Protein AF-0000000074454466 (afdb_homodimer)

Structure (mmCIF, N/CA/C/O backbone):
data_AF-0000000074454466-model_v1
#
loop_
_entity.id
_entity.type
_entity.pdbx_description
1 polymer 'BTB/POZ domain-containing protein 9'
#
loop_
_atom_site.group_PDB
_atom_site.id
_atom_site.type_symbol
_atom_site.label_atom_id
_atom_site.label_alt_id
_atom_site.label_comp_id
_atom_site.label_asym_id
_atom_site.label_entity_id
_atom_site.label_seq_id
_atom_site.pdbx_PDB_ins_code
_atom_site.Cartn_x
_atom_site.Cartn_y
_atom_site.Cartn_z
_atom_site.occupancy
_atom_site.B_iso_or_equiv
_atom_site.auth_seq_id
_atom_site.auth_comp_id
_atom_site.auth_asym_id
_atom_site.auth_atom_id
_atom_site.pdbx_PDB_model_num
ATOM 1 N N . MET A 1 1 ? -5.921 -8.248 -25.741 1 39.7 1 MET A N 1
ATOM 2 C CA . MET A 1 1 ? -4.649 -7.607 -25.422 1 39.7 1 MET A CA 1
ATOM 3 C C . MET A 1 1 ? -4.261 -7.861 -23.969 1 39.7 1 MET A C 1
ATOM 5 O O . MET A 1 1 ? -5.093 -7.733 -23.069 1 39.7 1 MET A O 1
ATOM 9 N N . ALA A 1 2 ? -3.259 -8.587 -23.777 1 52.26 2 ALA A N 1
ATOM 10 C CA . ALA A 1 2 ? -2.943 -9.16 -22.471 1 52.26 2 ALA A CA 1
ATOM 11 C C . ALA A 1 2 ? -2.877 -8.077 -21.398 1 52.26 2 ALA A C 1
ATOM 13 O O . ALA A 1 2 ? -2.153 -7.09 -21.547 1 52.26 2 ALA A O 1
ATOM 14 N N . GLN A 1 3 ? -3.909 -7.785 -20.634 1 76.16 3 GLN A N 1
ATOM 15 C CA . GLN A 1 3 ? -4.075 -6.69 -19.684 1 76.16 3 GLN A CA 1
ATOM 16 C C . GLN A 1 3 ? -2.984 -6.717 -18.617 1 76.16 3 GLN A C 1
ATOM 18 O O . GLN A 1 3 ? -2.885 -7.675 -17.847 1 76.16 3 GLN A O 1
ATOM 23 N N . GLU A 1 4 ? -1.916 -5.954 -18.877 1 89.47 4 GLU A N 1
ATOM 24 C CA . GLU A 1 4 ? -0.841 -5.749 -17.91 1 89.47 4 GLU A CA 1
ATOM 25 C C . GLU A 1 4 ? -1.346 -5.016 -16.671 1 89.47 4 GLU A C 1
ATOM 27 O O . GLU A 1 4 ? -2.136 -4.075 -16.778 1 89.47 4 GLU A O 1
ATOM 32 N N . ARG A 1 5 ? -1.075 -5.6 -15.53 1 93.38 5 ARG A N 1
ATOM 33 C CA . ARG A 1 5 ? -1.502 -4.998 -14.271 1 93.38 5 ARG A CA 1
ATOM 34 C C . ARG A 1 5 ? -0.353 -4.947 -13.27 1 93.38 5 ARG A C 1
ATOM 36 O O . ARG A 1 5 ? 0.413 -5.905 -13.147 1 93.38 5 ARG A O 1
ATOM 43 N N . THR A 1 6 ? -0.185 -3.837 -12.634 1 95.69 6 THR A N 1
ATOM 44 C CA . THR A 1 6 ? 0.767 -3.707 -11.536 1 95.69 6 THR A CA 1
ATOM 45 C C . THR A 1 6 ? 0.07 -3.896 -10.191 1 95.69 6 THR A C 1
ATOM 47 O O . THR A 1 6 ? -0.921 -3.223 -9.9 1 95.69 6 THR A O 1
ATOM 50 N N . ILE A 1 7 ? 0.575 -4.798 -9.386 1 96.64 7 ILE A N 1
ATOM 51 C CA . ILE A 1 7 ? -0.071 -5.162 -8.13 1 96.64 7 ILE A CA 1
ATOM 52 C C . ILE A 1 7 ? 0.884 -4.911 -6.966 1 96.64 7 ILE A C 1
ATOM 54 O O . ILE A 1 7 ? 2.04 -5.34 -7 1 96.64 7 ILE A O 1
ATOM 58 N N . PRO A 1 8 ? 0.471 -4.166 -5.993 1 96.73 8 PRO A N 1
ATOM 59 C CA . PRO A 1 8 ? 1.318 -3.937 -4.82 1 96.73 8 PRO A CA 1
ATOM 60 C C . PRO A 1 8 ? 1.294 -5.106 -3.837 1 96.73 8 PRO A C 1
ATOM 62 O O . PRO A 1 8 ? 0.275 -5.791 -3.712 1 96.73 8 PRO A O 1
ATOM 65 N N . GLY A 1 9 ? 2.42 -5.317 -3.138 1 96.13 9 GLY A N 1
ATOM 66 C CA . GLY A 1 9 ? 2.482 -6.302 -2.069 1 96.13 9 GLY A CA 1
ATOM 67 C C . GLY A 1 9 ? 2.018 -5.759 -0.731 1 96.13 9 GLY A C 1
ATOM 68 O O . GLY A 1 9 ? 1.498 -4.645 -0.653 1 96.13 9 GLY A O 1
ATOM 69 N N . CYS A 1 10 ? 2.159 -6.581 0.271 1 96.27 10 CYS A N 1
ATOM 70 C CA . CYS A 1 10 ? 1.795 -6.2 1.631 1 96.27 10 CYS A CA 1
ATOM 71 C C . CYS A 1 10 ? 2.739 -5.133 2.17 1 96.27 10 CYS A C 1
ATOM 73 O O . CYS A 1 10 ? 3.933 -5.385 2.343 1 96.27 10 CYS A O 1
ATOM 75 N N . PRO A 1 11 ? 2.201 -3.961 2.465 1 96.42 11 PRO A N 1
ATOM 76 C CA . PRO A 1 11 ? 3.08 -2.885 2.928 1 96.42 11 PRO A CA 1
ATOM 77 C C . PRO A 1 11 ? 3.738 -3.196 4.27 1 96.42 11 PRO A C 1
ATOM 79 O O . PRO A 1 11 ? 4.871 -2.776 4.519 1 96.42 11 PRO A O 1
ATOM 82 N N . TRP A 1 12 ? 3.101 -3.954 5.089 1 96.23 12 TRP A N 1
ATOM 83 C CA . TRP A 1 12 ? 3.616 -4.232 6.425 1 96.23 12 TRP A CA 1
ATOM 84 C C . TRP A 1 12 ? 4.772 -5.225 6.368 1 96.23 12 TRP A C 1
ATOM 86 O O . TRP A 1 12 ? 5.784 -5.05 7.052 1 96.23 12 TRP A O 1
ATOM 96 N N . ALA A 1 13 ? 4.607 -6.24 5.533 1 96.57 13 ALA A N 1
ATOM 97 C CA . ALA A 1 13 ? 5.69 -7.205 5.367 1 96.57 13 ALA A CA 1
ATOM 98 C C . ALA A 1 13 ? 6.925 -6.545 4.761 1 96.57 13 ALA A C 1
ATOM 100 O O . ALA A 1 13 ? 8.05 -6.8 5.197 1 96.57 13 ALA A O 1
ATOM 101 N N . PHE A 1 14 ? 6.618 -5.724 3.819 1 97.67 14 PHE A N 1
ATOM 102 C CA . PHE A 1 14 ? 7.71 -4.991 3.189 1 97.67 14 PHE A CA 1
ATOM 103 C C . PHE A 1 14 ? 8.442 -4.128 4.209 1 97.67 14 PHE A C 1
ATOM 105 O O . PHE A 1 14 ? 9.674 -4.127 4.259 1 97.67 14 PHE A O 1
ATOM 112 N N . ALA A 1 15 ? 7.695 -3.414 4.96 1 97.77 15 ALA A N 1
ATOM 113 C CA . ALA A 1 15 ? 8.271 -2.522 5.963 1 97.77 15 ALA A CA 1
ATOM 114 C C . ALA A 1 15 ? 9.116 -3.299 6.968 1 97.77 15 ALA A C 1
ATOM 116 O O . ALA A 1 15 ? 10.198 -2.852 7.356 1 97.77 15 ALA A O 1
ATOM 117 N N . ASP A 1 16 ? 8.637 -4.418 7.41 1 97.27 16 ASP A N 1
ATOM 118 C CA . ASP A 1 16 ? 9.375 -5.241 8.363 1 97.27 16 ASP A CA 1
ATOM 119 C C . ASP A 1 16 ? 10.73 -5.657 7.795 1 97.27 16 ASP A C 1
ATOM 121 O O . ASP A 1 16 ? 11.741 -5.628 8.501 1 97.27 16 ASP A O 1
ATOM 125 N N . ASP A 1 17 ? 10.747 -5.975 6.589 1 97.5 17 ASP A N 1
ATOM 126 C CA . ASP A 1 17 ? 11.988 -6.38 5.936 1 97.5 17 ASP A CA 1
ATOM 127 C C . ASP A 1 17 ? 12.973 -5.216 5.859 1 97.5 17 ASP A C 1
ATOM 129 O O . ASP A 1 17 ? 14.135 -5.353 6.249 1 97.5 17 ASP A O 1
ATOM 133 N N . MET A 1 18 ? 12.473 -4.119 5.402 1 97.72 18 MET A N 1
ATOM 134 C CA . MET A 1 18 ? 13.345 -2.986 5.107 1 97.72 18 MET A CA 1
ATOM 135 C C . MET A 1 18 ? 13.827 -2.321 6.392 1 97.72 18 MET A C 1
ATOM 137 O O . MET A 1 18 ? 14.901 -1.716 6.418 1 97.72 18 MET A O 1
ATOM 141 N N . ARG A 1 19 ? 13.058 -2.453 7.43 1 96.62 19 ARG A N 1
ATOM 142 C CA . ARG A 1 19 ? 13.453 -1.889 8.717 1 96.62 19 ARG A CA 1
ATOM 143 C C . ARG A 1 19 ? 14.747 -2.519 9.217 1 96.62 19 ARG A C 1
ATOM 145 O O . ARG A 1 19 ? 15.52 -1.879 9.933 1 96.62 19 ARG A O 1
ATOM 152 N N . ARG A 1 20 ? 15.002 -3.659 8.729 1 95.08 20 ARG A N 1
ATOM 153 C CA . ARG A 1 20 ? 16.135 -4.434 9.224 1 95.08 20 ARG A CA 1
ATOM 154 C C . ARG A 1 20 ? 17.456 -3.829 8.764 1 95.08 20 ARG A C 1
ATOM 156 O O . ARG A 1 20 ? 18.509 -4.115 9.337 1 95.08 20 ARG A O 1
ATOM 163 N N . ILE A 1 21 ? 17.403 -2.976 7.818 1 96.06 21 ILE A N 1
ATOM 164 C CA . ILE A 1 21 ? 18.676 -2.497 7.293 1 96.06 21 ILE A CA 1
ATOM 165 C C . ILE A 1 21 ? 18.86 -1.023 7.65 1 96.06 21 ILE A C 1
ATOM 167 O O . ILE A 1 21 ? 19.841 -0.397 7.243 1 96.06 21 ILE A O 1
ATOM 171 N N . ILE A 1 22 ? 17.904 -0.486 8.396 1 96.61 22 ILE A N 1
ATOM 172 C CA . ILE A 1 22 ? 18.021 0.9 8.838 1 96.61 22 ILE A CA 1
ATOM 173 C C . ILE A 1 22 ? 19.089 1.006 9.924 1 96.61 22 ILE A C 1
ATOM 175 O O . ILE A 1 22 ? 19.087 0.231 10.884 1 96.61 22 ILE A O 1
ATOM 179 N N . ASP A 1 23 ? 19.96 1.85 9.743 1 96.55 23 ASP A N 1
ATOM 180 C CA . ASP A 1 23 ? 21.001 2.179 10.712 1 96.55 23 ASP A CA 1
ATOM 181 C C . ASP A 1 23 ? 21.866 0.96 11.024 1 96.55 23 ASP A C 1
ATOM 183 O O . ASP A 1 23 ? 22.194 0.706 12.185 1 96.55 23 ASP A O 1
ATOM 187 N N . LYS A 1 24 ? 22.09 0.173 10.044 1 93.82 24 LYS A N 1
ATOM 188 C CA . LYS A 1 24 ? 22.996 -0.967 10.152 1 93.82 24 LYS A CA 1
ATOM 189 C C . LYS A 1 24 ? 24.29 -0.716 9.382 1 93.82 24 LYS A C 1
ATOM 191 O O . LYS A 1 24 ? 24.258 -0.412 8.188 1 93.82 24 LYS A O 1
ATOM 196 N N . LYS A 1 25 ? 25.362 -0.872 10.034 1 90.83 25 LYS A N 1
ATOM 197 C CA . LYS A 1 25 ? 26.676 -0.59 9.462 1 90.83 25 LYS A CA 1
ATOM 198 C C . LYS A 1 25 ? 26.929 -1.443 8.223 1 90.83 25 LYS A C 1
ATOM 200 O O . LYS A 1 25 ? 27.469 -0.956 7.227 1 90.83 25 LYS A O 1
ATOM 205 N N . GLU A 1 26 ? 26.495 -2.635 8.231 1 88.28 26 GLU A N 1
ATOM 206 C CA . GLU A 1 26 ? 26.761 -3.591 7.161 1 88.28 26 GLU A CA 1
ATOM 207 C C . GLU A 1 26 ? 26.015 -3.214 5.885 1 88.28 26 GLU A C 1
ATOM 209 O O . GLU A 1 26 ? 26.411 -3.612 4.787 1 88.28 26 GLU A O 1
ATOM 214 N N . PHE A 1 27 ? 24.989 -2.351 6.086 1 90.21 27 PHE A N 1
ATOM 215 C CA . PHE A 1 27 ? 24.136 -2.061 4.94 1 90.21 27 PHE A CA 1
ATOM 216 C C . PHE A 1 27 ? 24.136 -0.569 4.629 1 90.21 27 PHE A C 1
ATOM 218 O O . PHE A 1 27 ? 23.21 -0.062 3.993 1 90.21 27 PHE A O 1
ATOM 225 N N . SER A 1 28 ? 25.07 0.084 5.194 1 92.05 28 SER A N 1
ATOM 226 C CA . SER A 1 28 ? 25.083 1.536 5.051 1 92.05 28 SER A CA 1
ATOM 227 C C . SER A 1 28 ? 26.36 2.012 4.366 1 92.05 28 SER A C 1
ATOM 229 O O . SER A 1 28 ? 27.391 1.34 4.426 1 92.05 28 SER A O 1
ATOM 231 N N . ASP A 1 29 ? 26.279 3.136 3.644 1 90.8 29 ASP A N 1
ATOM 232 C CA . ASP A 1 29 ? 27.448 3.706 2.982 1 90.8 29 ASP A CA 1
ATOM 233 C C . ASP A 1 29 ? 27.528 5.214 3.212 1 90.8 29 ASP A C 1
ATOM 235 O O . ASP A 1 29 ? 28.355 5.896 2.602 1 90.8 29 ASP A O 1
ATOM 239 N N . VAL A 1 30 ? 26.652 5.743 4.041 1 92.98 30 VAL A N 1
ATOM 240 C CA . VAL A 1 30 ? 26.701 7.153 4.415 1 92.98 30 VAL A CA 1
ATOM 241 C C . VAL A 1 30 ? 26.408 7.303 5.906 1 92.98 30 VAL A C 1
ATOM 243 O O . VAL A 1 30 ? 25.652 6.514 6.478 1 92.98 30 VAL A O 1
ATOM 246 N N . LYS A 1 31 ? 27.035 8.233 6.478 1 94.78 31 LYS A N 1
ATOM 247 C CA . LYS A 1 31 ? 26.874 8.512 7.902 1 94.78 31 LYS A CA 1
ATOM 248 C C . LYS A 1 31 ? 26.362 9.932 8.13 1 94.78 31 LYS A C 1
ATOM 250 O O . LYS A 1 31 ? 26.795 10.869 7.456 1 94.78 31 LYS A O 1
ATOM 255 N N . PHE A 1 32 ? 25.457 10.011 9.065 1 95.06 32 PHE A N 1
ATOM 256 C CA . PHE A 1 32 ? 24.923 11.307 9.467 1 95.06 32 PHE A CA 1
ATOM 257 C C . PHE A 1 32 ? 25.237 11.59 10.931 1 95.06 32 PHE A C 1
ATOM 259 O O . PHE A 1 32 ? 25.16 10.693 11.773 1 95.06 32 PHE A O 1
ATOM 266 N N . ILE A 1 33 ? 25.621 12.776 11.181 1 95.96 33 ILE A N 1
ATOM 267 C CA . ILE A 1 33 ? 25.706 13.275 12.549 1 95.96 33 ILE A CA 1
ATOM 268 C C . ILE A 1 33 ? 24.485 14.138 12.86 1 95.96 33 ILE A C 1
ATOM 270 O O . ILE A 1 33 ? 24.313 15.213 12.281 1 95.96 33 ILE A O 1
ATOM 274 N N . VAL A 1 34 ? 23.68 13.668 13.759 1 95.21 34 VAL A N 1
ATOM 275 C CA . VAL A 1 34 ? 22.354 14.256 13.918 1 95.21 34 VAL A CA 1
ATOM 276 C C . VAL A 1 34 ? 22.215 14.847 15.319 1 95.21 34 VAL A C 1
ATOM 278 O O . VAL A 1 34 ? 22.518 14.183 16.313 1 95.21 34 VAL A O 1
ATOM 281 N N . GLY A 1 35 ? 21.706 16.08 15.419 1 90.56 35 GLY A N 1
ATOM 282 C CA . GLY A 1 35 ? 21.334 16.721 16.671 1 90.56 35 GLY A CA 1
ATOM 283 C C . GLY A 1 35 ? 22.514 17.328 17.405 1 90.56 35 GLY A C 1
ATOM 284 O O . GLY A 1 35 ? 23.651 17.253 16.933 1 90.56 35 GLY A O 1
ATOM 285 N N . PRO A 1 36 ? 22.183 17.925 18.524 1 86.59 36 PRO A N 1
ATOM 286 C CA . PRO A 1 36 ? 23.219 18.562 19.34 1 86.59 36 PRO A CA 1
ATOM 287 C C . PRO A 1 36 ? 24.172 17.553 19.977 1 86.59 36 PRO A C 1
ATOM 289 O O . PRO A 1 36 ? 25.339 17.871 20.223 1 86.59 36 PRO A O 1
ATOM 292 N N . ASN A 1 37 ? 23.681 16.273 20.176 1 88.92 37 ASN A N 1
ATOM 293 C CA . ASN A 1 37 ? 24.515 15.242 20.784 1 88.92 37 ASN A CA 1
ATOM 294 C C . ASN A 1 37 ? 25.342 14.5 19.738 1 88.92 37 ASN A C 1
ATOM 296 O O . ASN A 1 37 ? 26.009 13.513 20.053 1 88.92 37 ASN A O 1
ATOM 300 N N . ARG A 1 38 ? 25.236 14.847 18.577 1 90.68 38 ARG A N 1
ATOM 301 C CA . ARG A 1 38 ? 26.05 14.345 17.474 1 90.68 38 ARG A CA 1
ATOM 302 C C . ARG A 1 38 ? 25.941 12.829 17.359 1 90.68 38 ARG A C 1
ATOM 304 O O . ARG A 1 38 ? 26.956 12.131 17.301 1 90.68 38 ARG A O 1
ATOM 311 N N . LYS A 1 39 ? 24.755 12.324 17.411 1 95.16 39 LYS A N 1
ATOM 312 C CA . LYS A 1 39 ? 24.52 10.895 17.23 1 95.16 39 LYS A CA 1
ATOM 313 C C . LYS A 1 39 ? 24.797 10.47 15.791 1 95.16 39 LYS A C 1
ATOM 315 O O . LYS A 1 39 ? 24.374 11.141 14.848 1 95.16 39 LYS A O 1
ATOM 320 N N . VAL A 1 40 ? 25.518 9.43 15.689 1 95.54 40 VAL A N 1
ATOM 321 C CA . VAL A 1 40 ? 25.838 8.926 14.357 1 95.54 40 VAL A CA 1
ATOM 322 C C . VAL A 1 40 ? 24.741 7.973 13.887 1 95.54 40 VAL A C 1
ATOM 324 O O . VAL A 1 40 ? 24.383 7.031 14.597 1 95.54 40 VAL A O 1
ATOM 327 N N . ILE A 1 41 ? 24.165 8.226 12.747 1 96.51 41 ILE A N 1
ATOM 328 C CA . ILE A 1 41 ? 23.152 7.378 12.128 1 96.51 41 ILE A CA 1
ATOM 329 C C . ILE A 1 41 ? 23.59 6.998 10.716 1 96.51 41 ILE A C 1
ATOM 331 O O . ILE A 1 41 ? 24.03 7.854 9.944 1 96.51 41 ILE A O 1
ATOM 335 N N . ARG A 1 42 ? 23.505 5.752 10.397 1 96.07 42 ARG A N 1
ATOM 336 C CA . ARG A 1 42 ? 23.958 5.232 9.111 1 96.07 42 ARG A CA 1
ATOM 337 C C . ARG A 1 42 ? 22.778 4.97 8.18 1 96.07 42 ARG A C 1
ATOM 339 O O . ARG A 1 42 ? 21.684 4.633 8.636 1 96.07 42 ARG A O 1
ATOM 346 N N . ALA A 1 43 ? 22.988 5.217 6.889 1 96.08 43 ALA A N 1
ATOM 347 C CA . ALA A 1 43 ? 21.927 5.029 5.903 1 96.08 43 ALA A CA 1
ATOM 348 C C . ALA A 1 43 ? 22.497 4.57 4.564 1 96.08 43 ALA A C 1
ATOM 350 O O . ALA A 1 43 ? 23.715 4.454 4.408 1 96.08 43 ALA A O 1
ATOM 351 N N . ASN A 1 44 ? 21.656 4.182 3.693 1 94.64 44 ASN A N 1
ATOM 352 C CA . ASN A 1 44 ? 22 3.776 2.335 1 94.64 44 ASN A CA 1
ATOM 353 C C . ASN A 1 44 ? 21.818 4.922 1.344 1 94.64 44 ASN A C 1
ATOM 355 O O . ASN A 1 44 ? 20.699 5.39 1.129 1 94.64 44 ASN A O 1
ATOM 359 N N . LYS A 1 45 ? 22.862 5.296 0.733 1 93.72 45 LYS A N 1
ATOM 360 C CA . LYS A 1 45 ? 22.87 6.441 -0.171 1 93.72 45 LYS A CA 1
ATOM 361 C C . LYS A 1 45 ? 21.867 6.254 -1.306 1 93.72 45 LYS A C 1
ATOM 363 O O . LYS A 1 45 ? 21.152 7.189 -1.67 1 93.72 45 LYS A O 1
ATOM 368 N N . ALA A 1 46 ? 21.846 5.097 -1.909 1 94.37 46 ALA A N 1
ATOM 369 C CA . ALA A 1 46 ? 20.982 4.814 -3.052 1 94.37 46 ALA A CA 1
ATOM 370 C C . ALA A 1 46 ? 19.516 5.051 -2.704 1 94.37 46 ALA A C 1
ATOM 372 O O . ALA A 1 46 ? 18.78 5.669 -3.477 1 94.37 46 ALA A O 1
ATOM 373 N N . ILE A 1 47 ? 19.095 4.586 -1.525 1 96.97 47 ILE A N 1
ATOM 374 C CA . ILE A 1 47 ? 17.709 4.711 -1.088 1 96.97 47 ILE A CA 1
ATOM 375 C C . ILE A 1 47 ? 17.378 6.181 -0.838 1 96.97 47 ILE A C 1
ATOM 377 O O . ILE A 1 47 ? 16.344 6.677 -1.291 1 96.97 47 ILE A O 1
ATOM 381 N N . LEU A 1 48 ? 18.288 6.911 -0.179 1 96.58 48 LEU A N 1
ATOM 382 C CA . LEU A 1 48 ? 18.062 8.317 0.137 1 96.58 48 LEU A CA 1
ATOM 383 C C . LEU A 1 48 ? 17.962 9.152 -1.136 1 96.58 48 LEU A C 1
ATOM 385 O O . LEU A 1 48 ? 17.072 9.996 -1.261 1 96.58 48 LEU A O 1
ATOM 389 N N . MET A 1 49 ? 18.871 8.869 -2.059 1 95.25 49 MET A N 1
ATOM 390 C CA . MET A 1 49 ? 18.903 9.639 -3.299 1 95.25 49 MET A CA 1
ATOM 391 C C . MET A 1 49 ? 17.679 9.341 -4.157 1 95.25 49 MET A C 1
ATOM 393 O O . MET A 1 49 ? 17.198 10.212 -4.884 1 95.25 49 MET A O 1
ATOM 397 N N . ALA A 1 50 ? 17.187 8.173 -4.087 1 96.62 50 ALA A N 1
ATOM 398 C CA . ALA A 1 50 ? 16.013 7.786 -4.865 1 96.62 50 ALA A CA 1
ATOM 399 C C . ALA A 1 50 ? 14.743 8.404 -4.286 1 96.62 50 ALA A C 1
ATOM 401 O O . ALA A 1 50 ? 13.841 8.795 -5.03 1 96.62 50 ALA A O 1
ATOM 402 N N . ARG A 1 51 ? 14.659 8.527 -2.945 1 97.53 51 ARG A N 1
ATOM 403 C CA . ARG A 1 51 ? 13.394 8.781 -2.264 1 97.53 51 ARG A CA 1
ATOM 404 C C . ARG A 1 51 ? 13.28 10.244 -1.846 1 97.53 51 ARG A C 1
ATOM 406 O O . ARG A 1 51 ? 12.195 10.713 -1.498 1 97.53 51 ARG A O 1
ATOM 413 N N . CYS A 1 52 ? 14.392 10.97 -1.926 1 97.46 52 CYS A N 1
ATOM 414 C CA . CYS A 1 52 ? 14.414 12.337 -1.418 1 97.46 52 CYS A CA 1
ATOM 415 C C . CYS A 1 52 ? 15.3 13.226 -2.281 1 97.46 52 CYS A C 1
ATOM 417 O O . CYS A 1 52 ? 16.518 13.043 -2.323 1 97.46 52 CYS A O 1
ATOM 419 N N . GLU A 1 53 ? 14.766 14.222 -2.856 1 95.44 53 GLU A N 1
ATOM 420 C CA . GLU A 1 53 ? 15.491 15.115 -3.755 1 95.44 53 GLU A CA 1
ATOM 421 C C . GLU A 1 53 ? 16.55 15.916 -3.002 1 95.44 53 GLU A C 1
ATOM 423 O O . GLU A 1 53 ? 17.629 16.183 -3.534 1 95.44 53 GLU A O 1
ATOM 428 N N . VAL A 1 54 ? 16.261 16.3 -1.831 1 94.86 54 VAL A N 1
ATOM 429 C CA . VAL A 1 54 ? 17.197 17.074 -1.022 1 94.86 54 VAL A CA 1
ATOM 430 C C . VAL A 1 54 ? 18.438 16.236 -0.725 1 94.86 54 VAL A C 1
ATOM 432 O O . VAL A 1 54 ? 19.566 16.71 -0.879 1 94.86 54 VAL A O 1
ATOM 435 N N . PHE A 1 55 ? 18.223 15 -0.373 1 94.83 55 PHE A N 1
ATOM 436 C CA . PHE A 1 55 ? 19.359 14.12 -0.128 1 94.83 55 PHE A CA 1
ATOM 437 C C . PHE A 1 55 ? 20.103 13.823 -1.424 1 94.83 55 PHE A C 1
ATOM 439 O O . PHE A 1 55 ? 21.326 13.668 -1.423 1 94.83 55 PHE A O 1
ATOM 446 N N . ARG A 1 56 ? 19.335 13.709 -2.502 1 94.18 56 ARG A N 1
ATOM 447 C CA . ARG A 1 56 ? 19.981 13.498 -3.793 1 94.18 56 ARG A CA 1
ATOM 448 C C . ARG A 1 56 ? 20.958 14.627 -4.107 1 94.18 56 ARG A C 1
ATOM 450 O O . ARG A 1 56 ? 22.095 14.377 -4.511 1 94.18 56 ARG A O 1
ATOM 457 N N . ALA A 1 57 ? 20.543 15.789 -3.874 1 92.31 57 ALA A N 1
ATOM 458 C CA . ALA A 1 57 ? 21.381 16.96 -4.123 1 92.31 57 ALA A CA 1
ATOM 459 C C . ALA A 1 57 ? 22.57 16.996 -3.167 1 92.31 57 ALA A C 1
ATOM 461 O O . ALA A 1 57 ? 23.703 17.244 -3.586 1 92.31 57 ALA A O 1
ATOM 462 N N . MET A 1 58 ? 22.38 16.616 -1.944 1 89.03 58 MET A N 1
ATOM 463 C CA . MET A 1 58 ? 23.409 16.659 -0.908 1 89.03 58 MET A CA 1
ATOM 464 C C . MET A 1 58 ? 24.481 15.604 -1.161 1 89.03 58 MET A C 1
ATOM 466 O O . MET A 1 58 ? 25.669 15.86 -0.959 1 89.03 58 MET A O 1
ATOM 470 N N . LEU A 1 59 ? 24.043 14.474 -1.657 1 89.5 59 LEU A N 1
ATOM 471 C CA . LEU A 1 59 ? 24.947 13.335 -1.774 1 89.5 59 LEU A CA 1
ATOM 472 C C . LEU A 1 59 ? 25.61 13.307 -3.147 1 89.5 59 LEU A C 1
ATOM 474 O O . LEU A 1 59 ? 26.651 12.67 -3.326 1 89.5 59 LEU A O 1
ATOM 478 N N . SER A 1 60 ? 24.929 13.881 -4.142 1 83.88 60 SER A N 1
ATOM 479 C CA . SER A 1 60 ? 25.559 14.005 -5.452 1 83.88 60 SER A CA 1
ATOM 480 C C . SER A 1 60 ? 26.717 14.997 -5.417 1 83.88 60 SER A C 1
ATOM 482 O O . SER A 1 60 ? 27.707 14.829 -6.132 1 83.88 60 SER A O 1
ATOM 484 N N . ASP A 1 61 ? 26.608 15.999 -4.727 1 71.35 61 ASP A N 1
ATOM 485 C CA . ASP A 1 61 ? 27.629 17.033 -4.591 1 71.35 61 ASP A CA 1
ATOM 486 C C . ASP A 1 61 ? 28.882 16.482 -3.914 1 71.35 61 ASP A C 1
ATOM 488 O O . ASP A 1 61 ? 29.998 16.906 -4.222 1 71.35 61 ASP A O 1
ATOM 492 N N . GLN A 1 62 ? 28.706 15.532 -3.09 1 60.27 62 GLN A N 1
ATOM 493 C CA . GLN A 1 62 ? 29.844 14.92 -2.413 1 60.27 62 GLN A CA 1
ATOM 494 C C . GLN A 1 62 ? 30.661 14.063 -3.376 1 60.27 62 GLN A C 1
ATOM 496 O O . GLN A 1 62 ? 31.875 13.92 -3.211 1 60.27 62 GLN A O 1
ATOM 501 N N . LYS A 1 63 ? 30 13.419 -4.379 1 55.66 63 LYS A N 1
ATOM 502 C CA . LYS A 1 63 ? 30.711 12.63 -5.382 1 55.66 63 LYS A CA 1
ATOM 503 C C . LYS A 1 63 ? 31.65 13.507 -6.206 1 55.66 63 LYS A C 1
ATOM 505 O O . LYS A 1 63 ? 32.751 13.082 -6.563 1 55.66 63 LYS A O 1
ATOM 510 N N . ASP A 1 64 ? 31.128 14.644 -6.631 1 49.13 64 ASP A N 1
ATOM 511 C CA . ASP A 1 64 ? 31.905 15.543 -7.478 1 49.13 64 ASP A CA 1
ATOM 512 C C . ASP A 1 64 ? 33.062 16.167 -6.7 1 49.13 64 ASP A C 1
ATOM 514 O O . ASP A 1 64 ? 34.052 16.601 -7.292 1 49.13 64 ASP A O 1
ATOM 518 N N . ASN A 1 65 ? 32.854 16.531 -5.565 1 41.48 65 ASN A N 1
ATOM 519 C CA . ASN A 1 65 ? 34.04 17.018 -4.867 1 41.48 65 ASN A CA 1
ATOM 520 C C . ASN A 1 65 ? 35 15.881 -4.533 1 41.48 65 ASN A C 1
ATOM 522 O O . ASN A 1 65 ? 35.032 15.403 -3.397 1 41.48 65 ASN A O 1
ATOM 526 N N . VAL A 1 66 ? 35.145 14.929 -5.443 1 37.33 66 VAL A N 1
ATOM 527 C CA . VAL A 1 66 ? 36.081 13.812 -5.372 1 37.33 66 VAL A CA 1
ATOM 528 C C . VAL A 1 66 ? 37.467 14.322 -4.982 1 37.33 66 VAL A C 1
ATOM 530 O O . VAL A 1 66 ? 38.186 14.881 -5.813 1 37.33 66 VAL A O 1
ATOM 533 N N . ARG A 1 67 ? 37.681 14.794 -3.815 1 38.76 67 ARG A N 1
ATOM 534 C CA . ARG A 1 67 ? 39.085 14.608 -3.462 1 38.76 67 ARG A CA 1
ATOM 535 C C . ARG A 1 67 ? 39.526 13.17 -3.71 1 38.76 67 ARG A C 1
ATOM 537 O O . ARG A 1 67 ? 38.696 12.26 -3.761 1 38.76 67 ARG A O 1
ATOM 544 N N . PRO A 1 68 ? 40.774 12.721 -3.978 1 37.7 68 PRO A N 1
ATOM 545 C CA . PRO A 1 68 ? 41.285 11.378 -4.261 1 37.7 68 PRO A CA 1
ATOM 546 C C . PRO A 1 68 ? 40.495 10.283 -3.548 1 37.7 68 PRO A C 1
ATOM 548 O O . PRO A 1 68 ? 39.976 10.506 -2.451 1 37.7 68 PRO A O 1
ATOM 551 N N . LYS A 1 69 ? 39.983 9.253 -4.221 1 40.75 69 LYS A N 1
ATOM 552 C CA . LYS A 1 69 ? 39.232 8.028 -3.964 1 40.75 69 LYS A CA 1
ATOM 553 C C . LYS A 1 69 ? 39.441 7.545 -2.532 1 40.75 69 LYS A C 1
ATOM 555 O O . LYS A 1 69 ? 38.748 6.636 -2.07 1 40.75 69 LYS A O 1
ATOM 560 N N . THR A 1 70 ? 40.578 7.656 -1.984 1 39.82 70 THR A N 1
ATOM 561 C CA . THR A 1 70 ? 40.995 6.894 -0.813 1 39.82 70 THR A CA 1
ATOM 562 C C . THR A 1 70 ? 40.135 7.248 0.397 1 39.82 70 THR A C 1
ATOM 564 O O . THR A 1 70 ? 39.8 6.378 1.204 1 39.82 70 THR A O 1
ATOM 567 N N . ASP A 1 71 ? 40.062 8.588 0.996 1 39.81 71 ASP A N 1
ATOM 568 C CA . ASP A 1 71 ? 39.748 9.006 2.359 1 39.81 71 ASP A CA 1
ATOM 569 C C . ASP A 1 71 ? 38.348 9.609 2.44 1 39.81 71 ASP A C 1
ATOM 571 O O . ASP A 1 71 ? 37.906 10.024 3.514 1 39.81 71 ASP A O 1
ATOM 575 N N . GLN A 1 72 ? 37.627 9.991 1.425 1 44.37 72 GLN A N 1
ATOM 576 C CA . GLN A 1 72 ? 36.534 10.956 1.354 1 44.37 72 GLN A CA 1
ATOM 577 C C . GLN A 1 72 ? 35.186 10.279 1.581 1 44.37 72 GLN A C 1
ATOM 579 O O . GLN A 1 72 ? 34.161 10.951 1.708 1 44.37 72 GLN A O 1
ATOM 584 N N . GLN A 1 73 ? 34.97 8.997 1.163 1 50.02 73 GLN A N 1
ATOM 585 C CA . GLN A 1 73 ? 33.754 8.214 1.354 1 50.02 73 GLN A CA 1
ATOM 586 C C . GLN A 1 73 ? 33.22 8.365 2.776 1 50.02 73 GLN A C 1
ATOM 588 O O . GLN A 1 73 ? 32.055 8.062 3.042 1 50.02 73 GLN A O 1
ATOM 593 N N . ASP A 1 74 ? 34.014 8.931 3.669 1 62.16 74 ASP A N 1
ATOM 594 C CA . ASP A 1 74 ? 33.713 8.723 5.082 1 62.16 74 ASP A CA 1
ATOM 595 C C . ASP A 1 74 ? 33.338 10.038 5.763 1 62.16 74 ASP A C 1
ATOM 597 O O . ASP A 1 74 ? 33.451 10.165 6.984 1 62.16 74 ASP A O 1
ATOM 601 N N . VAL A 1 75 ? 33.093 11.118 4.919 1 71.3 75 VAL A N 1
ATOM 602 C CA . VAL A 1 75 ? 32.753 12.278 5.736 1 71.3 75 VAL A CA 1
ATOM 603 C C . VAL A 1 75 ? 31.262 12.261 6.063 1 71.3 75 VAL A C 1
ATOM 605 O O . VAL A 1 75 ? 30.422 12.244 5.16 1 71.3 75 VAL A O 1
ATOM 608 N N . PRO A 1 76 ? 31.022 12.305 7.236 1 85.02 76 PRO A N 1
ATOM 609 C CA . PRO A 1 76 ? 29.617 12.27 7.648 1 85.02 76 PRO A CA 1
ATOM 610 C C . PRO A 1 76 ? 28.88 13.572 7.344 1 85.02 76 PRO A C 1
ATOM 612 O O . PRO A 1 76 ? 29.503 14.635 7.268 1 85.02 76 PRO A O 1
ATOM 615 N N . LEU A 1 77 ? 27.668 13.549 6.946 1 90.1 77 LEU A N 1
ATOM 616 C CA . LEU A 1 77 ? 26.788 14.7 6.778 1 90.1 77 LEU A CA 1
ATOM 617 C C . LEU A 1 77 ? 26.205 15.139 8.117 1 90.1 77 LEU A C 1
ATOM 619 O O . LEU A 1 77 ? 25.7 14.313 8.88 1 90.1 77 LEU A O 1
ATOM 623 N N . VAL A 1 78 ? 26.206 16.451 8.361 1 90.14 78 VAL A N 1
ATOM 624 C CA . VAL A 1 78 ? 25.757 16.963 9.651 1 90.14 78 VAL A CA 1
ATOM 625 C C . VAL A 1 78 ? 24.355 17.551 9.515 1 90.14 78 VAL A C 1
ATOM 627 O O . VAL A 1 78 ? 24.118 18.419 8.67 1 90.14 78 VAL A O 1
ATOM 630 N N . LEU A 1 79 ? 23.459 17.033 10.25 1 92.26 79 LEU A N 1
ATOM 631 C CA . LEU A 1 79 ? 22.101 17.558 10.351 1 92.26 79 LEU A CA 1
ATOM 632 C C . LEU A 1 79 ? 21.837 18.117 11.745 1 92.26 79 LEU A C 1
ATOM 634 O O . LEU A 1 79 ? 21.326 17.409 12.616 1 92.26 79 LEU A O 1
ATOM 638 N N . ALA A 1 80 ? 22.002 19.354 11.92 1 85.11 80 ALA A N 1
ATOM 639 C CA . ALA A 1 80 ? 21.96 19.976 13.241 1 85.11 80 ALA A CA 1
ATOM 640 C C . ALA A 1 80 ? 20.527 20.313 13.643 1 85.11 80 ALA A C 1
ATOM 642 O O . ALA A 1 80 ? 20.204 20.357 14.832 1 85.11 80 ALA A O 1
ATOM 643 N N . ASP A 1 81 ? 19.669 20.498 12.783 1 86.4 81 ASP A N 1
ATOM 644 C CA . ASP A 1 81 ? 18.352 21.064 13.058 1 86.4 81 ASP A CA 1
ATOM 645 C C . ASP A 1 81 ? 17.307 19.964 13.23 1 86.4 81 ASP A C 1
ATOM 647 O O . ASP A 1 81 ? 16.112 20.248 13.337 1 86.4 81 ASP A O 1
ATOM 651 N N . VAL A 1 82 ? 17.829 18.707 13.228 1 91.6 82 VAL A N 1
ATOM 652 C CA . VAL A 1 82 ? 16.882 17.607 13.378 1 91.6 82 VAL A CA 1
ATOM 653 C C . VAL A 1 82 ? 17.328 16.693 14.516 1 91.6 82 VAL A C 1
ATOM 655 O O . VAL A 1 82 ? 18.519 16.411 14.665 1 91.6 82 VAL A O 1
ATOM 658 N N . THR A 1 83 ? 16.386 16.283 15.366 1 94.22 83 THR A N 1
ATOM 659 C CA . THR A 1 83 ? 16.722 15.345 16.431 1 94.22 83 THR A CA 1
ATOM 660 C C . THR A 1 83 ? 16.869 13.93 15.88 1 94.22 83 THR A C 1
ATOM 662 O O . THR A 1 83 ? 16.309 13.606 14.83 1 94.22 83 THR A O 1
ATOM 665 N N . PRO A 1 84 ? 17.581 13.104 16.591 1 95.38 84 PRO A N 1
ATOM 666 C CA . PRO A 1 84 ? 17.758 11.724 16.134 1 95.38 84 PRO A CA 1
ATOM 667 C C . PRO A 1 84 ? 16.434 10.976 15.99 1 95.38 84 PRO A C 1
ATOM 669 O O . PRO A 1 84 ? 16.261 10.195 15.051 1 95.38 84 PRO A O 1
ATOM 672 N N . GLU A 1 85 ? 15.526 11.217 16.887 1 95.21 85 GLU A N 1
ATOM 673 C CA . GLU A 1 85 ? 14.242 10.523 16.857 1 95.21 85 GLU A CA 1
ATOM 674 C C . GLU A 1 85 ? 13.455 10.874 15.598 1 95.21 85 GLU A C 1
ATOM 676 O O . GLU A 1 85 ? 12.886 9.994 14.949 1 95.21 85 GLU A O 1
ATOM 681 N N . ILE A 1 86 ? 13.466 12.115 15.247 1 95.57 86 ILE A N 1
ATOM 682 C CA . ILE A 1 86 ? 12.722 12.578 14.08 1 95.57 86 ILE A CA 1
ATOM 683 C C . ILE A 1 86 ? 13.408 12.091 12.805 1 95.57 86 ILE A C 1
ATOM 685 O O . ILE A 1 86 ? 12.74 11.689 11.849 1 95.57 86 ILE A O 1
ATOM 689 N N . PHE A 1 87 ? 14.735 12.105 12.847 1 96.82 87 PHE A N 1
ATOM 690 C CA . PHE A 1 87 ? 15.472 11.62 11.686 1 96.82 87 PHE A CA 1
ATOM 691 C C . PHE A 1 87 ? 15.197 10.14 11.449 1 96.82 87 PHE A C 1
ATOM 693 O O . PHE A 1 87 ? 15.075 9.702 10.303 1 96.82 87 PHE A O 1
ATOM 700 N N . MET A 1 88 ? 15.083 9.43 12.521 1 96.73 88 MET A N 1
ATOM 701 C CA . MET A 1 88 ? 14.768 8.009 12.4 1 96.73 88 MET A CA 1
ATOM 702 C C . MET A 1 88 ? 13.388 7.808 11.784 1 96.73 88 MET A C 1
ATOM 704 O O . MET A 1 88 ? 13.179 6.871 11.011 1 96.73 88 MET A O 1
ATOM 708 N N . SER A 1 89 ? 12.439 8.638 12.085 1 97.07 89 SER A N 1
ATOM 709 C CA . SER A 1 89 ? 11.116 8.583 11.472 1 97.07 89 SER A CA 1
ATOM 710 C C . SER A 1 89 ? 11.188 8.868 9.975 1 97.07 89 SER A C 1
ATOM 712 O O . SER A 1 89 ? 10.488 8.234 9.183 1 97.07 89 SER A O 1
ATOM 714 N N . LEU A 1 90 ? 12.043 9.793 9.668 1 97.57 90 LEU A N 1
ATOM 715 C CA . LEU A 1 90 ? 12.255 10.107 8.26 1 97.57 90 LEU A CA 1
ATOM 716 C C . LEU A 1 90 ? 12.844 8.91 7.519 1 97.57 90 LEU A C 1
ATOM 718 O O . LEU A 1 90 ? 12.38 8.558 6.433 1 97.57 90 LEU A O 1
ATOM 722 N N . LEU A 1 91 ? 13.845 8.314 8.127 1 97.84 91 LEU A N 1
ATOM 723 C CA . LEU A 1 91 ? 14.483 7.155 7.511 1 97.84 91 LEU A CA 1
ATOM 724 C C . LEU A 1 91 ? 13.49 6.008 7.356 1 97.84 91 LEU A C 1
ATOM 726 O O . LEU A 1 91 ? 13.489 5.316 6.335 1 97.84 91 LEU A O 1
ATOM 730 N N . GLU A 1 92 ? 12.733 5.841 8.404 1 97.76 92 GLU A N 1
ATOM 731 C CA . GLU A 1 92 ? 11.711 4.802 8.318 1 97.76 92 GLU A CA 1
ATOM 732 C C . GLU A 1 92 ? 10.838 4.988 7.08 1 97.76 92 GLU A C 1
ATOM 734 O O . GLU A 1 92 ? 10.606 4.039 6.329 1 97.76 92 GLU A O 1
ATOM 739 N N . PHE A 1 93 ? 10.395 6.167 6.898 1 98.57 93 PHE A N 1
ATOM 740 C CA . PHE A 1 93 ? 9.537 6.443 5.751 1 98.57 93 PHE A CA 1
ATOM 741 C C . PHE A 1 93 ? 10.292 6.227 4.445 1 98.57 93 PHE A C 1
ATOM 743 O O . PHE A 1 93 ? 9.762 5.63 3.507 1 98.57 93 PHE A O 1
ATOM 750 N N . LEU A 1 94 ? 11.472 6.71 4.391 1 98.48 94 LEU A N 1
ATOM 751 C CA . LEU A 1 94 ? 12.248 6.639 3.157 1 98.48 94 LEU A CA 1
ATOM 752 C C . LEU A 1 94 ? 12.539 5.19 2.781 1 98.48 94 LEU A C 1
ATOM 754 O O . LEU A 1 94 ? 12.534 4.838 1.599 1 98.48 94 LEU A O 1
ATOM 758 N N . TYR A 1 95 ? 12.78 4.356 3.794 1 98.33 95 TYR A N 1
ATOM 759 C CA . TYR A 1 95 ? 13.139 2.965 3.545 1 98.33 95 TYR A CA 1
ATOM 760 C C . TYR A 1 95 ? 11.897 2.116 3.3 1 98.33 95 TYR A C 1
ATOM 762 O O . TYR A 1 95 ? 11.903 1.229 2.443 1 98.33 95 TYR A O 1
ATOM 770 N N . THR A 1 96 ? 10.858 2.394 4.049 1 98.2 96 THR A N 1
ATOM 771 C CA . THR A 1 96 ? 9.793 1.403 4.149 1 98.2 96 THR A CA 1
ATOM 772 C C . THR A 1 96 ? 8.506 1.927 3.519 1 98.2 96 THR A C 1
ATOM 774 O O . THR A 1 96 ? 7.567 1.163 3.284 1 98.2 96 THR A O 1
ATOM 777 N N . ASN A 1 97 ? 8.404 3.191 3.271 1 98.3 97 ASN A N 1
ATOM 778 C CA . ASN A 1 97 ? 7.2 3.853 2.782 1 98.3 97 ASN A CA 1
ATOM 779 C C . ASN A 1 97 ? 6.099 3.867 3.839 1 98.3 97 ASN A C 1
ATOM 781 O O . ASN A 1 97 ? 4.918 3.994 3.51 1 98.3 97 ASN A O 1
ATOM 785 N N . THR A 1 98 ? 6.447 3.638 5.098 1 97.86 98 THR A N 1
ATOM 786 C CA . THR A 1 98 ? 5.549 3.769 6.24 1 97.86 98 THR A CA 1
ATOM 787 C C . THR A 1 98 ? 6.141 4.704 7.29 1 97.86 98 THR A C 1
ATOM 789 O O . THR A 1 98 ? 7.348 4.952 7.298 1 97.86 98 THR A O 1
ATOM 792 N N . CYS A 1 99 ? 5.279 5.225 8.058 1 97.68 99 CYS A N 1
ATOM 793 C CA . CYS A 1 99 ? 5.733 6.065 9.162 1 97.68 99 CYS A CA 1
ATOM 794 C C . CYS A 1 99 ? 4.87 5.853 10.399 1 97.68 99 CYS A C 1
ATOM 796 O O . CYS A 1 99 ? 3.645 5.759 10.298 1 97.68 99 CYS A O 1
ATOM 798 N N . THR A 1 100 ? 5.522 5.735 11.513 1 97.06 100 THR A N 1
ATOM 799 C CA . THR A 1 100 ? 4.829 5.601 12.789 1 97.06 100 THR A CA 1
ATOM 800 C C . THR A 1 100 ? 4.688 6.959 13.472 1 97.06 100 THR A C 1
ATOM 802 O O . THR A 1 100 ? 5.686 7.626 13.75 1 97.06 100 THR A O 1
ATOM 805 N N . LEU A 1 101 ? 3.46 7.317 13.729 1 96.27 101 LEU A N 1
ATOM 806 C CA . LEU A 1 101 ? 3.181 8.65 14.253 1 96.27 101 LEU A CA 1
ATOM 807 C C . LEU A 1 101 ? 2.367 8.569 15.54 1 96.27 101 LEU A C 1
ATOM 809 O O . LEU A 1 101 ? 1.646 7.593 15.763 1 96.27 101 LEU A O 1
ATOM 813 N N . ASP A 1 102 ? 2.566 9.445 16.369 1 92.99 102 ASP A N 1
ATOM 814 C CA . ASP A 1 102 ? 1.733 9.727 17.534 1 92.99 102 ASP A CA 1
ATOM 815 C C . ASP A 1 102 ? 1.605 11.231 17.765 1 92.99 102 ASP A C 1
ATOM 817 O O . ASP A 1 102 ? 2.123 12.031 16.984 1 92.99 102 ASP A O 1
ATOM 821 N N . ASN A 1 103 ? 0.872 11.633 18.756 1 83.89 103 ASN A N 1
ATOM 822 C CA . ASN A 1 103 ? 0.583 13.041 19.005 1 83.89 103 ASN A CA 1
ATOM 823 C C . ASN A 1 103 ? 1.842 13.811 19.395 1 83.89 103 ASN A C 1
ATOM 825 O O . ASN A 1 103 ? 1.911 15.028 19.213 1 83.89 103 ASN A O 1
ATOM 829 N N . ARG A 1 104 ? 2.829 13.18 19.838 1 85.7 104 ARG A N 1
ATOM 830 C CA . ARG A 1 104 ? 4.027 13.843 20.343 1 85.7 104 ARG A CA 1
ATOM 831 C C . ARG A 1 104 ? 5.003 14.144 19.211 1 85.7 104 ARG A C 1
ATOM 833 O O . ARG A 1 104 ? 5.77 15.107 19.285 1 85.7 104 ARG A O 1
ATOM 840 N N . ASN A 1 105 ? 4.93 13.292 18.165 1 92.3 105 ASN A N 1
ATOM 841 C CA . ASN A 1 105 ? 5.986 13.442 17.169 1 92.3 105 ASN A CA 1
ATOM 842 C C . ASN A 1 105 ? 5.44 13.98 15.849 1 92.3 105 ASN A C 1
ATOM 844 O O . ASN A 1 105 ? 6.199 14.468 15.011 1 92.3 105 ASN A O 1
ATOM 848 N N . VAL A 1 106 ? 4.173 13.966 15.648 1 92.13 106 VAL A N 1
ATOM 849 C CA . VAL A 1 106 ? 3.582 14.213 14.337 1 92.13 106 VAL A CA 1
ATOM 850 C C . VAL A 1 106 ? 3.946 15.619 13.863 1 92.13 106 VAL A C 1
ATOM 852 O O . VAL A 1 106 ? 4.244 15.826 12.684 1 92.13 106 VAL A O 1
ATOM 855 N N . MET A 1 107 ? 4.013 16.58 14.722 1 84.62 107 MET A N 1
ATOM 856 C CA . MET A 1 107 ? 4.288 17.957 14.32 1 84.62 107 MET A CA 1
ATOM 857 C C . MET A 1 107 ? 5.736 18.113 13.868 1 84.62 107 MET A C 1
ATOM 859 O O . MET A 1 107 ? 6.011 18.779 12.868 1 84.62 107 MET A O 1
ATOM 863 N N . GLU A 1 108 ? 6.588 17.535 14.591 1 89.75 108 GLU A N 1
ATOM 864 C CA . GLU A 1 108 ? 8.004 17.62 14.247 1 89.75 108 GLU A CA 1
ATOM 865 C C . GLU A 1 108 ? 8.308 16.854 12.963 1 89.75 108 GLU A C 1
ATOM 867 O O . GLU A 1 108 ? 9.111 17.301 12.142 1 89.75 108 GLU A O 1
ATOM 872 N N . VAL A 1 109 ? 7.668 15.721 12.778 1 95.28 109 VAL A N 1
ATOM 873 C CA . VAL A 1 109 ? 7.845 14.945 11.555 1 95.28 109 VAL A CA 1
ATOM 874 C C . VAL A 1 109 ? 7.314 15.735 10.361 1 95.28 109 VAL A C 1
ATOM 876 O O . VAL A 1 109 ? 7.943 15.767 9.3 1 95.28 109 VAL A O 1
ATOM 879 N N . MET A 1 110 ? 6.176 16.364 10.584 1 91.96 110 MET A N 1
ATOM 880 C CA . MET A 1 110 ? 5.603 17.204 9.536 1 91.96 110 MET A CA 1
ATOM 881 C C . MET A 1 110 ? 6.567 18.32 9.146 1 91.96 110 MET A C 1
ATOM 883 O O . MET A 1 110 ? 6.773 18.581 7.959 1 91.96 110 MET A O 1
ATOM 887 N N . GLY A 1 111 ? 7.12 18.976 10.128 1 90.11 111 GLY A N 1
ATOM 888 C CA . GLY A 1 111 ? 8.1 20.015 9.854 1 90.11 111 GLY A CA 1
ATOM 889 C C . GLY A 1 111 ? 9.284 19.52 9.045 1 90.11 111 GLY A C 1
ATOM 890 O O . GLY A 1 111 ? 9.701 20.17 8.084 1 90.11 111 GLY A O 1
ATOM 891 N N . SER A 1 112 ? 9.79 18.375 9.363 1 93.94 112 SER A N 1
ATOM 892 C CA . SER A 1 112 ? 10.913 17.784 8.642 1 93.94 112 SER A CA 1
ATOM 893 C C . SER A 1 112 ? 10.507 17.369 7.231 1 93.94 112 SER A C 1
ATOM 895 O O . SER A 1 112 ? 11.287 17.515 6.287 1 93.94 112 SER A O 1
ATOM 897 N N . ALA A 1 113 ? 9.314 16.779 7.156 1 95.31 113 ALA A N 1
ATOM 898 C CA . ALA A 1 113 ? 8.8 16.396 5.844 1 95.31 113 ALA A CA 1
ATOM 899 C C . ALA A 1 113 ? 8.732 17.601 4.909 1 95.31 113 ALA A C 1
ATOM 901 O O . ALA A 1 113 ? 9.034 17.488 3.718 1 95.31 113 ALA A O 1
ATOM 902 N N . MET A 1 114 ? 8.363 18.717 5.435 1 90.53 114 MET A N 1
ATOM 903 C CA . MET A 1 114 ? 8.31 19.953 4.659 1 90.53 114 MET A CA 1
ATOM 904 C C . MET A 1 114 ? 9.713 20.438 4.312 1 90.53 114 MET A C 1
ATOM 906 O O . MET A 1 114 ? 9.978 20.818 3.17 1 90.53 114 MET A O 1
ATOM 910 N N . GLU A 1 115 ? 10.593 20.392 5.235 1 91.65 115 GLU A N 1
ATOM 911 C CA . GLU A 1 115 ? 11.969 20.839 5.04 1 91.65 115 GLU A CA 1
ATOM 912 C C . GLU A 1 115 ? 12.665 20.026 3.953 1 91.65 115 GLU A C 1
ATOM 914 O O . GLU A 1 115 ? 13.424 20.574 3.151 1 91.65 115 GLU A O 1
ATOM 919 N N . TYR A 1 116 ? 12.384 18.791 3.891 1 95.05 116 TYR A N 1
ATOM 920 C CA . TYR A 1 116 ? 13.058 17.904 2.949 1 95.05 116 TYR A CA 1
ATOM 921 C C . TYR A 1 116 ? 12.192 17.654 1.72 1 95.05 116 TYR A C 1
ATOM 923 O O . TYR A 1 116 ? 12.496 16.779 0.906 1 95.05 116 TYR A O 1
ATOM 931 N N . ASN A 1 117 ? 11.079 18.315 1.667 1 93.76 117 ASN A N 1
ATOM 932 C CA . ASN A 1 117 ? 10.168 18.275 0.528 1 93.76 117 ASN A CA 1
ATOM 933 C C . ASN A 1 117 ? 9.671 16.858 0.257 1 93.76 117 ASN A C 1
ATOM 935 O O . ASN A 1 117 ? 9.72 16.385 -0.88 1 93.76 117 ASN A O 1
ATOM 939 N N . LEU A 1 118 ? 9.299 16.195 1.304 1 96.73 118 LEU A N 1
ATOM 940 C CA . LEU A 1 118 ? 8.727 14.858 1.186 1 96.73 118 LEU A CA 1
ATOM 941 C C . LEU A 1 118 ? 7.203 14.921 1.142 1 96.73 118 LEU A C 1
ATOM 943 O O . LEU A 1 118 ? 6.542 14.786 2.175 1 96.73 118 LEU A O 1
ATOM 947 N N . GLU A 1 119 ? 6.662 14.997 0.019 1 94.13 119 GLU A N 1
ATOM 948 C CA . GLU A 1 119 ? 5.238 15.245 -0.181 1 94.13 119 GLU A CA 1
ATOM 949 C C . GLU A 1 119 ? 4.394 14.111 0.394 1 94.13 119 GLU A C 1
ATOM 951 O O . GLU A 1 119 ? 3.376 14.356 1.045 1 94.13 119 GLU A O 1
ATOM 956 N N . GLN A 1 120 ? 4.819 12.904 0.124 1 96.29 120 GLN A N 1
ATOM 957 C CA . GLN A 1 120 ? 4.033 11.765 0.583 1 96.29 120 GLN A CA 1
ATOM 958 C C . GLN A 1 120 ? 4.035 11.672 2.106 1 96.29 120 GLN A C 1
ATOM 960 O O . GLN A 1 120 ? 3.035 11.28 2.711 1 96.29 120 GLN A O 1
ATOM 965 N N . LEU A 1 121 ? 5.114 11.962 2.684 1 97.4 121 LEU A N 1
ATOM 966 C CA . LEU A 1 121 ? 5.18 11.951 4.141 1 97.4 121 LEU A CA 1
ATOM 967 C C . LEU A 1 121 ? 4.319 13.062 4.733 1 97.4 121 LEU A C 1
ATOM 969 O O . LEU A 1 121 ? 3.697 12.88 5.782 1 97.4 121 LEU A O 1
ATOM 973 N N . GLN A 1 122 ? 4.31 14.22 4.077 1 94.3 122 GLN A N 1
ATOM 974 C CA . GLN A 1 122 ? 3.42 15.297 4.498 1 94.3 122 GLN A CA 1
ATOM 975 C C . GLN A 1 122 ? 1.966 14.836 4.509 1 94.3 122 GLN A C 1
ATOM 977 O O . GLN A 1 122 ? 1.23 15.108 5.46 1 94.3 122 GLN A O 1
ATOM 982 N N . LYS A 1 123 ? 1.646 14.127 3.498 1 93.49 123 LYS A N 1
ATOM 983 C CA . LYS A 1 123 ? 0.275 13.64 3.387 1 93.49 123 LYS A CA 1
ATOM 984 C C . LYS A 1 123 ? -0.049 12.651 4.504 1 93.49 123 LYS A C 1
ATOM 986 O O . LYS A 1 123 ? -1.16 12.649 5.036 1 93.49 123 LYS A O 1
ATOM 991 N N . ILE A 1 124 ? 0.887 11.843 4.811 1 96.04 124 ILE A N 1
ATOM 992 C CA . ILE A 1 124 ? 0.713 10.884 5.896 1 96.04 124 ILE A C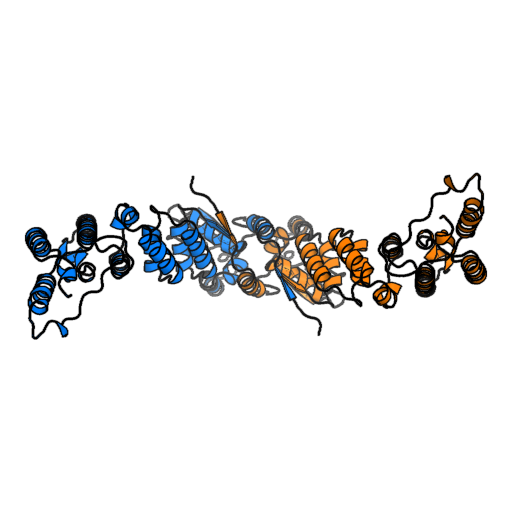A 1
ATOM 993 C C . ILE A 1 124 ? 0.485 11.627 7.21 1 96.04 124 ILE A C 1
ATOM 995 O O . ILE A 1 124 ? -0.412 11.277 7.981 1 96.04 124 ILE A O 1
ATOM 999 N N . CYS A 1 125 ? 1.242 12.601 7.463 1 94.58 125 CYS A N 1
ATOM 1000 C CA . CYS A 1 125 ? 1.105 13.395 8.679 1 94.58 125 CYS A CA 1
ATOM 1001 C C . CYS A 1 125 ? -0.246 14.1 8.719 1 94.58 125 CYS A C 1
ATOM 1003 O O . CYS A 1 125 ? -0.915 14.109 9.754 1 94.58 125 CYS A O 1
ATOM 1005 N N . GLU A 1 126 ? -0.597 14.662 7.584 1 91.78 126 GLU A N 1
ATOM 1006 C CA . GLU A 1 126 ? -1.893 15.326 7.489 1 91.78 126 GLU A CA 1
ATOM 1007 C C . GLU A 1 126 ? -3.032 14.365 7.817 1 91.78 126 GLU A C 1
ATOM 1009 O O . GLU A 1 126 ? -3.979 14.731 8.516 1 91.78 126 GLU A O 1
ATOM 1014 N N . GLN A 1 127 ? -2.886 13.234 7.243 1 91.83 127 GLN A N 1
ATOM 1015 C CA . GLN A 1 127 ? -3.9 12.213 7.489 1 91.83 127 GLN A CA 1
ATOM 1016 C C . GLN A 1 127 ? -3.991 11.874 8.974 1 91.83 127 GLN A C 1
ATOM 1018 O O . GLN A 1 127 ? -5.087 11.796 9.532 1 91.83 127 GLN A O 1
ATOM 1023 N N . PHE A 1 128 ? -2.956 11.65 9.583 1 94.86 128 PHE A N 1
ATOM 1024 C CA . PHE A 1 128 ? -2.924 11.322 11.004 1 94.86 128 PHE A CA 1
ATOM 1025 C C . PHE A 1 128 ? -3.558 12.433 11.831 1 94.86 128 PHE A C 1
ATOM 1027 O O . PHE A 1 128 ? -4.406 12.171 12.687 1 94.86 128 PHE A O 1
ATOM 1034 N N . ILE A 1 129 ? -3.14 13.64 11.56 1 91.58 129 ILE A N 1
ATOM 1035 C CA . ILE A 1 129 ? -3.636 14.798 12.297 1 91.58 129 ILE A CA 1
ATOM 1036 C C . ILE A 1 129 ? -5.148 14.912 12.121 1 91.58 129 ILE A C 1
ATOM 1038 O O . ILE A 1 129 ? -5.879 15.111 13.094 1 91.58 129 ILE A O 1
ATOM 1042 N N . GLY A 1 130 ? -5.553 14.762 10.885 1 88.85 130 GLY A N 1
ATOM 1043 C CA . GLY A 1 130 ? -6.974 14.846 10.588 1 88.85 130 GLY A CA 1
ATOM 1044 C C . GLY A 1 130 ? -7.794 13.778 11.288 1 88.85 130 GLY A C 1
ATOM 1045 O O . GLY A 1 130 ? -8.926 14.031 11.704 1 88.85 130 GLY A O 1
ATOM 1046 N N . GLU A 1 131 ? -7.207 12.651 11.466 1 89 131 GLU A N 1
ATOM 1047 C CA . GLU A 1 131 ? -7.93 11.529 12.057 1 89 131 GLU A CA 1
ATOM 1048 C C . GLU A 1 131 ? -7.917 11.607 13.581 1 89 131 GLU A C 1
ATOM 1050 O O . GLU A 1 131 ? -8.704 10.932 14.249 1 89 131 GLU A O 1
ATOM 1055 N N . THR A 1 132 ? -7.075 12.389 14.113 1 88.51 132 THR A N 1
ATOM 1056 C CA . THR A 1 132 ? -6.939 12.439 15.565 1 88.51 132 THR A CA 1
ATOM 1057 C C . THR A 1 132 ? -7.41 13.786 16.106 1 88.51 132 THR A C 1
ATOM 1059 O O . THR A 1 132 ? -7.052 14.173 17.22 1 88.51 132 THR A O 1
ATOM 1062 N N . LEU A 1 133 ? -8.163 14.448 15.315 1 92.09 133 LEU A N 1
ATOM 1063 C CA . LEU A 1 133 ? -8.682 15.74 15.751 1 92.09 133 LEU A CA 1
ATOM 1064 C C . LEU A 1 133 ? -9.548 15.586 16.996 1 92.09 133 LEU A C 1
ATOM 1066 O O . LEU A 1 133 ? -10.369 14.67 17.077 1 92.09 133 LEU A O 1
ATOM 1070 N N . ALA A 1 134 ? -9.272 16.338 17.94 1 92.9 134 ALA A N 1
ATOM 1071 C CA . ALA A 1 134 ? -10.026 16.433 19.187 1 92.9 134 ALA A CA 1
ATOM 1072 C C . ALA A 1 134 ? -10.032 17.864 19.717 1 92.9 134 ALA A C 1
ATOM 1074 O O . ALA A 1 134 ? -9.356 18.738 19.17 1 92.9 134 ALA A O 1
ATOM 1075 N N . ILE A 1 135 ? -10.793 18.111 20.716 1 95.8 135 ILE A N 1
ATOM 1076 C CA . ILE A 1 135 ? -10.966 19.45 21.269 1 95.8 135 ILE A CA 1
ATOM 1077 C C . ILE A 1 135 ? -9.607 20.029 21.655 1 95.8 135 ILE A C 1
ATOM 1079 O O . ILE A 1 135 ? -9.294 21.173 21.317 1 95.8 135 ILE A O 1
ATOM 1083 N N . ASP A 1 136 ? -8.79 19.219 22.18 1 92.01 136 ASP A N 1
ATOM 1084 C CA . ASP A 1 136 ? -7.52 19.699 22.716 1 92.01 136 ASP A CA 1
ATOM 1085 C C . ASP A 1 136 ? -6.455 19.77 21.625 1 92.01 136 ASP A C 1
ATOM 1087 O O . ASP A 1 136 ? -5.421 20.419 21.8 1 92.01 136 ASP A O 1
ATOM 1091 N N . THR A 1 137 ? -6.784 19.177 20.442 1 90.01 137 THR A N 1
ATOM 1092 C CA . THR A 1 137 ? -5.742 19.124 19.422 1 90.01 137 THR A CA 1
ATOM 1093 C C . THR A 1 137 ? -6.129 19.964 18.209 1 90.01 137 THR A C 1
ATOM 1095 O O . THR A 1 137 ? -5.287 20.262 17.359 1 90.01 137 THR A O 1
ATOM 1098 N N . ALA A 1 138 ? -7.314 20.398 18.161 1 94.95 138 ALA A N 1
ATOM 1099 C CA . ALA A 1 138 ? -7.861 21.053 16.977 1 94.95 138 ALA A CA 1
ATOM 1100 C C . ALA A 1 138 ? -7.115 22.349 16.673 1 94.95 138 ALA A C 1
ATOM 1102 O O . ALA A 1 138 ? -6.782 22.625 15.518 1 94.95 138 ALA A O 1
ATOM 1103 N N . SER A 1 139 ? -6.813 23.109 17.709 1 95.08 139 SER A N 1
ATOM 1104 C CA . SER A 1 139 ? -6.134 24.383 17.5 1 95.08 139 SER A CA 1
ATOM 1105 C C . SER A 1 139 ? -4.712 24.175 16.988 1 95.08 139 SER A C 1
ATOM 1107 O O . SER A 1 139 ? -4.268 24.871 16.073 1 95.08 139 SER A O 1
ATOM 1109 N N . GLU A 1 140 ? -4.099 23.257 17.578 1 90.69 140 GLU A N 1
ATOM 1110 C CA . GLU A 1 140 ? -2.747 22.941 17.128 1 90.69 140 GLU A CA 1
ATOM 1111 C C . GLU A 1 140 ? -2.746 22.456 15.681 1 90.69 140 GLU A C 1
ATOM 1113 O O . GLU A 1 140 ? -1.861 22.814 14.901 1 90.69 140 GLU A O 1
ATOM 1118 N N . ALA A 1 141 ? -3.67 21.617 15.371 1 92.99 141 ALA A N 1
ATOM 1119 C CA . ALA A 1 141 ? -3.81 21.122 14.004 1 92.99 141 ALA A CA 1
ATOM 1120 C C . ALA A 1 141 ? -4.073 22.268 13.03 1 92.99 141 ALA A C 1
ATOM 1122 O O . ALA A 1 141 ? -3.498 22.308 11.94 1 92.99 141 ALA A O 1
ATOM 1123 N N . MET A 1 142 ? -4.889 23.218 13.433 1 95.14 142 MET A N 1
ATOM 1124 C CA . MET A 1 142 ? -5.182 24.395 12.62 1 95.14 142 MET A CA 1
ATOM 1125 C C . MET A 1 142 ? -3.923 25.225 12.392 1 95.14 142 MET A C 1
ATOM 1127 O O . MET A 1 142 ? -3.676 25.693 11.279 1 95.14 142 MET A O 1
ATOM 1131 N N . GLN A 1 143 ? -3.158 25.33 13.427 1 92.86 143 GLN A N 1
ATOM 1132 C CA . GLN A 1 143 ? -1.907 26.074 13.325 1 92.86 143 GLN A CA 1
ATOM 1133 C C . GLN A 1 143 ? -0.962 25.426 12.318 1 92.86 143 GLN A C 1
ATOM 1135 O O . GLN A 1 143 ? -0.342 26.117 11.506 1 92.86 143 GLN A O 1
ATOM 1140 N N . ILE A 1 144 ? -0.901 24.151 12.354 1 88.18 144 ILE A N 1
ATOM 1141 C CA . ILE A 1 144 ? -0.052 23.398 11.438 1 88.18 144 ILE A CA 1
ATOM 1142 C C . ILE A 1 144 ? -0.536 23.598 10.003 1 88.18 144 ILE A C 1
ATOM 1144 O O . ILE A 1 144 ? 0.264 23.859 9.102 1 88.18 144 ILE A O 1
ATOM 1148 N N . ALA A 1 145 ? -1.821 23.488 9.793 1 92.23 145 ALA A N 1
ATOM 1149 C CA . ALA A 1 145 ? -2.413 23.622 8.464 1 92.23 145 ALA A CA 1
ATOM 1150 C C . ALA A 1 145 ? -2.112 24.993 7.865 1 92.23 145 ALA A C 1
ATOM 1152 O O . ALA A 1 145 ? -1.775 25.101 6.684 1 92.23 145 ALA A O 1
ATOM 1153 N N . VAL A 1 146 ? -2.166 25.991 8.715 1 92.81 146 VAL A N 1
ATOM 1154 C CA . VAL A 1 146 ? -1.951 27.362 8.264 1 92.81 146 VAL A CA 1
ATOM 1155 C C . VAL A 1 146 ? -0.464 27.595 8.009 1 92.81 146 VAL A C 1
ATOM 1157 O O . VAL A 1 146 ? -0.086 28.158 6.979 1 92.81 146 VAL A O 1
ATOM 1160 N N . THR A 1 147 ? 0.357 27.145 8.89 1 87 147 THR A N 1
ATOM 1161 C CA . THR A 1 147 ? 1.8 27.349 8.81 1 87 147 THR A CA 1
ATOM 1162 C C . THR A 1 147 ? 2.367 26.709 7.546 1 87 147 THR A C 1
ATOM 1164 O O . THR A 1 147 ? 3.23 27.288 6.884 1 87 147 THR A O 1
ATOM 1167 N N . TYR A 1 148 ? 1.787 25.62 7.261 1 84.01 148 TYR A N 1
ATOM 1168 C CA . TYR A 1 148 ? 2.381 24.879 6.154 1 84.01 148 TYR A CA 1
ATOM 1169 C C . TYR A 1 148 ? 1.491 24.937 4.919 1 84.01 148 TYR A C 1
ATOM 1171 O O . TYR A 1 148 ? 1.745 24.247 3.929 1 84.01 148 TYR A O 1
ATOM 1179 N N . GLY A 1 149 ? 0.505 25.711 4.992 1 87.76 149 GLY A N 1
ATOM 1180 C CA . GLY A 1 149 ? -0.354 25.918 3.837 1 87.76 149 GLY A CA 1
ATOM 1181 C C . GLY A 1 149 ? -1.072 24.658 3.393 1 87.76 149 GLY A C 1
ATOM 1182 O O . GLY A 1 149 ? -1.166 24.379 2.196 1 87.76 149 GLY A O 1
ATOM 1183 N N . GLN A 1 150 ? -1.517 23.823 4.299 1 88.38 150 GLN A N 1
ATOM 1184 C CA . GLN A 1 150 ? -2.239 22.593 3.992 1 88.38 150 GLN A CA 1
ATOM 1185 C C . GLN A 1 150 ? -3.743 22.843 3.916 1 88.38 150 GLN A C 1
ATOM 1187 O O . GLN A 1 150 ? -4.442 22.769 4.929 1 88.38 150 GLN A O 1
ATOM 1192 N N . GLU A 1 151 ? -4.243 22.944 2.804 1 92.06 151 GLU A N 1
ATOM 1193 C CA . GLU A 1 151 ? -5.619 23.379 2.589 1 92.06 151 GLU A CA 1
ATOM 1194 C C . GLU A 1 151 ? -6.613 22.324 3.065 1 92.06 151 GLU A C 1
ATOM 1196 O O . GLU A 1 151 ? -7.606 22.649 3.718 1 92.06 151 GLU A O 1
ATOM 1201 N N . GLU A 1 152 ? -6.32 21.121 2.716 1 90.37 152 GLU A N 1
ATOM 1202 C CA . GLU A 1 152 ? -7.249 20.062 3.097 1 90.37 152 GLU A CA 1
ATOM 1203 C C . GLU A 1 152 ? -7.331 19.919 4.614 1 90.37 152 GLU A C 1
ATOM 1205 O O . GLU A 1 152 ? -8.419 19.754 5.169 1 90.37 152 GLU A O 1
ATOM 1210 N N . LEU A 1 153 ? -6.244 19.926 5.199 1 92.46 153 LEU A N 1
ATOM 1211 C CA . LEU A 1 153 ? -6.212 19.836 6.654 1 92.46 153 LEU A CA 1
ATOM 1212 C C . LEU A 1 153 ? -6.889 21.046 7.289 1 92.46 153 LEU A C 1
ATOM 1214 O O . LEU A 1 153 ? -7.602 20.912 8.286 1 92.46 153 LEU A O 1
ATOM 1218 N N . ARG A 1 154 ? -6.642 22.182 6.728 1 95.28 154 ARG A N 1
ATOM 1219 C CA . ARG A 1 154 ? -7.253 23.415 7.215 1 95.28 154 ARG A CA 1
ATOM 1220 C C . ARG A 1 154 ? -8.775 23.311 7.208 1 95.28 154 ARG A C 1
ATOM 1222 O O . ARG A 1 154 ? -9.431 23.675 8.187 1 95.28 154 ARG A O 1
ATOM 1229 N N . GLU A 1 155 ? -9.289 22.821 6.161 1 95.43 155 GLU A N 1
ATOM 1230 C CA . GLU A 1 155 ? -10.736 22.687 6.026 1 95.43 155 GLU A CA 1
ATOM 1231 C C . GLU A 1 155 ? -11.296 21.698 7.045 1 95.43 155 GLU A C 1
ATOM 1233 O O . GLU A 1 155 ? -12.345 21.943 7.644 1 95.43 155 GLU A O 1
ATOM 1238 N N . ARG A 1 156 ? -10.61 20.671 7.206 1 94.35 156 ARG A N 1
ATOM 1239 C CA . ARG A 1 156 ? -11.047 19.678 8.183 1 94.35 156 ARG A CA 1
ATOM 1240 C C . ARG A 1 156 ? -11.026 20.253 9.595 1 94.35 156 ARG A C 1
ATOM 1242 O O . ARG A 1 156 ? -11.936 20.001 10.387 1 94.35 156 ARG A O 1
ATOM 1249 N N . CYS A 1 157 ? -10.011 20.941 9.885 1 96.3 157 CYS A N 1
ATOM 1250 C CA . CYS A 1 157 ? -9.9 21.579 11.192 1 96.3 157 CYS A CA 1
ATOM 1251 C C . CYS A 1 157 ? -11.017 22.595 11.399 1 96.3 157 CYS A C 1
ATOM 1253 O O . CYS A 1 157 ? -11.621 22.651 12.472 1 96.3 157 CYS A O 1
ATOM 1255 N N . LEU A 1 158 ? -11.282 23.353 10.378 1 96.92 158 LEU A N 1
ATOM 1256 C CA . LEU A 1 158 ? -12.322 24.374 10.455 1 96.92 158 LEU A CA 1
ATOM 1257 C C . LEU A 1 158 ? -13.684 23.743 10.726 1 96.92 158 LEU A C 1
ATOM 1259 O O . LEU A 1 158 ? -14.422 24.202 11.601 1 96.92 158 LEU A O 1
ATOM 1263 N N . ASP A 1 159 ? -13.949 22.682 10.021 1 96.59 159 ASP A N 1
ATOM 1264 C CA . ASP A 1 159 ? -15.212 21.976 10.214 1 96.59 159 ASP A CA 1
ATOM 1265 C C . ASP A 1 159 ? -15.346 21.471 11.649 1 96.59 159 ASP A C 1
ATOM 1267 O O . ASP A 1 159 ? -16.404 21.611 12.265 1 96.59 159 ASP A O 1
ATOM 1271 N N . PHE A 1 160 ? -14.339 20.929 12.12 1 97.28 160 PHE A N 1
ATOM 1272 C CA . PHE A 1 160 ? -14.36 20.396 13.477 1 97.28 160 PHE A CA 1
ATOM 1273 C C . PHE A 1 160 ? -14.533 21.516 14.496 1 97.28 160 PHE A C 1
ATOM 1275 O O . PHE A 1 160 ? -15.322 21.392 15.435 1 97.28 160 PHE A O 1
ATOM 1282 N N . ILE A 1 161 ? -13.826 22.616 14.351 1 97.83 161 ILE A N 1
ATOM 1283 C CA . ILE A 1 161 ? -13.858 23.732 15.29 1 97.83 161 ILE A CA 1
ATOM 1284 C C . ILE A 1 161 ? -15.233 24.395 15.257 1 97.83 161 ILE A C 1
ATOM 1286 O O . ILE A 1 161 ? -15.763 24.792 16.298 1 97.83 161 ILE A O 1
ATOM 1290 N N . GLU A 1 162 ? -15.773 24.486 14.08 1 97.45 162 GLU A N 1
ATOM 1291 C CA . GLU A 1 162 ? -17.113 25.045 13.931 1 97.45 162 GLU A CA 1
ATOM 1292 C C . GLU A 1 162 ? -18.137 24.244 14.729 1 97.45 162 GLU A C 1
ATOM 1294 O O . GLU A 1 162 ? -19.029 24.818 15.358 1 97.45 162 GLU A O 1
ATOM 1299 N N . GLU A 1 163 ? -17.956 22.988 14.771 1 96.5 163 GLU A N 1
ATOM 1300 C CA . GLU A 1 163 ? -18.893 22.116 15.473 1 96.5 163 GLU A CA 1
ATOM 1301 C C . GLU A 1 163 ? -18.616 22.1 16.973 1 96.5 163 GLU A C 1
ATOM 1303 O O . GLU A 1 163 ? -19.487 21.741 17.767 1 96.5 163 GLU A O 1
ATOM 1308 N N . ASN A 1 164 ? -17.436 22.525 17.344 1 97.53 164 ASN A N 1
ATOM 1309 C CA . ASN A 1 164 ? -17.026 22.47 18.743 1 97.53 164 ASN A CA 1
ATOM 1310 C C . ASN A 1 164 ? -16.446 23.802 19.21 1 97.53 164 ASN A C 1
ATOM 1312 O O . ASN A 1 164 ? -15.498 23.83 19.997 1 97.53 164 ASN A O 1
ATOM 1316 N N . THR A 1 165 ? -16.989 24.836 18.77 1 97.57 165 THR A N 1
ATOM 1317 C CA . THR A 1 165 ? -16.422 26.176 18.881 1 97.57 165 THR A CA 1
ATOM 1318 C C . THR A 1 165 ? -16.125 26.519 20.338 1 97.57 165 THR A C 1
ATOM 1320 O O . THR A 1 165 ? -14.984 26.827 20.688 1 97.57 165 THR A O 1
ATOM 1323 N N . GLU A 1 166 ? -17.038 26.393 21.174 1 96.33 166 GLU A N 1
ATOM 1324 C CA . GLU A 1 166 ? -16.91 26.836 22.559 1 96.33 166 GLU A CA 1
ATOM 1325 C C . GLU A 1 166 ? -15.815 26.061 23.288 1 96.33 166 GLU A C 1
ATOM 1327 O O . GLU A 1 166 ? -14.998 26.65 23.999 1 96.33 166 GLU A O 1
ATOM 1332 N N . ASN A 1 167 ? -15.872 24.787 23.099 1 97.37 167 ASN A N 1
ATOM 1333 C CA . ASN A 1 167 ? -14.912 23.93 23.785 1 97.37 167 ASN A CA 1
ATOM 1334 C C . ASN A 1 167 ? -13.489 24.176 23.291 1 97.37 167 ASN A C 1
ATOM 1336 O O . ASN A 1 167 ? -12.547 24.199 24.086 1 97.37 167 ASN A O 1
ATOM 1340 N N . VAL A 1 168 ? -13.319 24.387 22.028 1 97.65 168 VAL A N 1
ATOM 1341 C CA . VAL A 1 168 ? -11.998 24.585 21.439 1 97.65 168 VAL A CA 1
ATOM 1342 C C . VAL A 1 168 ? -11.447 25.947 21.852 1 97.65 168 VAL A C 1
ATOM 1344 O O . VAL A 1 168 ? -10.255 26.081 22.138 1 97.65 168 VAL A O 1
ATOM 1347 N N . PHE A 1 169 ? -12.313 26.968 21.975 1 96.8 169 PHE A N 1
ATOM 1348 C CA . PHE A 1 169 ? -11.897 28.327 22.299 1 96.8 169 PHE A CA 1
ATOM 1349 C C . PHE A 1 169 ? -11.438 28.422 23.749 1 96.8 169 PHE A C 1
ATOM 1351 O O . PHE A 1 169 ? -10.771 29.386 24.132 1 96.8 169 PHE A O 1
ATOM 1358 N N . ARG A 1 170 ? -11.657 27.431 24.494 1 95.04 170 ARG A N 1
ATOM 1359 C CA . ARG A 1 170 ? -11.294 27.439 25.907 1 95.04 170 ARG A CA 1
ATOM 1360 C C . ARG A 1 170 ? -9.991 26.683 26.143 1 95.04 170 ARG A C 1
ATOM 1362 O O . ARG A 1 170 ? -9.458 26.686 27.255 1 95.04 170 ARG A O 1
ATOM 1369 N N . THR A 1 171 ? -9.519 26.112 25.146 1 95.09 171 THR A N 1
ATOM 1370 C CA . THR A 1 171 ? -8.309 25.307 25.274 1 95.09 171 THR A CA 1
ATOM 1371 C C . THR A 1 171 ? -7.066 26.191 25.236 1 95.09 171 THR A C 1
ATOM 1373 O O . THR A 1 171 ? -7.114 27.319 24.741 1 95.09 171 THR A O 1
ATOM 1376 N N . LYS A 1 172 ? -5.987 25.688 25.747 1 93.93 172 LYS A N 1
ATOM 1377 C CA . LYS A 1 172 ? -4.691 26.357 25.679 1 93.93 172 LYS A CA 1
ATOM 1378 C C . LYS A 1 172 ? -4.234 26.524 24.233 1 93.93 172 LYS A C 1
ATOM 1380 O O . LYS A 1 172 ? -3.636 27.543 23.879 1 93.93 172 LYS A O 1
ATOM 1385 N N . GLY A 1 173 ? -4.596 25.547 23.432 1 94.24 173 GLY A N 1
ATOM 1386 C CA . GLY A 1 173 ? -4.221 25.585 22.028 1 94.24 173 GLY A CA 1
ATOM 1387 C C . GLY A 1 173 ? -4.758 26.801 21.299 1 94.24 173 GLY A C 1
ATOM 1388 O O . GLY A 1 173 ? -4.079 27.367 20.439 1 94.24 173 GLY A O 1
ATOM 1389 N N . PHE A 1 174 ? -5.901 27.209 21.727 1 96.21 174 PHE A N 1
ATOM 1390 C CA . PHE A 1 174 ? -6.508 28.383 21.112 1 96.21 174 PHE A CA 1
ATOM 1391 C C . PHE A 1 174 ? -5.683 29.632 21.397 1 96.21 174 PHE A C 1
ATOM 1393 O O . PHE A 1 174 ? -5.454 30.449 20.503 1 96.21 174 PHE A O 1
ATOM 1400 N N . HIS A 1 175 ? -5.167 29.742 22.546 1 95.62 175 HIS A N 1
ATOM 1401 C CA . HIS A 1 175 ? -4.416 30.916 22.977 1 95.62 175 HIS A CA 1
ATOM 1402 C C . HIS A 1 175 ? -3.041 30.962 22.319 1 95.62 175 HIS A C 1
ATOM 1404 O O . HIS A 1 175 ? -2.369 31.996 22.347 1 95.62 175 HIS A O 1
ATOM 1410 N N . GLU A 1 176 ? -2.725 29.842 21.719 1 94.05 176 GLU A N 1
ATOM 1411 C CA . GLU A 1 176 ? -1.403 29.756 21.104 1 94.05 176 GLU A CA 1
ATOM 1412 C C . GLU A 1 176 ? -1.491 29.892 19.587 1 94.05 176 GLU A C 1
ATOM 1414 O O . GLU A 1 176 ? -0.471 29.858 18.895 1 94.05 176 GLU A O 1
ATOM 1419 N N . LEU A 1 177 ? -2.642 30.12 19.095 1 96.2 177 LEU A N 1
ATOM 1420 C CA . LEU A 1 177 ? -2.822 30.281 17.656 1 96.2 177 LEU A CA 1
ATOM 1421 C C . LEU A 1 177 ? -2.128 31.544 17.159 1 96.2 177 LEU A C 1
ATOM 1423 O O . LEU A 1 177 ? -2.069 32.547 17.874 1 96.2 177 LEU A O 1
ATOM 1427 N N . SER A 1 178 ? -1.628 31.448 15.999 1 95.31 178 SER A N 1
ATOM 1428 C CA . SER A 1 178 ? -1.101 32.644 15.351 1 95.31 178 SER A CA 1
ATOM 1429 C C . SER A 1 178 ? -2.225 33.584 14.928 1 95.31 178 SER A C 1
ATOM 1431 O O . SER A 1 178 ? -3.391 33.186 14.882 1 95.31 178 SER A O 1
ATOM 1433 N N . GLU A 1 179 ? -1.801 34.785 14.656 1 95.88 179 GLU A N 1
ATOM 1434 C CA . GLU A 1 179 ? -2.744 35.783 14.16 1 95.88 179 GLU A CA 1
ATOM 1435 C C . GLU A 1 179 ? -3.429 35.307 12.882 1 95.88 179 GLU A C 1
ATOM 1437 O O . GLU A 1 179 ? -4.64 35.472 12.723 1 95.88 179 GLU A O 1
ATOM 1442 N N . GLU A 1 180 ? -2.687 34.698 12.06 1 96.06 180 GLU A N 1
ATOM 1443 C CA . GLU A 1 180 ? -3.208 34.238 10.777 1 96.06 180 GLU A CA 1
ATOM 1444 C C . GLU A 1 180 ? -4.25 33.14 10.966 1 96.06 180 GLU A C 1
ATOM 1446 O O . GLU A 1 180 ? -5.304 33.16 10.326 1 96.06 180 GLU A O 1
ATOM 1451 N N . ALA A 1 181 ? -3.944 32.221 11.817 1 96.6 181 ALA A N 1
ATOM 1452 C CA . ALA A 1 181 ? -4.856 31.107 12.062 1 96.6 181 ALA A CA 1
ATOM 1453 C C . ALA A 1 181 ? -6.156 31.593 12.697 1 96.6 181 ALA A C 1
ATOM 1455 O O . ALA A 1 181 ? -7.244 31.168 12.3 1 96.6 181 ALA A O 1
ATOM 1456 N N . LEU A 1 182 ? -6.06 32.483 13.673 1 97.8 182 LEU A N 1
ATOM 1457 C CA . LEU A 1 182 ? -7.246 33.003 14.345 1 97.8 182 LEU A CA 1
ATOM 1458 C C . LEU A 1 182 ? -8.095 33.83 13.386 1 97.8 182 LEU A C 1
ATOM 1460 O O . LEU A 1 182 ? -9.326 33.758 13.42 1 97.8 182 LEU A O 1
ATOM 1464 N N . ALA A 1 183 ? -7.441 34.649 12.619 1 96.89 183 ALA A N 1
ATOM 1465 C CA . ALA A 1 183 ? -8.163 35.446 11.631 1 96.89 183 ALA A CA 1
ATOM 1466 C C . ALA A 1 183 ? -9 34.557 10.715 1 96.89 183 ALA A C 1
ATOM 1468 O O . ALA A 1 183 ? -10.152 34.876 10.413 1 96.89 183 ALA A O 1
ATOM 1469 N N . LEU A 1 184 ? -8.426 33.496 10.302 1 95.94 184 LEU A N 1
ATOM 1470 C CA . LEU A 1 184 ? -9.118 32.564 9.418 1 95.94 184 LEU A CA 1
ATOM 1471 C C . LEU A 1 184 ? -10.335 31.96 10.11 1 95.94 184 LEU A C 1
ATOM 1473 O O . LEU A 1 184 ? -11.395 31.816 9.497 1 95.94 184 LEU A O 1
ATOM 1477 N N . LEU A 1 185 ? -10.205 31.594 11.304 1 96.9 185 LEU A N 1
ATOM 1478 C CA . LEU A 1 185 ? -11.305 31.025 12.073 1 96.9 185 LEU A CA 1
ATOM 1479 C C . LEU A 1 185 ? -12.45 32.024 12.207 1 96.9 185 LEU A C 1
ATOM 1481 O O . LEU A 1 185 ? -13.617 31.663 12.041 1 96.9 185 LEU A O 1
ATOM 1485 N N . LEU A 1 186 ? -12.115 33.264 12.5 1 96.96 186 LEU A N 1
ATOM 1486 C CA . LEU A 1 186 ? -13.111 34.279 12.825 1 96.96 186 LEU A CA 1
ATOM 1487 C C . LEU A 1 186 ? -13.875 34.71 11.577 1 96.96 186 LEU A C 1
ATOM 1489 O O . LEU A 1 186 ? -14.93 35.341 11.677 1 96.96 186 LEU A O 1
ATOM 1493 N N . GLN A 1 187 ? -13.389 34.377 10.461 1 95.96 187 GLN A N 1
ATOM 1494 C CA . GLN A 1 187 ? -14.069 34.691 9.208 1 95.96 187 GLN A CA 1
ATOM 1495 C C . GLN A 1 187 ? -15.221 33.724 8.95 1 95.96 187 GLN A C 1
ATOM 1497 O O . GLN A 1 187 ? -16.091 33.995 8.12 1 95.96 187 GLN A O 1
ATOM 1502 N N . SER A 1 188 ? -15.224 32.648 9.637 1 96.24 188 SER A N 1
ATOM 1503 C CA . SER A 1 188 ? -16.232 31.616 9.417 1 96.24 188 SER A CA 1
ATOM 1504 C C . SER A 1 188 ? -17.614 32.092 9.853 1 96.24 188 SER A C 1
ATOM 1506 O O . SER A 1 188 ? -17.751 32.761 10.879 1 96.24 188 SER A O 1
ATOM 1508 N N . ASP A 1 189 ? -18.649 31.7 9.106 1 96.11 189 ASP A N 1
ATOM 1509 C CA . ASP A 1 189 ? -20.037 31.999 9.446 1 96.11 189 ASP A CA 1
ATOM 1510 C C . ASP A 1 189 ? -20.656 30.871 10.268 1 96.11 189 ASP A C 1
ATOM 1512 O O . ASP A 1 189 ? -21.802 30.974 10.71 1 96.11 189 ASP A O 1
ATOM 1516 N N . LYS A 1 190 ? -19.857 29.899 10.544 1 97.1 190 LYS A N 1
ATOM 1517 C CA . LYS A 1 190 ? -20.475 28.699 11.101 1 97.1 190 LYS A CA 1
ATOM 1518 C C . LYS A 1 190 ? -20.042 28.478 12.548 1 97.1 190 LYS A C 1
ATOM 1520 O O . LYS A 1 190 ? -20.357 27.448 13.146 1 97.1 190 LYS A O 1
ATOM 1525 N N . LEU A 1 191 ? -19.342 29.488 13.069 1 97.06 191 LEU A N 1
ATOM 1526 C CA . LEU A 1 191 ? -18.951 29.36 14.468 1 97.06 191 LEU A CA 1
ATOM 1527 C C . LEU A 1 191 ? -20.175 29.356 15.377 1 97.06 191 LEU A C 1
ATOM 1529 O O . LEU A 1 191 ? -21.121 30.116 15.156 1 97.06 191 LEU A O 1
ATOM 1533 N N . MET A 1 192 ? -20.149 28.476 16.364 1 96.86 192 MET A N 1
ATOM 1534 C CA . MET A 1 192 ? -21.278 28.326 17.277 1 96.86 192 MET A CA 1
ATOM 1535 C C . MET A 1 192 ? -21.05 29.119 18.56 1 96.86 192 MET A C 1
ATOM 1537 O O . MET A 1 192 ? -21.141 28.569 19.659 1 96.86 192 MET A O 1
ATOM 1541 N N . MET A 1 193 ? -20.818 30.316 18.433 1 95.96 193 MET A N 1
ATOM 1542 C CA . MET A 1 193 ? -20.567 31.249 19.528 1 95.96 193 MET A CA 1
ATOM 1543 C C . MET A 1 193 ?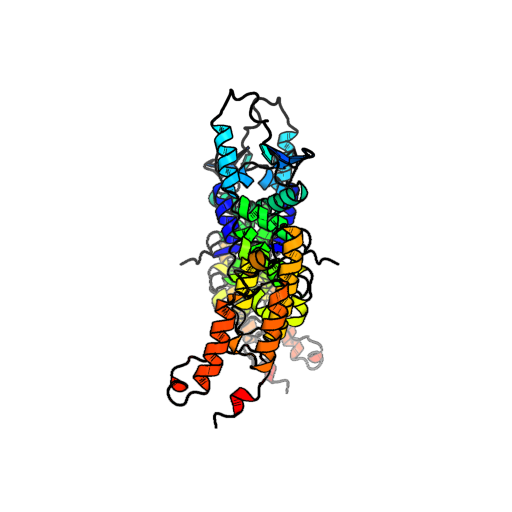 -21.04 32.652 19.165 1 95.96 193 MET A C 1
ATOM 1545 O O . MET A 1 193 ? -20.894 33.086 18.021 1 95.96 193 MET A O 1
ATOM 1549 N N . ASP A 1 194 ? -21.611 33.344 20.136 1 96.09 194 ASP A N 1
ATOM 1550 C CA . ASP A 1 194 ? -22.098 34.704 19.922 1 96.09 194 ASP A CA 1
ATOM 1551 C C . ASP A 1 194 ? -20.94 35.696 19.846 1 96.09 194 ASP A C 1
ATOM 1553 O O . ASP A 1 194 ? -19.831 35.401 20.297 1 96.09 194 ASP A O 1
ATOM 1557 N N . GLU A 1 195 ? -21.208 36.883 19.284 1 95.89 195 GLU A N 1
ATOM 1558 C CA . GLU A 1 195 ? -20.16 37.862 19.009 1 95.89 195 GLU A CA 1
ATOM 1559 C C . GLU A 1 195 ? -19.532 38.375 20.301 1 95.89 195 GLU A C 1
ATOM 1561 O O . GLU A 1 195 ? -18.329 38.642 20.349 1 95.89 195 GLU A O 1
ATOM 1566 N N . LEU A 1 196 ? -20.316 38.493 21.32 1 96.17 196 LEU A N 1
ATOM 1567 C CA . LEU A 1 196 ? -19.775 38.957 22.592 1 96.17 196 LEU A CA 1
ATOM 1568 C C . LEU A 1 196 ? -18.795 37.941 23.17 1 96.17 196 LEU A C 1
ATOM 1570 O O . LEU A 1 196 ? -17.773 38.318 23.747 1 96.17 196 LEU A O 1
ATOM 1574 N N . GLU A 1 197 ? -19.177 36.71 23.057 1 96.74 197 GLU A N 1
ATOM 1575 C CA . GLU A 1 197 ? -18.313 35.635 23.536 1 96.74 197 GLU A CA 1
ATOM 1576 C C . GLU A 1 197 ? -17.041 35.535 22.698 1 96.74 197 GLU A C 1
ATOM 1578 O O . GLU A 1 197 ? -15.964 35.251 23.226 1 96.74 197 GLU A O 1
ATOM 1583 N N . ILE A 1 198 ? -17.194 35.744 21.403 1 97.41 198 ILE A N 1
ATOM 1584 C CA . ILE A 1 198 ? -16.043 35.734 20.507 1 97.41 198 ILE A CA 1
ATOM 1585 C C . ILE A 1 198 ? -15.095 36.874 20.871 1 97.41 198 ILE A C 1
ATOM 1587 O O . ILE A 1 198 ? -13.878 36.683 20.932 1 97.41 198 ILE A O 1
ATOM 1591 N N . LEU A 1 199 ? -15.676 38.039 21.107 1 96.95 199 LEU A N 1
ATOM 1592 C CA . LEU A 1 199 ? -14.88 39.198 21.497 1 96.95 199 LEU A CA 1
ATOM 1593 C C . LEU A 1 199 ? -14.094 38.913 22.772 1 96.95 199 LEU A C 1
ATOM 1595 O O . LEU A 1 199 ? -12.917 39.266 22.873 1 96.95 199 LEU A O 1
ATOM 1599 N N . ALA A 1 200 ? -14.728 38.303 23.671 1 96.43 200 ALA A N 1
ATOM 1600 C CA . ALA A 1 200 ? -14.07 37.949 24.926 1 96.43 200 ALA A CA 1
ATOM 1601 C C . ALA A 1 200 ? -12.918 36.978 24.687 1 96.43 200 ALA A C 1
ATOM 1603 O O . ALA A 1 200 ? -11.856 37.102 25.301 1 96.43 200 ALA A O 1
ATOM 1604 N N . ALA A 1 201 ? -13.146 36.019 23.878 1 96.93 201 ALA A N 1
ATOM 1605 C CA . ALA A 1 201 ? -12.119 35.032 23.556 1 96.93 201 ALA A CA 1
ATOM 1606 C C . ALA A 1 201 ? -10.918 35.689 22.883 1 96.93 201 ALA A C 1
ATOM 1608 O O . ALA A 1 201 ? -9.77 35.348 23.177 1 96.93 201 ALA A O 1
ATOM 1609 N N . VAL A 1 202 ? -11.201 36.634 21.97 1 97.15 202 VAL A N 1
ATOM 1610 C CA . VAL A 1 202 ? -10.138 37.349 21.271 1 97.15 202 VAL A CA 1
ATOM 1611 C C . VAL A 1 202 ? -9.339 38.188 22.265 1 97.15 202 VAL A C 1
ATOM 1613 O O . VAL A 1 202 ? -8.113 38.275 22.17 1 97.15 202 VAL A O 1
ATOM 1616 N N . ARG A 1 203 ? -10.03 38.791 23.154 1 96.46 203 ARG A N 1
ATOM 1617 C CA . ARG A 1 203 ? -9.358 39.587 24.177 1 96.46 203 ARG A CA 1
ATOM 1618 C C . ARG A 1 203 ? -8.415 38.724 25.009 1 96.46 203 ARG A C 1
ATOM 1620 O O . ARG A 1 203 ? -7.286 39.128 25.295 1 96.46 203 ARG A O 1
ATOM 1627 N N . GLU A 1 204 ? -8.885 37.613 25.423 1 96.02 204 GLU A N 1
ATOM 1628 C CA . GLU A 1 204 ? -8.048 36.694 26.188 1 96.02 204 GLU A CA 1
ATOM 1629 C C . GLU A 1 204 ? -6.825 36.262 25.384 1 96.02 204 GLU A C 1
ATOM 1631 O O . GLU A 1 204 ? -5.707 36.245 25.904 1 96.02 204 GLU A O 1
ATOM 1636 N N . TRP A 1 205 ? -7.089 35.851 24.186 1 97.34 205 TRP A N 1
ATOM 1637 C CA . TRP A 1 205 ? -6.014 35.466 23.278 1 97.34 205 TRP A CA 1
ATOM 1638 C C . TRP A 1 205 ? -4.991 36.589 23.138 1 97.34 205 TRP A C 1
ATOM 1640 O O . TRP A 1 205 ? -3.783 36.349 23.21 1 97.34 205 TRP A O 1
ATOM 1650 N N . ALA A 1 206 ? -5.397 37.85 22.944 1 96.88 206 ALA A N 1
ATOM 1651 C CA . ALA A 1 206 ? -4.523 39.006 22.762 1 96.88 206 ALA A CA 1
ATOM 1652 C C . ALA A 1 206 ? -3.735 39.302 24.035 1 96.88 206 ALA A C 1
ATOM 1654 O O . ALA A 1 206 ? -2.561 39.677 23.973 1 96.88 206 ALA A O 1
ATOM 1655 N N . THR A 1 207 ? -4.39 39.16 25.104 1 95.54 207 THR A N 1
ATOM 1656 C CA . THR A 1 207 ? -3.742 39.406 26.388 1 95.54 207 THR A CA 1
ATOM 1657 C C . THR A 1 207 ? -2.602 38.418 26.616 1 95.54 207 THR A C 1
ATOM 1659 O O . THR A 1 207 ? -1.506 38.809 27.025 1 95.54 207 THR A O 1
ATOM 1662 N N . VAL A 1 208 ? -2.875 37.164 26.413 1 95.48 208 VAL A N 1
ATOM 1663 C CA . VAL A 1 208 ? -1.869 36.121 26.589 1 95.48 208 VAL A CA 1
ATOM 1664 C C . VAL A 1 208 ? -0.686 36.383 25.66 1 95.48 208 VAL A C 1
ATOM 1666 O O . VAL A 1 208 ? 0.47 36.315 26.084 1 95.48 208 VAL A O 1
ATOM 1669 N N . ASN A 1 209 ? -0.979 36.717 24.397 1 94.87 209 ASN A N 1
ATOM 1670 C CA . ASN A 1 209 ? 0.075 36.898 23.404 1 94.87 209 ASN A CA 1
ATOM 1671 C C . ASN A 1 209 ? 0.809 38.221 23.599 1 94.87 209 ASN A C 1
ATOM 1673 O O . ASN A 1 209 ? 1.951 38.373 23.162 1 94.87 209 ASN A O 1
ATOM 1677 N N . SER A 1 210 ? 0.149 39.191 24.185 1 94.85 210 SER A N 1
ATOM 1678 C CA . SER A 1 210 ? 0.802 40.452 24.523 1 94.85 210 SER A CA 1
ATOM 1679 C C . SER A 1 210 ? 1.956 40.233 25.496 1 94.85 210 SER A C 1
ATOM 1681 O O . SER A 1 210 ? 3.014 40.85 25.36 1 94.85 210 SER A O 1
ATOM 1683 N N . VAL A 1 211 ? 1.751 39.365 26.415 1 94.41 211 VAL A N 1
ATOM 1684 C CA . VAL A 1 211 ? 2.763 39.05 27.418 1 94.41 211 VAL A CA 1
ATOM 1685 C C . VAL A 1 211 ? 3.903 38.265 26.773 1 94.41 211 VAL A C 1
ATOM 1687 O O . VAL A 1 211 ? 5.078 38.539 27.03 1 94.41 211 VAL A O 1
ATOM 1690 N N . VAL A 1 212 ? 3.55 37.385 25.933 1 91.25 212 VAL A N 1
ATOM 1691 C CA . VAL A 1 212 ? 4.525 36.487 25.321 1 91.25 212 VAL A CA 1
ATOM 1692 C C . VAL A 1 212 ? 5.4 37.265 24.341 1 91.25 212 VAL A C 1
ATOM 1694 O O . VAL A 1 212 ? 6.613 37.054 24.281 1 91.25 212 VAL A O 1
ATOM 1697 N N . LEU A 1 213 ? 4.813 38.207 23.565 1 92.65 213 LEU A N 1
ATOM 1698 C CA . LEU A 1 213 ? 5.53 38.88 22.487 1 92.65 213 LEU A CA 1
ATOM 1699 C C . LEU A 1 213 ? 5.969 40.276 22.916 1 92.65 213 LEU A C 1
ATOM 1701 O O . LEU A 1 213 ? 6.622 40.988 22.15 1 92.65 213 LEU A O 1
ATOM 1705 N N . SER A 1 214 ? 5.578 40.759 24.125 1 93.68 214 SER A N 1
ATOM 1706 C CA . SER A 1 214 ? 5.912 42.08 24.648 1 93.68 214 SER A CA 1
ATOM 1707 C C . SER A 1 214 ? 5.398 43.184 23.73 1 93.68 214 SER A C 1
ATOM 1709 O O . SER A 1 214 ? 6.148 44.088 23.356 1 93.68 214 SER A O 1
ATOM 1711 N N . LYS A 1 215 ? 4.221 43.014 23.301 1 95.03 215 LYS A N 1
ATOM 1712 C CA . LYS A 1 215 ? 3.487 43.99 22.502 1 95.03 215 LYS A CA 1
ATOM 1713 C C . LYS A 1 215 ? 2.165 44.364 23.167 1 95.03 215 LYS A C 1
ATOM 1715 O O . LYS A 1 215 ? 1.713 43.681 24.087 1 95.03 215 LYS A O 1
ATOM 1720 N N . SER A 1 216 ? 1.674 45.39 22.788 1 94.61 216 SER A N 1
ATOM 1721 C CA . SER A 1 216 ? 0.392 45.802 23.351 1 94.61 216 SER A CA 1
ATOM 1722 C C . SER A 1 216 ? -0.745 44.926 22.837 1 94.61 216 SER A C 1
ATOM 1724 O O . SER A 1 216 ? -0.629 44.306 21.778 1 94.61 216 SER A O 1
ATOM 1726 N N . VAL A 1 217 ? -1.777 44.849 23.563 1 95.47 217 VAL A N 1
ATOM 1727 C CA . VAL A 1 217 ? -2.962 44.082 23.193 1 95.47 217 VAL A CA 1
ATOM 1728 C C . VAL A 1 217 ? -3.524 44.603 21.872 1 95.47 217 VAL A C 1
ATOM 1730 O O . VAL A 1 217 ? -3.964 43.822 21.026 1 95.47 217 VAL A O 1
ATOM 1733 N N . ALA A 1 218 ? -3.553 45.904 21.714 1 94.75 218 ALA A N 1
ATOM 1734 C CA . ALA A 1 218 ? -4.057 46.548 20.504 1 94.75 218 ALA A CA 1
ATOM 1735 C C . ALA A 1 218 ? -3.255 46.117 19.279 1 94.75 218 ALA A C 1
ATOM 1737 O O . ALA A 1 218 ? -3.823 45.881 18.209 1 94.75 218 ALA A O 1
ATOM 1738 N N . GLU A 1 219 ? -2.005 45.997 19.416 1 95.32 219 GLU A N 1
ATOM 1739 C CA . GLU A 1 219 ? -1.121 45.595 18.326 1 95.32 219 GLU A CA 1
ATOM 1740 C C . GLU A 1 219 ? -1.35 44.137 17.938 1 95.32 219 GLU A C 1
ATOM 1742 O O . GLU A 1 219 ? -1.356 43.799 16.752 1 95.32 219 GLU A O 1
ATOM 1747 N N . ILE A 1 220 ? -1.538 43.328 18.959 1 95.02 220 ILE A N 1
ATOM 1748 C CA . ILE A 1 220 ? -1.718 41.897 18.736 1 95.02 220 ILE A CA 1
ATOM 1749 C C . ILE A 1 220 ? -3.046 41.649 18.026 1 95.02 220 ILE A C 1
ATOM 1751 O O . ILE A 1 220 ? -3.121 40.836 17.101 1 95.02 220 ILE A O 1
ATOM 1755 N N . ALA A 1 221 ? -4.095 42.373 18.43 1 95.71 221 ALA A N 1
ATOM 1756 C CA . ALA A 1 221 ? -5.459 42.101 17.987 1 95.71 221 ALA A CA 1
ATOM 1757 C C . ALA A 1 221 ? -5.752 42.787 16.656 1 95.71 221 ALA A C 1
ATOM 1759 O O . ALA A 1 221 ? -6.766 42.505 16.014 1 95.71 221 ALA A O 1
ATOM 1760 N N . GLN A 1 222 ? -4.934 43.594 16.155 1 92.56 222 GLN A N 1
ATOM 1761 C CA . GLN A 1 222 ? -5.164 44.504 15.038 1 92.56 222 GLN A CA 1
ATOM 1762 C C . GLN A 1 222 ? -5.678 43.753 13.813 1 92.56 222 GLN A C 1
ATOM 1764 O O . GLN A 1 222 ? -6.625 44.195 13.16 1 92.56 222 GLN A O 1
ATOM 1769 N N . ASN A 1 223 ? -5.105 42.607 13.575 1 92.87 223 ASN A N 1
ATOM 1770 C CA . ASN A 1 223 ? -5.414 41.927 12.322 1 92.87 223 ASN A CA 1
ATOM 1771 C C . ASN A 1 223 ? -6.523 40.895 12.502 1 92.87 223 ASN A C 1
ATOM 1773 O O . ASN A 1 223 ? -6.956 40.267 11.534 1 92.87 223 ASN A O 1
ATOM 1777 N N . VAL A 1 224 ? -7.041 40.725 13.751 1 96.63 224 VAL A N 1
ATOM 1778 C CA . VAL A 1 224 ? -8.05 39.694 13.97 1 96.63 224 VAL A CA 1
ATOM 1779 C C . VAL A 1 224 ? -9.371 40.342 14.377 1 96.63 224 VAL A C 1
ATOM 1781 O O . VAL A 1 224 ? -10.443 39.778 14.145 1 96.63 224 VAL A O 1
ATOM 1784 N N . ILE A 1 225 ? -9.341 41.53 15.044 1 96.37 225 ILE A N 1
ATOM 1785 C CA . ILE A 1 225 ? -10.502 42.168 15.655 1 96.37 225 ILE A CA 1
ATOM 1786 C C . ILE A 1 225 ? -11.482 42.605 14.569 1 96.37 225 ILE A C 1
ATOM 1788 O O . ILE A 1 225 ? -12.684 42.726 14.821 1 96.37 225 ILE A O 1
ATOM 1792 N N . GLN A 1 226 ? -11.044 42.819 13.351 1 94.97 226 GLN A N 1
ATOM 1793 C CA . GLN A 1 226 ? -11.882 43.279 12.249 1 94.97 226 GLN A CA 1
ATOM 1794 C C . GLN A 1 226 ? -12.913 42.222 11.864 1 94.97 226 GLN A C 1
ATOM 1796 O O . GLN A 1 226 ? -13.917 42.533 11.22 1 94.97 226 GLN A O 1
ATOM 1801 N N . TYR A 1 227 ? -12.66 41.018 12.273 1 96.39 227 TYR A N 1
ATOM 1802 C CA . TYR A 1 227 ? -13.555 39.941 11.865 1 96.39 227 TYR A CA 1
ATOM 1803 C C . TYR A 1 227 ? -14.634 39.701 12.915 1 96.39 227 TYR A C 1
ATOM 1805 O O . TYR A 1 227 ? -15.531 38.878 12.716 1 96.39 227 TYR A O 1
ATOM 1813 N N . VAL A 1 228 ? -14.51 40.388 14.022 1 96.39 228 VAL A N 1
ATOM 1814 C CA . VAL A 1 228 ? -15.618 40.392 14.971 1 96.39 228 VAL A CA 1
ATOM 1815 C C . VAL A 1 228 ? -16.732 41.305 14.462 1 96.39 228 VAL A C 1
ATOM 1817 O O . VAL A 1 228 ? -16.483 42.461 14.113 1 96.39 228 VAL A O 1
ATOM 1820 N N . ARG A 1 229 ? -17.87 40.865 14.464 1 95.47 229 ARG A N 1
ATOM 1821 C CA . ARG A 1 229 ? -18.996 41.566 13.855 1 95.47 229 ARG A CA 1
ATOM 1822 C C . ARG A 1 229 ? -19.757 42.385 14.892 1 95.47 229 ARG A C 1
ATOM 1824 O O . ARG A 1 229 ? -20.856 42.008 15.303 1 95.47 229 ARG A O 1
ATOM 1831 N N . LEU A 1 230 ? -19.329 43.555 15.143 1 95.04 230 LEU A N 1
ATOM 1832 C CA . LEU A 1 230 ? -19.837 44.412 16.209 1 95.04 230 LEU A CA 1
ATOM 1833 C C . LEU A 1 230 ? -21.24 44.914 15.881 1 95.04 230 LEU A C 1
ATOM 1835 O O . LEU A 1 230 ? -22.027 45.203 16.785 1 95.04 230 LEU A O 1
ATOM 1839 N N . ALA A 1 231 ? -21.501 44.96 14.601 1 92.4 231 ALA A N 1
ATOM 1840 C CA . ALA A 1 231 ? -22.788 45.483 14.152 1 92.4 231 ALA A CA 1
ATOM 1841 C C . ALA A 1 231 ? -23.927 44.545 14.541 1 92.4 231 ALA A C 1
ATOM 1843 O O . ALA A 1 231 ? -25.097 44.934 14.515 1 92.4 231 ALA A O 1
ATOM 1844 N N . LEU A 1 232 ? -23.563 43.353 14.911 1 93.37 232 LEU A N 1
ATOM 1845 C CA . LEU A 1 232 ? -24.58 42.379 15.292 1 93.37 232 LEU A CA 1
ATOM 1846 C C . LEU A 1 232 ? -24.974 42.548 16.755 1 93.37 232 LEU A C 1
ATOM 1848 O O . LEU A 1 232 ? -25.962 41.965 17.208 1 93.37 232 LEU A O 1
ATOM 1852 N N . LEU A 1 233 ? -24.287 43.355 17.483 1 94.13 233 LEU A N 1
ATOM 1853 C CA . LEU A 1 233 ? -24.579 43.611 18.889 1 94.13 233 LEU A CA 1
ATOM 1854 C C . LEU A 1 233 ? -25.696 44.639 19.034 1 94.13 233 LEU A C 1
ATOM 1856 O O . LEU A 1 233 ? -25.919 45.45 18.132 1 94.13 233 LEU A O 1
ATOM 1860 N N . THR A 1 234 ? -26.383 44.622 20.159 1 92.44 234 THR A N 1
ATOM 1861 C CA . THR A 1 234 ? -27.355 45.668 20.46 1 92.44 234 THR A CA 1
ATOM 1862 C C . THR A 1 234 ? -26.65 46.975 20.81 1 92.44 234 THR A C 1
ATOM 1864 O O . THR A 1 234 ? -25.472 46.974 21.173 1 92.44 234 THR A O 1
ATOM 1867 N N . PRO A 1 235 ? -27.357 48.04 20.67 1 93.08 235 PRO A N 1
ATOM 1868 C CA . PRO A 1 235 ? -26.755 49.315 21.063 1 93.08 235 PRO A CA 1
ATOM 1869 C C . PRO A 1 235 ? -26.268 49.317 22.511 1 93.08 235 PRO A C 1
ATOM 1871 O O . PRO A 1 235 ? -25.225 49.9 22.815 1 93.08 235 PRO A O 1
ATOM 1874 N N . GLU A 1 236 ? -27.025 48.686 23.352 1 94.62 236 GLU A N 1
ATOM 1875 C CA . GLU A 1 236 ? -26.625 48.602 24.753 1 94.62 236 GLU A CA 1
ATOM 1876 C C . GLU A 1 236 ? -25.327 47.815 24.911 1 94.62 236 GLU A C 1
ATOM 1878 O O . GLU A 1 236 ? -24.441 48.215 25.669 1 94.62 236 GLU A O 1
ATOM 1883 N N . GLU A 1 237 ? -25.291 46.748 24.219 1 95.48 237 GLU A N 1
ATOM 1884 C CA . GLU A 1 237 ? -24.092 45.916 24.256 1 95.48 237 GLU A CA 1
ATOM 1885 C C . GLU A 1 237 ? -22.892 46.651 23.665 1 95.48 237 GLU A C 1
ATOM 1887 O O . GLU A 1 237 ? -21.784 46.57 24.199 1 95.48 237 GLU A O 1
ATOM 1892 N N . LEU A 1 238 ? -23.113 47.308 22.545 1 95.47 238 LEU A N 1
ATOM 1893 C CA . LEU A 1 238 ? -22.057 48.06 21.877 1 95.47 238 LEU A CA 1
ATOM 1894 C C . LEU A 1 238 ? -21.513 49.157 22.786 1 95.47 238 LEU A C 1
ATOM 1896 O O . LEU A 1 238 ? -20.308 49.418 22.798 1 95.47 238 LEU A O 1
ATOM 1900 N N . LYS A 1 239 ? -22.415 49.78 23.479 1 95.99 239 LYS A N 1
ATOM 1901 C CA . LYS A 1 239 ? -22.001 50.8 24.438 1 95.99 239 LYS A CA 1
ATOM 1902 C C . LYS A 1 239 ? -21.066 50.216 25.493 1 95.99 239 LYS A C 1
ATOM 1904 O O . LYS A 1 239 ? -20.045 50.82 25.827 1 95.99 239 LYS A O 1
ATOM 1909 N N . GLN A 1 240 ? -21.458 49.098 26.015 1 96 240 GLN A N 1
ATOM 1910 C CA . GLN A 1 240 ? -20.627 48.441 27.018 1 96 240 GLN A CA 1
ATOM 1911 C C . GLN A 1 240 ? -19.267 48.06 26.44 1 96 240 GLN A C 1
ATOM 1913 O O . GLN A 1 240 ? -18.242 48.187 27.114 1 96 240 GLN A O 1
ATOM 1918 N N . VAL A 1 241 ? -19.287 47.561 25.242 1 96.25 241 VAL A N 1
ATOM 1919 C CA . VAL A 1 241 ? -18.048 47.185 24.569 1 96.25 241 VAL A CA 1
ATOM 1920 C C . VAL A 1 241 ? -17.151 48.411 24.417 1 96.25 241 VAL A C 1
ATOM 1922 O O . VAL A 1 241 ? -15.934 48.323 24.596 1 96.25 241 VAL A O 1
ATOM 1925 N N . GLU A 1 242 ? -17.692 49.514 23.992 1 95.67 242 GLU A N 1
ATOM 1926 C CA . GLU A 1 242 ? -16.946 50.758 23.827 1 95.67 242 GLU A CA 1
ATOM 1927 C C . GLU A 1 242 ? -16.322 51.206 25.146 1 95.67 242 GLU A C 1
ATOM 1929 O O . GLU A 1 242 ? -15.171 51.647 25.176 1 95.67 242 GLU A O 1
ATOM 1934 N N . LEU A 1 243 ? -17.07 51.07 26.217 1 95.35 243 LEU A N 1
ATOM 1935 C CA . LEU A 1 243 ? -16.575 51.435 27.539 1 95.35 243 LEU A CA 1
ATOM 1936 C C . LEU A 1 243 ? -15.409 50.542 27.949 1 95.35 243 LEU A C 1
ATOM 1938 O O . LEU A 1 243 ? -14.401 51.028 28.468 1 95.35 243 LEU A O 1
ATOM 1942 N N . ASP A 1 244 ? -15.572 49.325 27.74 1 94.39 244 ASP A N 1
ATOM 1943 C CA . ASP A 1 244 ? -14.542 48.356 28.1 1 94.39 244 ASP A CA 1
ATOM 1944 C C . ASP A 1 244 ? -13.289 48.544 27.248 1 94.39 244 ASP A C 1
ATOM 1946 O O . ASP A 1 244 ? -12.179 48.237 27.69 1 94.39 244 ASP A O 1
ATOM 1950 N N . ASN A 1 245 ? -13.441 49.005 25.985 1 95.22 245 ASN A N 1
ATOM 1951 C CA . ASN A 1 245 ? -12.347 49.182 25.037 1 95.22 245 ASN A CA 1
ATOM 1952 C C . ASN A 1 245 ? -11.395 50.289 25.479 1 95.22 245 ASN A C 1
ATOM 1954 O O . ASN A 1 245 ? -10.265 50.372 24.995 1 95.22 245 ASN A O 1
ATOM 1958 N N . GLU A 1 246 ? -11.778 51.128 26.346 1 92.18 246 GLU A N 1
ATOM 1959 C CA . GLU A 1 246 ? -10.953 52.232 26.829 1 92.18 246 GLU A CA 1
ATOM 1960 C C . GLU A 1 246 ? -9.748 51.718 27.611 1 92.18 246 GLU A C 1
ATOM 1962 O O . GLU A 1 246 ? -8.707 52.377 27.663 1 92.18 246 GLU A O 1
ATOM 1967 N N . LYS A 1 247 ? -9.894 50.567 28.114 1 90.38 247 LYS A N 1
ATOM 1968 C CA . LYS A 1 247 ? -8.852 49.985 28.955 1 90.38 247 LYS A CA 1
ATOM 1969 C C . LYS A 1 247 ? -7.664 49.522 28.118 1 90.38 247 LYS A C 1
ATOM 1971 O O . LYS A 1 247 ? -6.512 49.799 28.458 1 90.38 247 LYS A O 1
ATOM 1976 N N . ASP A 1 248 ? -7.951 48.902 27.058 1 89.76 248 ASP A N 1
ATOM 1977 C CA . ASP A 1 248 ? -6.853 48.267 26.334 1 89.76 248 ASP A CA 1
ATOM 1978 C C . ASP A 1 248 ? -6.813 48.732 24.88 1 89.76 248 ASP A C 1
ATOM 1980 O O . ASP A 1 248 ? -5.849 48.458 24.162 1 89.76 248 ASP A O 1
ATOM 1984 N N . ARG A 1 249 ? -7.916 49.437 24.376 1 92.79 249 ARG A N 1
ATOM 1985 C CA . ARG A 1 249 ? -7.994 50 23.031 1 92.79 249 ARG A CA 1
ATOM 1986 C C . ARG A 1 249 ? -7.782 48.922 21.974 1 92.79 249 ARG A C 1
ATOM 1988 O O . ARG A 1 249 ? -7.076 49.143 20.987 1 92.79 249 ARG A O 1
ATOM 1995 N N . MET A 1 250 ? -8.245 47.742 22.333 1 95.18 250 MET A N 1
ATOM 1996 C CA . MET A 1 250 ? -8.089 46.594 21.443 1 95.18 250 MET A CA 1
ATOM 1997 C C . MET A 1 250 ? -8.835 46.818 20.132 1 95.18 250 MET A C 1
ATOM 1999 O O . MET A 1 250 ? -8.352 46.433 19.065 1 95.18 250 MET A O 1
ATOM 2003 N N . ILE A 1 251 ? -9.941 47.491 20.214 1 96.92 251 ILE A N 1
ATOM 2004 C CA . ILE A 1 251 ? -10.785 47.731 19.049 1 96.92 251 ILE A CA 1
ATOM 2005 C C . ILE A 1 251 ? -10.528 49.135 18.505 1 96.92 251 ILE A C 1
ATOM 2007 O O . ILE A 1 251 ? -10.669 50.123 19.229 1 96.92 251 ILE A O 1
ATOM 2011 N N . PRO A 1 252 ? -10.232 49.225 17.314 1 95.49 252 PRO A N 1
ATOM 2012 C CA . PRO A 1 252 ? -10.06 50.55 16.713 1 95.49 252 PRO A CA 1
ATOM 2013 C C . PRO A 1 252 ? -11.34 51.382 16.743 1 95.49 252 PRO A C 1
ATOM 2015 O O . PRO A 1 252 ? -12.432 50.849 16.532 1 95.49 252 PRO A O 1
ATOM 2018 N N . ILE A 1 253 ? -11.157 52.597 16.89 1 94.38 253 ILE A N 1
ATOM 2019 C CA . ILE A 1 253 ? -12.28 53.521 17.007 1 94.38 253 ILE A CA 1
ATOM 2020 C C . ILE A 1 253 ? -13.107 53.493 15.724 1 94.38 253 ILE A C 1
ATOM 2022 O O . ILE A 1 253 ? -14.336 53.585 15.768 1 94.38 253 ILE A O 1
ATOM 2026 N N . LYS A 1 254 ? -12.427 53.376 14.684 1 94.59 254 LYS A N 1
ATOM 2027 C CA . LYS A 1 254 ? -13.109 53.336 13.394 1 94.59 254 LYS A CA 1
ATOM 2028 C C . LYS A 1 254 ? -14.097 52.174 13.33 1 94.59 254 LYS A C 1
ATOM 2030 O O . LYS A 1 254 ? -15.189 52.311 12.775 1 94.59 254 LYS A O 1
ATOM 2035 N N . GLN A 1 255 ? -13.724 51.103 13.868 1 95.11 255 GLN A N 1
ATOM 2036 C CA . GLN A 1 255 ? -14.571 49.916 13.828 1 95.11 255 GLN A CA 1
ATOM 2037 C C . GLN A 1 255 ? -15.801 50.088 14.714 1 95.11 255 GLN A C 1
ATOM 2039 O O . GLN A 1 255 ? -16.897 49.653 14.354 1 95.11 255 GLN A O 1
ATOM 2044 N N . ILE A 1 256 ? -15.646 50.648 15.847 1 95.47 256 ILE A N 1
ATOM 2045 C CA . ILE A 1 256 ? -16.767 50.934 16.736 1 95.47 256 ILE A CA 1
ATOM 2046 C C . ILE A 1 256 ? -17.702 51.947 16.078 1 95.47 256 ILE A C 1
ATOM 2048 O O . ILE A 1 256 ? -18.924 51.785 16.11 1 95.47 256 ILE A O 1
ATOM 2052 N N . SER A 1 257 ? -17.116 52.922 15.455 1 95.12 257 SER A N 1
ATOM 2053 C CA . SER A 1 257 ? -17.884 53.954 14.768 1 95.12 257 SER A CA 1
ATOM 2054 C C . SER A 1 257 ? -18.733 53.359 13.65 1 95.12 257 SER A C 1
ATOM 2056 O O . SER A 1 257 ? -19.878 53.769 13.447 1 95.12 257 SER A O 1
ATOM 2058 N N . GLU A 1 258 ? -18.147 52.552 12.963 1 93.3 258 GLU A N 1
ATOM 2059 C CA . GLU A 1 258 ? -18.87 51.909 11.87 1 93.3 258 GLU A CA 1
ATOM 2060 C C . GLU A 1 258 ? -20.075 51.13 12.388 1 93.3 258 GLU A C 1
ATOM 2062 O O . GLU A 1 258 ? -21.119 51.083 11.733 1 93.3 258 GLU A O 1
ATOM 2067 N N . ALA A 1 259 ? -19.893 50.472 13.493 1 93.71 259 ALA A N 1
ATOM 2068 C CA . ALA A 1 259 ? -21.009 49.74 14.087 1 93.71 259 ALA A CA 1
ATOM 2069 C C . ALA A 1 259 ? -22.118 50.691 14.526 1 93.71 259 ALA A C 1
ATOM 2071 O O . ALA A 1 259 ? -23.302 50.407 14.331 1 93.71 259 ALA A O 1
ATOM 2072 N N . TRP A 1 260 ? -21.725 51.779 15.094 1 93.33 260 TRP A N 1
ATOM 2073 C CA . TRP A 1 260 ? -22.7 52.795 15.476 1 93.33 260 TRP A CA 1
ATOM 2074 C C . TRP A 1 260 ? -23.428 53.339 14.251 1 93.33 260 TRP A C 1
ATOM 2076 O O . TRP A 1 260 ? -24.641 53.558 14.288 1 93.33 260 TRP A O 1
ATOM 2086 N N . LYS A 1 261 ? -22.626 53.563 13.198 1 91.08 261 LYS A N 1
ATOM 2087 C CA . LYS A 1 261 ? -23.203 54.038 11.944 1 91.08 261 LYS A CA 1
ATOM 2088 C C . LYS A 1 261 ? -24.264 53.07 11.427 1 91.08 261 LYS A C 1
ATOM 2090 O O . LYS A 1 261 ? -25.323 53.494 10.959 1 91.08 261 LYS A O 1
ATOM 2095 N N . TYR A 1 262 ? -24.001 51.894 11.48 1 90.52 262 TYR A N 1
ATOM 2096 C CA . TYR A 1 262 ? -24.96 50.882 11.053 1 90.52 262 TYR A CA 1
ATOM 2097 C C . TYR A 1 262 ? -26.261 50.999 11.837 1 90.52 262 TYR A C 1
ATOM 2099 O O . TYR A 1 262 ? -27.348 50.986 11.254 1 90.52 262 TYR A O 1
ATOM 2107 N N . HIS A 1 263 ? -26.169 51.098 13.11 1 88.89 263 HIS A N 1
ATOM 2108 C CA . HIS A 1 263 ? -27.354 51.182 13.956 1 88.89 263 HIS A CA 1
ATOM 2109 C C . HIS A 1 263 ? -28.138 52.461 13.681 1 88.89 263 HIS A C 1
ATOM 2111 O O . HIS A 1 263 ? -29.369 52.465 13.744 1 88.89 263 HIS A O 1
ATOM 2117 N N . ALA A 1 264 ? -27.398 53.432 13.367 1 87.43 264 ALA A N 1
ATOM 2118 C CA . ALA A 1 264 ? -28.035 54.718 13.096 1 87.43 264 ALA A CA 1
ATOM 2119 C C . ALA A 1 264 ? -28.747 54.704 11.746 1 87.43 264 ALA A C 1
ATOM 2121 O O . ALA A 1 264 ? -29.85 55.239 11.614 1 87.43 264 ALA A O 1
ATOM 2122 N N . LEU A 1 265 ? -28.133 54.089 10.818 1 85.42 265 LEU A N 1
ATOM 2123 C CA . LEU A 1 265 ? -28.664 54.122 9.46 1 85.42 265 LEU A CA 1
ATOM 2124 C C . LEU A 1 265 ? -29.792 53.109 9.294 1 85.42 265 LEU A C 1
ATOM 2126 O O . LEU A 1 265 ? -30.705 53.316 8.49 1 85.42 265 LEU A O 1
ATOM 2130 N N . ARG A 1 266 ? -29.72 52.138 9.967 1 82.71 266 ARG A N 1
ATOM 2131 C CA . ARG A 1 266 ? -30.753 51.114 9.845 1 82.71 266 ARG A CA 1
ATOM 2132 C C . ARG A 1 266 ? -32.097 51.631 10.345 1 82.71 266 ARG A C 1
ATOM 2134 O O . ARG A 1 266 ? -33.15 51.179 9.891 1 82.71 266 ARG A O 1
ATOM 2141 N N . LYS A 1 267 ? -32.079 52.531 11.205 1 77.1 267 LYS A N 1
ATOM 2142 C CA . LYS A 1 267 ? -33.297 53.116 11.757 1 77.1 267 LYS A CA 1
ATOM 2143 C C . LYS A 1 267 ? -33.825 54.233 10.862 1 77.1 267 LYS A C 1
ATOM 2145 O O . LYS A 1 267 ? -34.972 54.662 11.007 1 77.1 267 LYS A O 1
ATOM 2150 N N . SER A 1 268 ? -32.966 54.541 9.909 1 76.65 268 SER A N 1
ATOM 2151 C CA . SER A 1 268 ? -33.374 55.634 9.033 1 76.65 268 SER A CA 1
ATOM 2152 C C . SER A 1 268 ? -34.246 55.128 7.888 1 76.65 268 SER A C 1
ATOM 2154 O O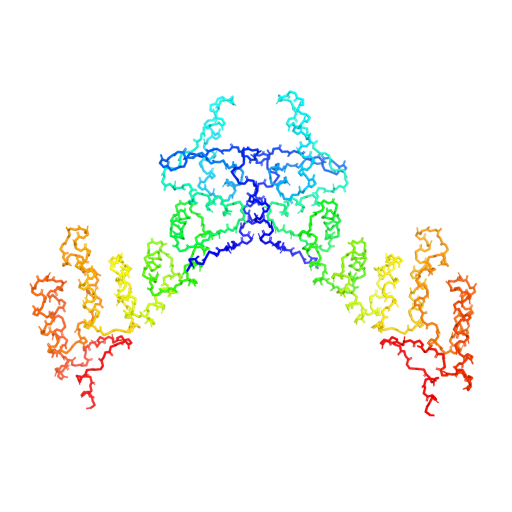 . SER A 1 268 ? -33.878 54.179 7.193 1 76.65 268 SER A O 1
ATOM 2156 N N . PRO A 1 269 ? -35.455 55.621 7.731 1 68.76 269 PRO A N 1
ATOM 2157 C CA . PRO A 1 269 ? -36.35 55.196 6.652 1 68.76 269 PRO A CA 1
ATOM 2158 C C . PRO A 1 269 ? -35.726 55.36 5.268 1 68.76 269 PRO A C 1
ATOM 2160 O O . PRO A 1 269 ? -35.998 54.564 4.366 1 68.76 269 PRO A O 1
ATOM 2163 N N . LYS A 1 270 ? -34.954 56.207 5.111 1 73.52 270 LYS A N 1
ATOM 2164 C CA . LYS A 1 270 ? -34.38 56.518 3.805 1 73.52 270 LYS A CA 1
ATOM 2165 C C . LYS A 1 270 ? -33.219 55.582 3.478 1 73.52 270 LYS A C 1
ATOM 2167 O O . LYS A 1 270 ? -32.979 55.265 2.311 1 73.52 270 LYS A O 1
ATOM 2172 N N . HIS A 1 271 ? -32.442 55.094 4.511 1 70.84 271 HIS A N 1
ATOM 2173 C CA . HIS A 1 271 ? -31.186 54.406 4.233 1 70.84 271 HIS A CA 1
ATOM 2174 C C . HIS A 1 271 ? -31.262 52.936 4.632 1 70.84 271 HIS A C 1
ATOM 2176 O O . HIS A 1 271 ? -30.387 52.145 4.275 1 70.84 271 HIS A O 1
ATOM 2182 N N . SER A 1 272 ? -32.319 52.63 5.315 1 68.75 272 SER A N 1
ATOM 2183 C CA . SER A 1 272 ? -32.424 51.294 5.892 1 68.75 272 SER A CA 1
ATOM 2184 C C . SER A 1 272 ? -32.236 50.217 4.829 1 68.75 272 SER A C 1
ATOM 2186 O O . SER A 1 272 ? -31.622 49.18 5.09 1 68.75 272 SER A O 1
ATOM 2188 N N . ALA A 1 273 ? -32.576 50.554 3.719 1 63.88 273 ALA A N 1
ATOM 2189 C CA . ALA A 1 273 ? -32.574 49.562 2.647 1 63.88 273 ALA A CA 1
ATOM 2190 C C . ALA A 1 273 ? -31.172 49.377 2.073 1 63.88 273 ALA A C 1
ATOM 2192 O O . ALA A 1 273 ? -30.856 48.322 1.518 1 63.88 273 ALA A O 1
ATOM 2193 N N . THR A 1 274 ? -30.47 50.366 2.237 1 69.14 274 THR A N 1
ATOM 2194 C CA . THR A 1 274 ? -29.183 50.38 1.55 1 69.14 274 THR A CA 1
ATOM 2195 C C . THR A 1 274 ? -28.07 49.899 2.476 1 69.14 274 THR A C 1
ATOM 2197 O O . THR A 1 274 ? -26.949 49.647 2.029 1 69.14 274 THR A O 1
ATOM 2200 N N . VAL A 1 275 ? -28.35 49.775 3.68 1 71.89 275 VAL A N 1
ATOM 2201 C CA . VAL A 1 275 ? -27.299 49.386 4.615 1 71.89 275 VAL A CA 1
ATOM 2202 C C . VAL A 1 275 ? -27.163 47.865 4.635 1 71.89 275 VAL A C 1
ATOM 2204 O O . VAL A 1 275 ? -28.106 47.156 4.994 1 71.89 275 VAL A O 1
ATOM 2207 N N . PRO A 1 276 ? -26.086 47.425 4.198 1 77.34 276 PRO A N 1
ATOM 2208 C CA . PRO A 1 276 ? -25.9 45.972 4.193 1 77.34 276 PRO A CA 1
ATOM 2209 C C . PRO A 1 276 ? -25.837 45.38 5.599 1 77.34 276 PRO A C 1
ATOM 2211 O O . PRO A 1 276 ? -25.123 45.9 6.46 1 77.34 276 PRO A O 1
ATOM 2214 N N . ARG A 1 277 ? -26.708 44.449 5.868 1 75.79 277 ARG A N 1
ATOM 2215 C CA . ARG A 1 277 ? -26.731 43.766 7.157 1 75.79 277 ARG A CA 1
ATOM 2216 C C . ARG A 1 277 ? -25.554 42.804 7.288 1 75.79 277 ARG A C 1
ATOM 2218 O O . ARG A 1 277 ? -25.243 42.065 6.352 1 75.79 277 ARG A O 1
ATOM 2225 N N . PRO A 1 278 ? -24.917 42.917 8.43 1 84.8 278 PRO A N 1
ATOM 2226 C CA . PRO A 1 278 ? -23.859 41.928 8.652 1 84.8 278 PRO A CA 1
ATOM 2227 C C . PRO A 1 278 ? -24.394 40.5 8.734 1 84.8 278 PRO A C 1
ATOM 2229 O O . PRO A 1 278 ? -25.476 40.273 9.281 1 84.8 278 PRO A O 1
ATOM 2232 N N . ARG A 1 279 ? -23.773 39.594 8.22 1 89.57 279 ARG A N 1
ATOM 2233 C CA . ARG A 1 279 ? -24.17 38.19 8.192 1 89.57 279 ARG A CA 1
ATOM 2234 C C . ARG A 1 279 ? -23.978 37.54 9.558 1 89.57 279 ARG A C 1
ATOM 2236 O O . ARG A 1 279 ? -22.862 37.497 10.08 1 89.57 279 ARG A O 1
ATOM 2243 N N . PRO A 1 280 ? -25.036 37.098 10.141 1 92.96 280 PRO A N 1
ATOM 2244 C CA . PRO A 1 280 ? -24.909 36.428 11.437 1 92.96 280 PRO A CA 1
ATOM 2245 C C . PRO A 1 280 ? -24.219 35.07 11.334 1 92.96 280 PRO A C 1
ATOM 2247 O O . PRO A 1 280 ? -24.292 34.413 10.292 1 92.96 280 PRO A O 1
ATOM 2250 N N . ARG A 1 281 ? -23.549 34.712 12.395 1 94.9 281 ARG A N 1
ATOM 2251 C CA . ARG A 1 281 ? -22.965 33.377 12.475 1 94.9 281 ARG A CA 1
ATOM 2252 C C . ARG A 1 281 ? -24 32.353 12.927 1 94.9 281 ARG A C 1
ATOM 2254 O O . ARG A 1 281 ? -25.096 32.718 13.357 1 94.9 281 ARG A O 1
ATOM 2261 N N . ARG A 1 282 ? -23.657 31.078 12.81 1 95.16 282 ARG A N 1
ATOM 2262 C CA . ARG A 1 282 ? -24.558 30.007 13.222 1 95.16 282 ARG A CA 1
ATOM 2263 C C . ARG A 1 282 ? -24.861 30.09 14.715 1 95.16 282 ARG A C 1
ATOM 2265 O O . ARG A 1 282 ? -25.965 29.756 15.149 1 95.16 282 ARG A O 1
ATOM 2272 N N . GLY A 1 283 ? -23.915 30.609 15.476 1 93.84 283 GLY A N 1
ATOM 2273 C CA . GLY A 1 283 ? -24.088 30.67 16.919 1 93.84 283 GLY A CA 1
ATOM 2274 C C . GLY A 1 283 ? -24.561 32.026 17.406 1 93.84 283 GLY A C 1
ATOM 2275 O O . GLY A 1 283 ? -24.609 32.276 18.613 1 93.84 283 GLY A O 1
ATOM 2276 N N . THR A 1 284 ? -24.989 32.891 16.518 1 93.79 284 THR A N 1
ATOM 2277 C CA . THR A 1 284 ? -25.436 34.229 16.89 1 93.79 284 THR A CA 1
ATOM 2278 C C . THR A 1 284 ? -26.749 34.165 17.665 1 93.79 284 THR A C 1
ATOM 2280 O O . THR A 1 284 ? -27.701 33.515 17.23 1 93.79 284 THR A O 1
ATOM 2283 N N . LYS A 1 285 ? -26.744 34.743 18.839 1 92.32 285 LYS A N 1
ATOM 2284 C CA . LYS A 1 285 ? -27.948 34.782 19.664 1 92.32 285 LYS A CA 1
ATOM 2285 C C . LYS A 1 285 ? -28.964 35.774 19.107 1 92.32 285 LYS A C 1
ATOM 2287 O O . LYS A 1 285 ? -28.593 36.847 18.626 1 92.32 285 LYS A O 1
ATOM 2292 N N . PRO A 1 286 ? -30.288 35.365 19.06 1 87.79 286 PRO A N 1
ATOM 2293 C CA . PRO A 1 286 ? -31.325 36.274 18.566 1 87.79 286 PRO A CA 1
ATOM 2294 C C . PRO A 1 286 ? -31.446 37.543 19.407 1 87.79 286 PRO A C 1
ATOM 2296 O O . PRO A 1 286 ? -31.334 37.488 20.635 1 87.79 286 PRO A O 1
ATOM 2299 N N . ARG A 1 287 ? -31.49 38.693 18.743 1 82.82 287 ARG A N 1
ATOM 2300 C CA . ARG A 1 287 ? -31.657 39.989 19.393 1 82.82 287 ARG A CA 1
ATOM 2301 C C . ARG A 1 287 ? -32.872 40.727 18.839 1 82.82 287 ARG A C 1
ATOM 2303 O O . ARG A 1 287 ? -33.282 40.491 17.701 1 82.82 287 ARG A O 1
ATOM 2310 N N . GLU A 1 288 ? -33.729 41.37 19.785 1 66.04 288 GLU A N 1
ATOM 2311 C CA . GLU A 1 288 ? -34.984 42.056 19.488 1 66.04 288 GLU A CA 1
ATOM 2312 C C . GLU A 1 288 ? -34.839 42.972 18.277 1 66.04 288 GLU A C 1
ATOM 2314 O O . GLU A 1 288 ? -35.806 43.207 17.55 1 66.04 288 GLU A O 1
ATOM 2319 N N . MET A 1 289 ? -33.909 43.568 18.067 1 57.95 289 MET A N 1
ATOM 2320 C CA . MET A 1 289 ? -33.755 44.516 16.968 1 57.95 289 MET A CA 1
ATOM 2321 C C . MET A 1 289 ? -34.066 43.853 15.63 1 57.95 289 MET A C 1
ATOM 2323 O O . MET A 1 289 ? -34.505 44.518 14.69 1 57.95 289 MET A O 1
ATOM 2327 N N . TYR A 1 290 ? -33.882 42.612 15.422 1 54.47 290 TYR A N 1
ATOM 2328 C CA . TYR A 1 290 ? -34.104 41.947 14.143 1 54.47 290 TYR A CA 1
ATOM 2329 C C . TYR A 1 290 ? -35.576 41.603 13.955 1 54.47 290 TYR A C 1
ATOM 2331 O O . TYR A 1 290 ? -36.012 41.296 12.843 1 54.47 290 TYR A O 1
ATOM 2339 N N . THR A 1 291 ? -36.327 41.539 14.872 1 46.09 291 THR A N 1
ATOM 2340 C CA . THR A 1 291 ? -37.743 41.199 14.787 1 46.09 291 THR A CA 1
ATOM 2341 C C . THR A 1 291 ? -38.559 42.397 14.307 1 46.09 291 THR A C 1
ATOM 2343 O O . THR A 1 291 ? -39.688 42.238 13.84 1 46.09 291 THR A O 1
ATOM 2346 N N . GLU A 1 292 ? -38.207 43.592 14.535 1 42.69 292 GLU A N 1
ATOM 2347 C CA . GLU A 1 292 ? -39.18 44.634 14.218 1 42.69 292 GLU A CA 1
ATOM 2348 C C . GLU A 1 292 ? -39.272 44.863 12.713 1 42.69 292 GLU A C 1
ATOM 2350 O O . GLU A 1 292 ? -39.984 45.761 12.259 1 42.69 292 GLU A O 1
ATOM 2355 N N . ALA A 1 293 ? -38.559 44.312 11.954 1 40.18 293 ALA A N 1
ATOM 2356 C CA . ALA A 1 293 ? -38.783 44.598 10.54 1 40.18 293 ALA A CA 1
ATOM 2357 C C . ALA A 1 293 ? -40.097 43.99 10.058 1 40.18 293 ALA A C 1
ATOM 2359 O O . ALA A 1 293 ? -40.416 44.047 8.868 1 40.18 293 ALA A O 1
ATOM 2360 N N . HIS A 1 294 ? -40.989 43.226 10.771 1 33.22 294 HIS A N 1
ATOM 2361 C CA . HIS A 1 294 ? -42.275 43.002 10.121 1 33.22 294 HIS A CA 1
ATOM 2362 C C . HIS A 1 294 ? -43.158 44.243 10.205 1 33.22 294 HIS A C 1
ATOM 2364 O O . HIS A 1 294 ? -43.232 44.888 11.254 1 33.22 294 HIS A O 1
ATOM 2370 N N . MET B 1 1 ? -3.717 7.487 26.336 1 39.37 1 MET B N 1
ATOM 2371 C CA . MET B 1 1 ? -2.452 6.935 25.862 1 39.37 1 MET B CA 1
ATOM 2372 C C . MET B 1 1 ? -2.263 7.206 24.373 1 39.37 1 MET B C 1
ATOM 2374 O O . MET B 1 1 ? -3.196 7.045 23.585 1 39.37 1 MET B O 1
ATOM 2378 N N . ALA B 1 2 ? -1.323 8 24.042 1 52.87 2 ALA B N 1
ATOM 2379 C CA . ALA B 1 2 ? -1.211 8.598 22.714 1 52.87 2 ALA B CA 1
ATOM 2380 C C . ALA B 1 2 ? -1.202 7.526 21.628 1 52.87 2 ALA B C 1
ATOM 2382 O O . ALA B 1 2 ? -0.407 6.585 21.683 1 52.87 2 ALA B O 1
ATOM 2383 N N . GLN B 1 3 ? -2.302 7.159 20.98 1 75.98 3 GLN B N 1
ATOM 2384 C CA . GLN B 1 3 ? -2.515 6.059 20.045 1 75.98 3 GLN B CA 1
ATOM 2385 C C . GLN B 1 3 ? -1.528 6.126 18.883 1 75.98 3 GLN B C 1
ATOM 2387 O O . GLN B 1 3 ? -1.544 7.079 18.102 1 75.98 3 GLN B O 1
ATOM 2392 N N . GLU B 1 4 ? -0.399 5.409 19.044 1 89.46 4 GLU B N 1
ATOM 2393 C CA . GLU B 1 4 ? 0.592 5.244 17.985 1 89.46 4 GLU B CA 1
ATOM 2394 C C . GLU B 1 4 ? 0.009 4.483 16.798 1 89.46 4 GLU B C 1
ATOM 2396 O O . GLU B 1 4 ? -0.725 3.509 16.978 1 89.46 4 GLU B O 1
ATOM 2401 N N . ARG B 1 5 ? 0.143 5.074 15.643 1 93.3 5 ARG B N 1
ATOM 2402 C CA . ARG B 1 5 ? -0.373 4.447 14.43 1 93.3 5 ARG B CA 1
ATOM 2403 C C . ARG B 1 5 ? 0.677 4.448 13.324 1 93.3 5 ARG B C 1
ATOM 2405 O O . ARG B 1 5 ? 1.386 5.439 13.134 1 93.3 5 ARG B O 1
ATOM 2412 N N . THR B 1 6 ? 0.834 3.344 12.671 1 95.63 6 THR B N 1
ATOM 2413 C CA . THR B 1 6 ? 1.683 3.254 11.488 1 95.63 6 THR B CA 1
ATOM 2414 C C . THR B 1 6 ? 0.855 3.408 10.215 1 95.63 6 THR B C 1
ATOM 2416 O O . THR B 1 6 ? -0.129 2.693 10.018 1 95.63 6 THR B O 1
ATOM 2419 N N . ILE B 1 7 ? 1.237 4.33 9.364 1 96.64 7 ILE B N 1
ATOM 2420 C CA . ILE B 1 7 ? 0.461 4.661 8.174 1 96.64 7 ILE B CA 1
ATOM 2421 C C . ILE B 1 7 ? 1.316 4.452 6.926 1 96.64 7 ILE B C 1
ATOM 2423 O O . ILE B 1 7 ? 2.449 4.934 6.855 1 96.64 7 ILE B O 1
ATOM 2427 N N . PRO B 1 8 ? 0.859 3.687 5.994 1 96.75 8 PRO B N 1
ATOM 2428 C CA . PRO B 1 8 ? 1.605 3.496 4.748 1 96.75 8 PRO B CA 1
ATOM 2429 C C . PRO B 1 8 ? 1.437 4.661 3.775 1 96.75 8 PRO B C 1
ATOM 2431 O O . PRO B 1 8 ? 0.384 5.304 3.753 1 96.75 8 PRO B O 1
ATOM 2434 N N . GLY B 1 9 ? 2.472 4.914 2.977 1 96.21 9 GLY B N 1
ATOM 2435 C CA . GLY B 1 9 ? 2.389 5.898 1.909 1 96.21 9 GLY B CA 1
ATOM 2436 C C . GLY B 1 9 ? 1.826 5.333 0.619 1 96.21 9 GLY B C 1
ATOM 2437 O O . GLY B 1 9 ? 1.344 4.198 0.59 1 96.21 9 GLY B O 1
ATOM 2438 N N . CYS B 1 10 ? 1.846 6.161 -0.39 1 96.34 10 CYS B N 1
ATOM 2439 C CA . CYS B 1 10 ? 1.372 5.761 -1.71 1 96.34 10 CYS B CA 1
ATOM 2440 C C . CYS B 1 10 ? 2.308 4.735 -2.338 1 96.34 10 CYS B C 1
ATOM 2442 O O . CYS B 1 10 ? 3.467 5.04 -2.625 1 96.34 10 CYS B O 1
ATOM 2444 N N . PRO B 1 11 ? 1.793 3.533 -2.575 1 96.46 11 PRO B N 1
ATOM 2445 C CA . PRO B 1 11 ? 2.672 2.495 -3.118 1 96.46 11 PRO B CA 1
ATOM 2446 C C . PRO B 1 11 ? 3.19 2.83 -4.515 1 96.46 11 PRO B C 1
ATOM 2448 O O . PRO B 1 11 ? 4.315 2.465 -4.865 1 96.46 11 PRO B O 1
ATOM 2451 N N . TRP B 1 12 ? 2.449 3.565 -5.275 1 96.3 12 TRP B N 1
ATOM 2452 C CA . TRP B 1 12 ? 2.828 3.862 -6.653 1 96.3 12 TRP B CA 1
ATOM 2453 C C . TRP B 1 12 ? 3.939 4.905 -6.699 1 96.3 12 TRP B C 1
ATOM 2455 O O . TRP B 1 12 ? 4.891 4.773 -7.472 1 96.3 12 TRP B O 1
ATOM 2465 N N . ALA B 1 13 ? 3.806 5.909 -5.853 1 96.61 13 ALA B N 1
ATOM 2466 C CA . ALA B 1 13 ? 4.854 6.925 -5.786 1 96.61 13 ALA B CA 1
ATOM 2467 C C . ALA B 1 13 ? 6.17 6.325 -5.299 1 96.61 13 ALA B C 1
ATOM 2469 O O . ALA B 1 13 ? 7.236 6.629 -5.838 1 96.61 13 ALA B O 1
ATOM 2470 N N . PHE B 1 14 ? 5.989 5.496 -4.335 1 97.68 14 PHE B N 1
ATOM 2471 C CA . PHE B 1 14 ? 7.168 4.817 -3.81 1 97.68 14 PHE B CA 1
ATOM 2472 C C . PHE B 1 14 ? 7.842 3.985 -4.894 1 97.68 14 PHE B C 1
ATOM 2474 O O . PHE B 1 14 ? 9.062 4.041 -5.058 1 97.68 14 PHE B O 1
ATOM 2481 N N . ALA B 1 15 ? 7.058 3.236 -5.572 1 97.82 15 ALA B N 1
ATOM 2482 C CA . ALA B 1 15 ? 7.578 2.368 -6.626 1 97.82 15 ALA B CA 1
ATOM 2483 C C . ALA B 1 15 ? 8.291 3.18 -7.704 1 97.82 15 ALA B C 1
ATOM 2485 O O . ALA B 1 15 ? 9.353 2.783 -8.189 1 97.82 15 ALA B O 1
ATOM 2486 N N . ASP B 1 16 ? 7.72 4.271 -8.096 1 97.29 16 ASP B N 1
ATOM 2487 C CA . ASP B 1 16 ? 8.328 5.126 -9.111 1 97.29 16 ASP B CA 1
ATOM 2488 C C . ASP B 1 16 ? 9.709 5.604 -8.67 1 97.29 16 ASP B C 1
ATOM 2490 O O . ASP B 1 16 ? 10.65 5.621 -9.467 1 97.29 16 ASP B O 1
ATOM 2494 N N . ASP B 1 17 ? 9.823 5.923 -7.469 1 97.52 17 ASP B N 1
ATOM 2495 C CA . ASP B 1 17 ? 11.1 6.386 -6.933 1 97.52 17 ASP B CA 1
ATOM 2496 C C . ASP B 1 17 ? 12.141 5.269 -6.952 1 97.52 17 ASP B C 1
ATOM 2498 O O . ASP B 1 17 ? 13.251 5.457 -7.453 1 97.52 17 ASP B O 1
ATOM 2502 N N . MET B 1 18 ? 11.739 4.152 -6.453 1 97.72 18 MET B N 1
ATOM 2503 C CA . MET B 1 18 ? 12.687 3.061 -6.243 1 97.72 18 MET B CA 1
ATOM 2504 C C . MET B 1 18 ? 13.078 2.417 -7.569 1 97.72 18 MET B C 1
ATOM 2506 O O . MET B 1 18 ? 14.171 1.863 -7.696 1 97.72 18 MET B O 1
ATOM 2510 N N . ARG B 1 19 ? 12.203 2.509 -8.527 1 96.63 19 ARG B N 1
ATOM 2511 C CA . ARG B 1 19 ? 12.503 1.961 -9.846 1 96.63 19 ARG B CA 1
ATOM 2512 C C . ARG B 1 19 ? 13.717 2.648 -10.461 1 96.63 19 ARG B C 1
ATOM 2514 O O . ARG B 1 19 ? 14.449 2.041 -11.246 1 96.63 19 ARG B O 1
ATOM 2521 N N . ARG B 1 20 ? 13.967 3.791 -9.996 1 95.08 20 ARG B N 1
ATOM 2522 C CA . ARG B 1 20 ? 15.012 4.616 -10.591 1 95.08 20 ARG B CA 1
ATOM 2523 C C . ARG B 1 20 ? 16.397 4.075 -10.252 1 95.08 20 ARG B C 1
ATOM 2525 O O . ARG B 1 20 ? 17.381 4.415 -10.913 1 95.08 20 ARG B O 1
ATOM 2532 N N . ILE B 1 21 ? 16.461 3.224 -9.312 1 96.04 21 ILE B N 1
ATOM 2533 C CA . ILE B 1 21 ? 17.799 2.806 -8.907 1 96.04 21 ILE B CA 1
ATOM 2534 C C . ILE B 1 21 ? 18.018 1.342 -9.283 1 96.04 21 ILE B C 1
ATOM 2536 O O . ILE B 1 21 ? 19.062 0.764 -8.973 1 96.04 21 ILE B O 1
ATOM 2540 N N . ILE B 1 22 ? 17.029 0.751 -9.937 1 96.63 22 ILE B N 1
ATOM 2541 C CA . ILE B 1 22 ? 17.171 -0.629 -10.39 1 96.63 22 ILE B CA 1
ATOM 2542 C C . ILE B 1 22 ? 18.137 -0.687 -11.571 1 96.63 22 ILE B C 1
ATOM 2544 O O . ILE B 1 22 ? 18.01 0.086 -12.524 1 96.63 22 ILE B O 1
ATOM 2548 N N . ASP B 1 23 ? 19.055 -1.491 -11.471 1 96.54 23 ASP B N 1
ATOM 2549 C CA . ASP B 1 23 ? 20.013 -1.775 -12.535 1 96.54 23 ASP B CA 1
ATOM 2550 C C . ASP B 1 23 ? 20.789 -0.519 -12.927 1 96.54 23 ASP B C 1
ATOM 2552 O O . ASP B 1 23 ? 20.993 -0.254 -14.113 1 96.54 23 ASP B O 1
ATOM 2556 N N . LYS B 1 24 ? 21.075 0.275 -11.968 1 93.8 24 LYS B N 1
ATOM 2557 C CA . LYS B 1 24 ? 21.913 1.455 -12.162 1 93.8 24 LYS B CA 1
ATOM 2558 C C . LYS B 1 24 ? 23.286 1.265 -11.523 1 93.8 24 LYS B C 1
ATOM 2560 O O . LYS B 1 24 ? 23.386 0.963 -10.332 1 93.8 24 LYS B O 1
ATOM 2565 N N . LYS B 1 25 ? 24.282 1.473 -12.278 1 90.74 25 LYS B N 1
ATOM 2566 C CA . LYS B 1 25 ? 25.657 1.256 -11.837 1 90.74 25 LYS B CA 1
ATOM 2567 C C . LYS B 1 25 ? 25.99 2.121 -10.625 1 90.74 25 LYS B C 1
ATOM 2569 O O . LYS B 1 25 ? 26.646 1.661 -9.689 1 90.74 25 LYS B O 1
ATOM 2574 N N . GLU B 1 26 ? 25.502 3.282 -10.586 1 88.15 26 GLU B N 1
ATOM 2575 C CA . GLU B 1 26 ? 25.828 4.252 -9.546 1 88.15 26 GLU B CA 1
ATOM 2576 C C . GLU B 1 26 ? 25.226 3.847 -8.204 1 88.15 26 GLU B C 1
ATOM 2578 O O . GLU B 1 26 ? 25.709 4.264 -7.149 1 88.15 26 GLU B O 1
ATOM 2583 N N . PHE B 1 27 ? 24.222 2.947 -8.301 1 89.88 27 PHE B N 1
ATOM 2584 C CA . PHE B 1 27 ? 23.498 2.623 -7.077 1 89.88 27 PHE B CA 1
ATOM 2585 C C . PHE B 1 27 ? 23.602 1.135 -6.765 1 89.88 27 PHE B C 1
ATOM 2587 O O . PHE B 1 27 ? 22.781 0.593 -6.021 1 89.88 27 PHE B O 1
ATOM 2594 N N . SER B 1 28 ? 24.481 0.512 -7.426 1 91.95 28 SER B N 1
ATOM 2595 C CA . SER B 1 28 ? 24.569 -0.938 -7.285 1 91.95 28 SER B CA 1
ATOM 2596 C C . SER B 1 28 ? 25.922 -1.358 -6.722 1 91.95 28 SER B C 1
ATOM 2598 O O . SER B 1 28 ? 26.915 -0.646 -6.883 1 91.95 28 SER B O 1
ATOM 2600 N N . ASP B 1 29 ? 25.957 -2.481 -5.998 1 90.78 29 ASP B N 1
ATOM 2601 C CA . ASP B 1 29 ? 27.206 -2.999 -5.448 1 90.78 29 ASP B CA 1
ATOM 2602 C C . ASP B 1 29 ? 27.331 -4.502 -5.689 1 90.78 29 ASP B C 1
ATOM 2604 O O . ASP B 1 29 ? 28.241 -5.147 -5.163 1 90.78 29 ASP B O 1
ATOM 2608 N N . VAL B 1 30 ? 26.403 -5.068 -6.442 1 92.97 30 VAL B N 1
ATOM 2609 C CA . VAL B 1 30 ? 26.48 -6.475 -6.821 1 92.97 30 VAL B CA 1
ATOM 2610 C C . VAL B 1 30 ? 26.058 -6.64 -8.28 1 92.97 30 VAL B C 1
ATOM 2612 O O . VAL B 1 30 ? 25.223 -5.883 -8.781 1 92.97 30 VAL B O 1
ATOM 2615 N N . LYS B 1 31 ? 26.666 -7.553 -8.898 1 94.77 31 LYS B N 1
ATOM 2616 C CA . LYS B 1 31 ? 26.386 -7.84 -10.302 1 94.77 31 LYS B CA 1
ATOM 2617 C C . LYS B 1 31 ? 25.922 -9.282 -10.486 1 94.77 31 LYS B C 1
ATOM 2619 O O . LYS B 1 31 ? 26.455 -10.197 -9.855 1 94.77 31 LYS B O 1
ATOM 2624 N N . PHE B 1 32 ? 24.943 -9.4 -11.346 1 95.04 32 PHE B N 1
ATOM 2625 C CA . PHE B 1 32 ? 24.433 -10.719 -11.7 1 95.04 32 PHE B CA 1
ATOM 2626 C C . PHE B 1 32 ? 24.619 -10.989 -13.188 1 95.04 32 PHE B C 1
ATOM 2628 O O . PHE B 1 32 ? 24.418 -10.098 -14.016 1 95.04 32 PHE B O 1
ATOM 2635 N N . ILE B 1 33 ? 25.043 -12.16 -13.472 1 95.98 33 ILE B N 1
ATOM 2636 C CA . ILE B 1 33 ? 25.019 -12.654 -14.844 1 95.98 33 ILE B CA 1
ATOM 2637 C C . ILE B 1 33 ? 23.813 -13.57 -15.041 1 95.98 33 ILE B C 1
ATOM 2639 O O . ILE B 1 33 ? 23.743 -14.65 -14.45 1 95.98 33 ILE B O 1
ATOM 2643 N N . VAL B 1 34 ? 22.902 -13.143 -15.866 1 95.17 34 VAL B N 1
ATOM 2644 C CA . VAL B 1 34 ? 21.594 -13.79 -15.904 1 95.17 34 VAL B CA 1
ATOM 2645 C C . VAL B 1 34 ? 21.354 -14.388 -17.289 1 95.17 34 VAL B C 1
ATOM 2647 O O . VAL B 1 34 ? 21.538 -13.713 -18.304 1 95.17 34 VAL B O 1
ATOM 2650 N N . GLY B 1 35 ? 20.897 -15.641 -17.341 1 90.6 35 GLY B N 1
ATOM 2651 C CA . GLY B 1 35 ? 20.438 -16.299 -18.554 1 90.6 35 GLY B CA 1
ATOM 2652 C C . GLY B 1 35 ? 21.57 -16.856 -19.396 1 90.6 35 GLY B C 1
ATOM 2653 O O . GLY B 1 35 ? 22.742 -16.724 -19.035 1 90.6 35 GLY B O 1
ATOM 2654 N N . PRO B 1 36 ? 21.168 -17.472 -20.477 1 86.64 36 PRO B N 1
ATOM 2655 C CA . PRO B 1 36 ? 22.15 -18.064 -21.389 1 86.64 36 PRO B CA 1
ATOM 2656 C C . PRO B 1 36 ? 22.992 -17.015 -22.111 1 86.64 36 PRO B C 1
ATOM 2658 O O . PRO B 1 36 ? 24.143 -17.28 -22.467 1 86.64 36 PRO B O 1
ATOM 2661 N N . ASN B 1 37 ? 22.423 -15.754 -22.267 1 89 37 ASN B N 1
ATOM 2662 C CA . ASN B 1 37 ? 23.15 -14.687 -22.947 1 89 37 ASN B CA 1
ATOM 2663 C C . ASN B 1 37 ? 24.037 -13.908 -21.981 1 89 37 ASN B C 1
ATOM 2665 O O . ASN B 1 37 ? 24.623 -12.889 -22.353 1 89 37 ASN B O 1
ATOM 2669 N N . ARG B 1 38 ? 24.064 -14.258 -20.811 1 90.67 38 ARG B N 1
ATOM 2670 C CA . ARG B 1 38 ? 24.954 -13.718 -19.788 1 90.67 38 ARG B CA 1
ATOM 2671 C C . ARG B 1 38 ? 24.787 -12.208 -19.659 1 90.67 38 ARG B C 1
ATOM 2673 O O . ARG B 1 38 ? 25.769 -11.464 -19.694 1 90.67 38 ARG B O 1
ATOM 2680 N N . LYS B 1 39 ? 23.578 -11.758 -19.601 1 95.14 39 LYS B N 1
ATOM 2681 C CA . LYS B 1 39 ? 23.297 -10.34 -19.394 1 95.14 39 LYS B CA 1
ATOM 2682 C C . LYS B 1 39 ? 23.686 -9.903 -17.984 1 95.14 39 LYS B C 1
ATOM 2684 O O . LYS B 1 39 ? 23.378 -10.59 -17.008 1 95.14 39 LYS B O 1
ATOM 2689 N N . VAL B 1 40 ? 24.358 -8.825 -17.935 1 95.53 40 VAL B N 1
ATOM 2690 C CA . VAL B 1 40 ? 24.778 -8.308 -16.637 1 95.53 40 VAL B CA 1
ATOM 2691 C C . VAL B 1 40 ? 23.689 -7.403 -16.064 1 95.53 40 VAL B C 1
ATOM 2693 O O . VAL B 1 40 ? 23.229 -6.475 -16.733 1 95.53 40 VAL B O 1
ATOM 2696 N N . ILE B 1 41 ? 23.229 -7.679 -14.879 1 96.5 41 ILE B N 1
ATOM 2697 C CA . ILE B 1 41 ? 22.241 -6.875 -14.167 1 96.5 41 ILE B CA 1
ATOM 2698 C C . ILE B 1 41 ? 22.791 -6.477 -12.799 1 96.5 41 ILE B C 1
ATOM 2700 O O . ILE B 1 41 ? 23.33 -7.315 -12.072 1 96.5 41 ILE B O 1
ATOM 2704 N N . ARG B 1 42 ? 22.682 -5.231 -12.474 1 96.02 42 ARG B N 1
ATOM 2705 C CA . ARG B 1 42 ? 23.227 -4.691 -11.233 1 96.02 42 ARG B CA 1
ATOM 2706 C C . ARG B 1 42 ? 22.128 -4.484 -10.196 1 96.02 42 ARG B C 1
ATOM 2708 O O . ARG B 1 42 ? 20.98 -4.205 -10.547 1 96.02 42 ARG B O 1
ATOM 2715 N N . ALA B 1 43 ? 22.47 -4.718 -8.928 1 96.04 43 ALA B N 1
ATOM 2716 C CA . ALA B 1 43 ? 21.498 -4.576 -7.847 1 96.04 43 ALA B CA 1
ATOM 2717 C C . ALA B 1 43 ? 22.17 -4.094 -6.564 1 96.04 43 ALA B C 1
ATOM 2719 O O . ALA B 1 43 ? 23.388 -3.906 -6.527 1 96.04 43 ALA B O 1
ATOM 2720 N N . ASN B 1 44 ? 21.396 -3.754 -5.613 1 94.6 44 ASN B N 1
ATOM 2721 C CA . ASN B 1 44 ? 21.849 -3.333 -4.292 1 94.6 44 ASN B CA 1
ATOM 2722 C C . ASN B 1 44 ? 21.81 -4.485 -3.292 1 94.6 44 ASN B C 1
ATOM 2724 O O . ASN B 1 44 ? 20.738 -5.004 -2.977 1 94.6 44 ASN B O 1
ATOM 2728 N N . LYS B 1 45 ? 22.932 -4.807 -2.776 1 93.69 45 LYS B N 1
ATOM 2729 C CA . LYS B 1 45 ? 23.072 -5.947 -1.874 1 93.69 45 LYS B CA 1
ATOM 2730 C C . LYS B 1 45 ? 22.167 -5.798 -0.655 1 93.69 45 LYS B C 1
ATOM 2732 O O . LYS B 1 45 ? 21.524 -6.761 -0.231 1 93.69 45 LYS B O 1
ATOM 2737 N N . ALA B 1 46 ? 22.146 -4.634 -0.057 1 94.34 46 ALA B N 1
ATOM 2738 C CA . ALA B 1 46 ? 21.378 -4.382 1.16 1 94.34 46 ALA B CA 1
ATOM 2739 C C . ALA B 1 46 ? 19.898 -4.686 0.947 1 94.34 46 ALA B C 1
ATOM 2741 O O . ALA B 1 46 ? 19.264 -5.334 1.784 1 94.34 46 ALA B O 1
ATOM 2742 N N . ILE B 1 47 ? 19.358 -4.256 -0.19 1 96.95 47 ILE B N 1
ATOM 2743 C CA . ILE B 1 47 ? 17.944 -4.442 -0.497 1 96.95 47 ILE B CA 1
ATOM 2744 C C . ILE B 1 47 ? 17.655 -5.925 -0.719 1 96.95 47 ILE B C 1
ATOM 2746 O O . ILE B 1 47 ? 16.691 -6.464 -0.173 1 96.95 47 ILE B O 1
ATOM 2750 N N . LEU B 1 48 ? 18.532 -6.609 -1.465 1 96.56 48 LEU B N 1
ATOM 2751 C CA . LEU B 1 48 ? 18.337 -8.023 -1.765 1 96.56 48 LEU B CA 1
ATOM 2752 C C . LEU B 1 48 ? 18.391 -8.861 -0.492 1 96.56 48 LEU B C 1
ATOM 2754 O O . LEU B 1 48 ? 17.551 -9.74 -0.286 1 96.56 48 LEU B O 1
ATOM 2758 N N . MET B 1 49 ? 19.37 -8.543 0.348 1 95.27 49 MET B N 1
ATOM 2759 C CA . MET B 1 49 ? 19.55 -9.311 1.577 1 95.27 49 MET B CA 1
ATOM 2760 C C . MET B 1 49 ? 18.398 -9.063 2.547 1 95.27 49 MET B C 1
ATOM 2762 O O . MET B 1 49 ? 18.025 -9.952 3.314 1 95.27 49 MET B O 1
ATOM 2766 N N . ALA B 1 50 ? 17.853 -7.92 2.523 1 96.61 50 ALA B N 1
ATOM 2767 C CA . ALA B 1 50 ? 16.741 -7.582 3.407 1 96.61 50 ALA B CA 1
ATOM 2768 C C . ALA B 1 50 ? 15.45 -8.254 2.946 1 96.61 50 ALA B C 1
ATOM 2770 O O . ALA B 1 50 ? 14.637 -8.68 3.769 1 96.61 50 ALA B O 1
ATOM 2771 N N . ARG B 1 51 ? 15.256 -8.378 1.618 1 97.53 51 ARG B N 1
ATOM 2772 C CA . ARG B 1 51 ? 13.945 -8.688 1.057 1 97.53 51 ARG B CA 1
ATOM 2773 C C . ARG B 1 51 ? 13.859 -10.153 0.642 1 97.53 51 ARG B C 1
ATOM 2775 O O . ARG B 1 51 ? 12.768 -10.667 0.385 1 97.53 51 ARG B O 1
ATOM 2782 N N . CYS B 1 52 ? 14.997 -10.831 0.622 1 97.43 52 CYS B N 1
ATOM 2783 C CA . CYS B 1 52 ? 15.03 -12.196 0.11 1 97.43 52 CYS B CA 1
ATOM 2784 C C . CYS B 1 52 ? 16.03 -13.046 0.886 1 97.43 52 CYS B C 1
ATOM 2786 O O . CYS B 1 52 ? 17.237 -12.806 0.819 1 97.43 52 CYS B O 1
ATOM 2788 N N . GLU B 1 53 ? 15.598 -14.071 1.507 1 95.39 53 GLU B N 1
ATOM 2789 C CA . GLU B 1 53 ? 16.442 -14.931 2.331 1 95.39 53 GLU B CA 1
ATOM 2790 C C . GLU B 1 53 ? 17.461 -15.683 1.48 1 95.39 53 GLU B C 1
ATOM 2792 O O . GLU B 1 53 ? 18.595 -15.903 1.911 1 95.39 53 GLU B O 1
ATOM 2797 N N . VAL B 1 54 ? 17.084 -16.08 0.339 1 94.83 54 VAL B N 1
ATOM 2798 C CA . VAL B 1 54 ? 17.976 -16.81 -0.557 1 94.83 54 VAL B CA 1
ATOM 2799 C C . VAL B 1 54 ? 19.148 -15.918 -0.959 1 94.83 54 VAL B C 1
ATOM 2801 O O . VAL B 1 54 ? 20.305 -16.341 -0.909 1 94.83 54 VAL B O 1
ATOM 2804 N N . PHE B 1 55 ? 18.848 -14.695 -1.282 1 94.77 55 PHE B N 1
ATOM 2805 C CA . PHE B 1 55 ? 19.917 -13.765 -1.625 1 94.77 55 PHE B CA 1
ATOM 2806 C C . PHE B 1 55 ? 20.761 -13.434 -0.4 1 94.77 55 PHE B C 1
ATOM 2808 O O . PHE B 1 55 ? 21.971 -13.225 -0.511 1 94.77 55 PHE B O 1
ATOM 2815 N N . ARG B 1 56 ? 20.081 -13.353 0.744 1 94.13 56 ARG B N 1
ATOM 2816 C CA . ARG B 1 56 ? 20.832 -13.112 1.973 1 94.13 56 ARG B CA 1
ATOM 2817 C C . ARG B 1 56 ? 21.884 -14.194 2.192 1 94.13 56 ARG B C 1
ATOM 2819 O O . ARG B 1 56 ? 23.041 -13.89 2.49 1 94.13 56 ARG B O 1
ATOM 2826 N N . ALA B 1 57 ? 21.51 -15.38 1.987 1 92.22 57 ALA B N 1
ATOM 2827 C CA . ALA B 1 57 ? 22.421 -16.51 2.151 1 92.22 57 ALA B CA 1
ATOM 2828 C C . ALA B 1 57 ? 23.518 -16.489 1.091 1 92.22 57 ALA B C 1
ATOM 2830 O O . ALA B 1 57 ? 24.695 -16.684 1.403 1 92.22 57 ALA B O 1
ATOM 2831 N N . MET B 1 58 ? 23.199 -16.123 -0.095 1 88.98 58 MET B N 1
ATOM 2832 C CA . MET B 1 58 ? 24.127 -16.121 -1.223 1 88.98 58 MET B CA 1
ATOM 2833 C C . MET B 1 58 ? 25.167 -15.015 -1.069 1 88.98 58 MET B C 1
ATOM 2835 O O . MET B 1 58 ? 26.342 -15.215 -1.38 1 88.98 58 MET B O 1
ATOM 2839 N N . LEU B 1 59 ? 24.724 -13.902 -0.546 1 89.44 59 LEU B N 1
ATOM 2840 C CA . LEU B 1 59 ? 25.581 -12.722 -0.514 1 89.44 59 LEU B CA 1
ATOM 2841 C C . LEU B 1 59 ? 26.362 -12.653 0.794 1 89.44 59 LEU B C 1
ATOM 2843 O O . LEU B 1 59 ? 27.378 -11.959 0.88 1 89.44 59 LEU B O 1
ATOM 2847 N N . SER B 1 60 ? 25.8 -13.256 1.854 1 83.63 60 SER B N 1
ATOM 2848 C CA . SER B 1 60 ? 26.554 -13.344 3.101 1 83.63 60 SER B CA 1
ATOM 2849 C C . SER B 1 60 ? 27.749 -14.28 2.959 1 83.63 60 SER B C 1
ATOM 2851 O O . SER B 1 60 ? 28.791 -14.064 3.582 1 83.63 60 SER B O 1
ATOM 2853 N N . ASP B 1 61 ? 27.615 -15.296 2.294 1 70.99 61 ASP B N 1
ATOM 2854 C CA . ASP B 1 61 ? 28.665 -16.283 2.064 1 70.99 61 ASP B CA 1
ATOM 2855 C C . ASP B 1 61 ? 29.821 -15.681 1.269 1 70.99 61 ASP B C 1
ATOM 2857 O O . ASP B 1 61 ? 30.979 -16.055 1.466 1 70.99 61 ASP B O 1
ATOM 2861 N N . GLN B 1 62 ? 29.531 -14.752 0.467 1 59.69 62 GLN B N 1
ATOM 2862 C CA . GLN B 1 62 ? 30.572 -14.094 -0.316 1 59.69 62 GLN B CA 1
ATOM 2863 C C . GLN B 1 62 ? 31.436 -13.194 0.563 1 59.69 62 GLN B C 1
ATOM 2865 O O . GLN B 1 62 ? 32.62 -12.994 0.281 1 59.69 62 GLN B O 1
ATOM 2870 N N . LYS B 1 63 ? 30.844 -12.559 1.638 1 55.16 63 LYS B N 1
ATOM 2871 C CA . LYS B 1 63 ? 31.613 -11.741 2.572 1 55.16 63 LYS B CA 1
ATOM 2872 C C . LYS B 1 63 ? 32.664 -12.576 3.298 1 55.16 63 LYS B C 1
ATOM 2874 O O . LYS B 1 63 ? 33.775 -12.104 3.548 1 55.16 63 LYS B O 1
ATOM 2879 N N . ASP B 1 64 ? 32.225 -13.737 3.77 1 48.74 64 ASP B N 1
ATOM 2880 C CA . ASP B 1 64 ? 33.125 -14.596 4.533 1 48.74 64 ASP B CA 1
ATOM 2881 C C . ASP B 1 64 ? 34.23 -15.161 3.644 1 48.74 64 ASP B C 1
ATOM 2883 O O . ASP B 1 64 ? 35.265 -15.611 4.141 1 48.74 64 ASP B O 1
ATOM 2887 N N . ASN B 1 65 ? 33.925 -15.542 2.523 1 41.52 65 ASN B N 1
ATOM 2888 C CA . ASN B 1 65 ? 35.066 -15.954 1.712 1 41.52 65 ASN B CA 1
ATOM 2889 C C . ASN B 1 65 ? 35.921 -14.758 1.301 1 41.52 65 ASN B C 1
ATOM 2891 O O . ASN B 1 65 ? 35.817 -14.274 0.172 1 41.52 65 ASN B O 1
ATOM 2895 N N . VAL B 1 66 ? 36.093 -13.8 2.2 1 37.26 66 VAL B N 1
ATOM 2896 C CA . VAL B 1 66 ? 36.966 -12.639 2.061 1 37.26 66 VAL B CA 1
ATOM 2897 C C . VAL B 1 66 ? 38.335 -13.081 1.547 1 37.26 66 VAL B C 1
ATOM 2899 O O . VAL B 1 66 ? 39.151 -13.604 2.309 1 37.26 66 VAL B O 1
ATOM 2902 N N . ARG B 1 67 ? 38.481 -13.551 0.377 1 38.71 67 ARG B N 1
ATOM 2903 C CA . ARG B 1 67 ? 39.831 -13.301 -0.116 1 38.71 67 ARG B CA 1
ATOM 2904 C C . ARG B 1 67 ? 40.228 -11.843 0.088 1 38.71 67 ARG B C 1
ATOM 2906 O O . ARG B 1 67 ? 39.365 -10.97 0.208 1 38.71 67 ARG B O 1
ATOM 2913 N N . PRO B 1 68 ? 41.475 -11.354 0.266 1 37.85 68 PRO B N 1
ATOM 2914 C CA . PRO B 1 68 ? 41.947 -9.988 0.501 1 37.85 68 PRO B CA 1
ATOM 2915 C C . PRO B 1 68 ? 41.053 -8.935 -0.151 1 37.85 68 PRO B C 1
ATOM 2917 O O . PRO B 1 68 ? 40.466 -9.186 -1.207 1 37.85 68 PRO B O 1
ATOM 2920 N N . LYS B 1 69 ? 40.547 -7.933 0.548 1 40.52 69 LYS B N 1
ATOM 2921 C CA . LYS B 1 69 ? 39.735 -6.738 0.331 1 40.52 69 LYS B CA 1
ATOM 2922 C C . LYS B 1 69 ? 39.841 -6.257 -1.113 1 40.52 69 LYS B C 1
ATOM 2924 O O . LYS B 1 69 ? 39.126 -5.34 -1.522 1 40.52 69 LYS B O 1
ATOM 2929 N N . THR B 1 70 ? 40.94 -6.346 -1.729 1 39.41 70 THR B N 1
ATOM 2930 C CA . THR B 1 70 ? 41.233 -5.583 -2.938 1 39.41 70 THR B CA 1
ATOM 2931 C C . THR B 1 70 ? 40.264 -5.951 -4.058 1 39.41 70 THR B C 1
ATOM 2933 O O . THR B 1 70 ? 39.831 -5.084 -4.82 1 39.41 70 THR B O 1
ATOM 2936 N N . ASP B 1 71 ? 40.213 -7.26 -4.724 1 39.65 71 ASP B N 1
ATOM 2937 C CA . ASP B 1 71 ? 39.805 -7.651 -6.07 1 39.65 71 ASP B CA 1
ATOM 2938 C C . ASP B 1 71 ? 38.434 -8.322 -6.055 1 39.65 71 ASP B C 1
ATOM 2940 O O . ASP B 1 71 ? 37.909 -8.699 -7.106 1 39.65 71 ASP B O 1
ATOM 2944 N N . GLN B 1 72 ? 37.838 -8.792 -4.99 1 43.52 72 GLN B N 1
ATOM 2945 C CA . GLN B 1 72 ? 36.819 -9.833 -4.902 1 43.52 72 GLN B CA 1
ATOM 2946 C C . GLN B 1 72 ? 35.416 -9.232 -4.914 1 43.52 72 GLN B C 1
ATOM 2948 O O . GLN B 1 72 ? 34.422 -9.961 -4.885 1 43.52 72 GLN B O 1
ATOM 2953 N N . GLN B 1 73 ? 35.165 -7.994 -4.43 1 49.86 73 GLN B N 1
ATOM 2954 C CA . GLN B 1 73 ? 33.892 -7.282 -4.457 1 49.86 73 GLN B CA 1
ATOM 2955 C C . GLN B 1 73 ? 33.198 -7.444 -5.806 1 49.86 73 GLN B C 1
ATOM 2957 O O . GLN B 1 73 ? 31.994 -7.211 -5.924 1 49.86 73 GLN B O 1
ATOM 2962 N N . ASP B 1 74 ? 33.92 -7.944 -6.791 1 62.11 74 ASP B N 1
ATOM 2963 C CA . ASP B 1 74 ? 33.452 -7.751 -8.16 1 62.11 74 ASP B CA 1
ATOM 2964 C C . ASP B 1 74 ? 33.072 -9.083 -8.804 1 62.11 74 ASP B C 1
ATOM 2966 O O . ASP B 1 74 ? 33.073 -9.209 -10.03 1 62.11 74 ASP B O 1
ATOM 2970 N N . VAL B 1 75 ? 32.972 -10.177 -7.943 1 70.5 75 VAL B N 1
ATOM 2971 C CA . VAL B 1 75 ? 32.609 -11.354 -8.727 1 70.5 75 VAL B CA 1
ATOM 2972 C C . VAL B 1 75 ? 31.094 -11.405 -8.913 1 70.5 75 VAL B C 1
ATOM 2974 O O . VAL B 1 75 ? 30.343 -11.429 -7.935 1 70.5 75 VAL B O 1
ATOM 2977 N N . PRO B 1 76 ? 30.754 -11.454 -10.055 1 84.74 76 PRO B N 1
ATOM 2978 C CA . PRO B 1 76 ? 29.317 -11.484 -10.336 1 84.74 76 PRO B CA 1
ATOM 2979 C C . PRO B 1 76 ? 28.673 -12.819 -9.971 1 84.74 76 PRO B C 1
ATOM 2981 O O . PRO B 1 76 ? 29.348 -13.852 -9.958 1 84.74 76 PRO B O 1
ATOM 2984 N N . LEU B 1 77 ? 27.498 -12.846 -9.462 1 89.9 77 LEU B N 1
ATOM 2985 C CA . LEU B 1 77 ? 26.69 -14.036 -9.216 1 89.9 77 LEU B CA 1
ATOM 2986 C C . LEU B 1 77 ? 26.004 -14.502 -10.496 1 89.9 77 LEU B C 1
ATOM 2988 O O . LEU B 1 77 ? 25.39 -13.7 -11.203 1 89.9 77 LEU B O 1
ATOM 2992 N N . VAL B 1 78 ? 26.054 -15.804 -10.745 1 89.91 78 VAL B N 1
ATOM 2993 C CA . VAL B 1 78 ? 25.51 -16.334 -11.991 1 89.91 78 VAL B CA 1
ATOM 2994 C C . VAL B 1 78 ? 24.153 -16.983 -11.727 1 89.91 78 VAL B C 1
ATOM 2996 O O . VAL B 1 78 ? 24.034 -17.86 -10.868 1 89.91 78 VAL B O 1
ATOM 2999 N N . LEU B 1 79 ? 23.162 -16.512 -12.371 1 92.16 79 LEU B N 1
ATOM 3000 C CA . LEU B 1 79 ? 21.825 -17.094 -12.346 1 92.16 79 LEU B CA 1
ATOM 3001 C C . LEU B 1 79 ? 21.454 -17.662 -13.712 1 92.16 79 LEU B C 1
ATOM 3003 O O . LEU B 1 79 ? 20.827 -16.978 -14.524 1 92.16 79 LEU B O 1
ATOM 3007 N N . ALA B 1 80 ? 21.669 -18.884 -13.905 1 84.81 80 ALA B N 1
ATOM 3008 C CA . ALA B 1 80 ? 21.53 -19.505 -15.22 1 84.81 80 ALA B CA 1
ATOM 3009 C C . ALA B 1 80 ? 20.082 -19.908 -15.485 1 84.81 80 ALA B C 1
ATOM 3011 O O . ALA B 1 80 ? 19.648 -19.962 -16.638 1 84.81 80 ALA B O 1
ATOM 3012 N N . ASP B 1 81 ? 19.322 -20.145 -14.548 1 86.33 81 ASP B N 1
ATOM 3013 C CA . ASP B 1 81 ? 18.011 -20.769 -14.698 1 86.33 81 ASP B CA 1
ATOM 3014 C C . ASP B 1 81 ? 16.906 -19.718 -14.766 1 86.33 81 ASP B C 1
ATOM 3016 O O . ASP B 1 81 ? 15.72 -20.054 -14.747 1 86.33 81 ASP B O 1
ATOM 3020 N N . VAL B 1 82 ? 17.365 -18.431 -14.813 1 91.53 82 VAL B N 1
ATOM 3021 C CA . VAL B 1 82 ? 16.361 -17.374 -14.869 1 91.53 82 VAL B CA 1
ATOM 3022 C C . VAL B 1 82 ? 16.656 -16.442 -16.042 1 91.53 82 VAL B C 1
ATOM 3024 O O . VAL B 1 82 ? 17.814 -16.108 -16.301 1 91.53 82 VAL B O 1
ATOM 3027 N N . THR B 1 83 ? 15.627 -16.079 -16.796 1 94.09 83 THR B N 1
ATOM 3028 C CA . THR B 1 83 ? 15.818 -15.128 -17.885 1 94.09 83 THR B CA 1
ATOM 3029 C C . THR B 1 83 ? 15.95 -13.707 -17.345 1 94.09 83 THR B C 1
ATOM 3031 O O . THR B 1 83 ? 15.476 -13.408 -16.247 1 94.09 83 THR B O 1
ATOM 3034 N N . PRO B 1 84 ? 16.548 -12.845 -18.112 1 95.39 84 PRO B N 1
ATOM 3035 C CA . PRO B 1 84 ? 16.704 -11.458 -17.668 1 95.39 84 PRO B CA 1
ATOM 3036 C C . PRO B 1 84 ? 15.367 -10.77 -17.401 1 95.39 84 PRO B C 1
ATOM 3038 O O . PRO B 1 84 ? 15.246 -9.997 -16.447 1 95.39 84 PRO B O 1
ATOM 3041 N N . GLU B 1 85 ? 14.399 -11.057 -18.208 1 95.17 85 GLU B N 1
ATOM 3042 C CA . GLU B 1 85 ? 13.094 -10.421 -18.056 1 95.17 85 GLU B CA 1
ATOM 3043 C C . GLU B 1 85 ? 12.443 -10.805 -16.731 1 95.17 85 GLU B C 1
ATOM 3045 O O . GLU B 1 85 ? 11.899 -9.95 -16.029 1 95.17 85 GLU B O 1
ATOM 3050 N N . ILE B 1 86 ? 12.541 -12.039 -16.389 1 95.46 86 ILE B N 1
ATOM 3051 C CA . ILE B 1 86 ? 11.928 -12.533 -15.161 1 95.46 86 ILE B CA 1
ATOM 3052 C C . ILE B 1 86 ? 12.706 -12.017 -13.952 1 95.46 86 ILE B C 1
ATOM 3054 O O . ILE B 1 86 ? 12.112 -11.645 -12.937 1 95.46 86 ILE B O 1
ATOM 3058 N N . PHE B 1 87 ? 14.025 -11.969 -14.121 1 96.79 87 PHE B N 1
ATOM 3059 C CA . PHE B 1 87 ? 14.843 -11.452 -13.031 1 96.79 87 PHE B CA 1
ATOM 3060 C C . PHE B 1 87 ? 14.527 -9.985 -12.766 1 96.79 87 PHE B C 1
ATOM 3062 O O . PHE B 1 87 ? 14.494 -9.55 -11.612 1 96.79 87 PHE B O 1
ATOM 3069 N N . MET B 1 88 ? 14.283 -9.274 -13.819 1 96.69 88 MET B N 1
ATOM 3070 C CA . MET B 1 88 ? 13.917 -7.869 -13.665 1 96.69 88 MET B CA 1
ATOM 3071 C C . MET B 1 88 ? 12.593 -7.729 -12.922 1 96.69 88 MET B C 1
ATOM 3073 O O . MET B 1 88 ? 12.417 -6.805 -12.126 1 96.69 88 MET B O 1
ATOM 3077 N N . SER B 1 89 ? 11.651 -8.609 -13.137 1 97.03 89 SER B N 1
ATOM 3078 C CA . SER B 1 89 ? 10.389 -8.614 -12.405 1 97.03 89 SER B CA 1
ATOM 3079 C C . SER B 1 89 ? 10.61 -8.897 -10.923 1 97.03 89 SER B C 1
ATOM 3081 O O . SER B 1 89 ? 9.957 -8.297 -10.067 1 97.03 89 SER B O 1
ATOM 3083 N N . LEU B 1 90 ? 11.53 -9.773 -10.701 1 97.56 90 LEU B N 1
ATOM 3084 C CA . LEU B 1 90 ? 11.886 -10.077 -9.319 1 97.56 90 LEU B CA 1
ATOM 3085 C C . LEU B 1 90 ? 12.487 -8.856 -8.631 1 97.56 90 LEU B C 1
ATOM 3087 O O . LEU B 1 90 ? 12.109 -8.524 -7.505 1 97.56 90 LEU B O 1
ATOM 3091 N N . LEU B 1 91 ? 13.403 -8.224 -9.324 1 97.83 91 LEU B N 1
ATOM 3092 C CA . LEU B 1 91 ? 14.042 -7.038 -8.767 1 97.83 91 LEU B CA 1
ATOM 3093 C C . LEU B 1 91 ? 13.018 -5.936 -8.516 1 97.83 91 LEU B C 1
ATOM 3095 O O . LEU B 1 91 ? 13.08 -5.245 -7.497 1 97.83 91 LEU B O 1
ATOM 3099 N N . GLU B 1 92 ? 12.162 -5.795 -9.486 1 97.73 92 GLU B N 1
ATOM 3100 C CA . GLU B 1 92 ? 11.106 -4.804 -9.302 1 97.73 92 GLU B CA 1
ATOM 3101 C C . GLU B 1 92 ? 10.36 -5.029 -7.989 1 97.73 92 GLU B C 1
ATOM 3103 O O . GLU B 1 92 ? 10.157 -4.091 -7.216 1 97.73 92 GLU B O 1
ATOM 3108 N N . PHE B 1 93 ? 9.992 -6.226 -7.763 1 98.56 93 PHE B N 1
ATOM 3109 C CA . PHE B 1 93 ? 9.256 -6.538 -6.543 1 98.56 93 PHE B CA 1
ATOM 3110 C C . PHE B 1 93 ? 10.118 -6.287 -5.311 1 98.56 93 PHE B C 1
ATOM 3112 O O . PHE B 1 93 ? 9.65 -5.712 -4.326 1 98.56 93 PHE B O 1
ATOM 3119 N N . LEU B 1 94 ? 11.314 -6.721 -5.373 1 98.47 94 LEU B N 1
ATOM 3120 C CA . LEU B 1 94 ? 12.196 -6.614 -4.216 1 98.47 94 LEU B CA 1
ATOM 3121 C C . LEU B 1 94 ? 12.458 -5.153 -3.865 1 98.47 94 LEU B C 1
ATOM 3123 O O . LEU B 1 94 ? 12.547 -4.799 -2.687 1 98.47 94 LEU B O 1
ATOM 3127 N N . TYR B 1 95 ? 12.568 -4.314 -4.894 1 98.32 95 TYR B N 1
ATOM 3128 C CA . TYR B 1 95 ? 12.887 -2.908 -4.677 1 98.32 95 TYR B CA 1
ATOM 3129 C C . TYR B 1 95 ? 11.638 -2.114 -4.316 1 98.32 95 TYR B C 1
ATOM 3131 O O . TYR B 1 95 ? 11.685 -1.223 -3.464 1 98.32 95 TYR B O 1
ATOM 3139 N N . THR B 1 96 ? 10.54 -2.432 -4.973 1 98.19 96 THR B N 1
ATOM 3140 C CA . THR B 1 96 ? 9.429 -1.488 -4.973 1 98.19 96 THR B CA 1
ATOM 3141 C C . THR B 1 96 ? 8.227 -2.067 -4.231 1 98.19 96 THR B C 1
ATOM 3143 O O . THR B 1 96 ? 7.28 -1.345 -3.914 1 98.19 96 THR B O 1
ATOM 3146 N N . ASN B 1 97 ? 8.206 -3.339 -3.978 1 98.3 97 ASN B N 1
ATOM 3147 C CA . ASN B 1 97 ? 7.082 -4.055 -3.383 1 98.3 97 ASN B CA 1
ATOM 3148 C C . ASN B 1 97 ? 5.891 -4.118 -4.334 1 98.3 97 ASN B C 1
ATOM 3150 O O . ASN B 1 97 ? 4.752 -4.292 -3.898 1 98.3 97 ASN B O 1
ATOM 3154 N N . THR B 1 98 ? 6.115 -3.872 -5.61 1 97.88 98 THR B N 1
ATOM 3155 C CA . THR B 1 98 ? 5.12 -4.043 -6.663 1 97.88 98 THR B CA 1
ATOM 3156 C C . THR B 1 98 ? 5.651 -4.955 -7.765 1 97.88 98 THR B C 1
ATOM 3158 O O . THR B 1 98 ? 6.862 -5.154 -7.885 1 97.88 98 THR B O 1
ATOM 3161 N N . CYS B 1 99 ? 4.743 -5.515 -8.458 1 97.7 99 CYS B N 1
ATOM 3162 C CA . CYS B 1 99 ? 5.13 -6.337 -9.599 1 97.7 99 CYS B CA 1
ATOM 3163 C C . CYS B 1 99 ? 4.149 -6.165 -10.753 1 97.7 99 CYS B C 1
ATOM 3165 O O . CYS B 1 99 ? 2.935 -6.125 -10.541 1 97.7 99 CYS B O 1
ATOM 3167 N N . THR B 1 100 ? 4.696 -6.018 -11.91 1 97.04 100 THR B N 1
ATOM 3168 C CA . THR B 1 100 ? 3.884 -5.917 -13.118 1 97.04 100 THR B CA 1
ATOM 3169 C C . THR B 1 100 ? 3.743 -7.28 -13.79 1 97.04 100 THR B C 1
ATOM 3171 O O . THR B 1 100 ? 4.741 -7.902 -14.159 1 97.04 100 THR B O 1
ATOM 3174 N N . LEU B 1 101 ? 2.504 -7.693 -13.948 1 96.2 101 LEU B N 1
ATOM 3175 C CA . LEU B 1 101 ? 2.241 -9.037 -14.451 1 96.2 101 LEU B CA 1
ATOM 3176 C C . LEU B 1 101 ? 1.31 -8.993 -15.658 1 96.2 101 LEU B C 1
ATOM 3178 O O . LEU B 1 101 ? 0.523 -8.055 -15.806 1 96.2 101 LEU B O 1
ATOM 3182 N N . ASP B 1 102 ? 1.48 -9.853 -16.507 1 92.89 102 ASP B N 1
ATOM 3183 C CA . ASP B 1 102 ? 0.556 -10.172 -17.591 1 92.89 102 ASP B CA 1
ATOM 3184 C C . ASP B 1 102 ? 0.472 -11.68 -17.815 1 92.89 102 ASP B C 1
ATOM 3186 O O . ASP B 1 102 ? 1.099 -12.456 -17.091 1 92.89 102 ASP B O 1
ATOM 3190 N N . ASN B 1 103 ? -0.331 -12.126 -18.732 1 83.8 103 ASN B N 1
ATOM 3191 C CA . ASN B 1 103 ? -0.58 -13.546 -18.961 1 83.8 103 ASN B CA 1
ATOM 3192 C C . ASN B 1 103 ? 0.67 -14.26 -19.467 1 83.8 103 ASN B C 1
ATOM 3194 O O . ASN B 1 103 ? 0.805 -15.474 -19.305 1 83.8 103 ASN B O 1
ATOM 3198 N N . ARG B 1 104 ? 1.585 -13.576 -19.989 1 85.54 104 ARG B N 1
ATOM 3199 C CA . ARG B 1 104 ? 2.758 -14.188 -20.604 1 85.54 104 ARG B CA 1
ATOM 3200 C C . ARG B 1 104 ? 3.848 -14.446 -19.569 1 85.54 104 ARG B C 1
ATOM 3202 O O . ARG B 1 104 ? 4.649 -15.37 -19.72 1 85.54 104 ARG B O 1
ATOM 3209 N N . ASN B 1 105 ? 3.83 -13.595 -18.513 1 92.16 105 ASN B N 1
ATOM 3210 C CA . ASN B 1 105 ? 4.978 -13.698 -17.619 1 92.16 105 ASN B CA 1
ATOM 3211 C C . ASN B 1 105 ? 4.58 -14.261 -16.257 1 92.16 105 ASN B C 1
ATOM 3213 O O . ASN B 1 105 ? 5.436 -14.709 -15.492 1 92.16 105 ASN B O 1
ATOM 3217 N N . VAL B 1 106 ? 3.341 -14.305 -15.934 1 91.99 106 VAL B N 1
ATOM 3218 C CA . VAL B 1 106 ? 2.885 -14.581 -14.576 1 91.99 106 VAL B CA 1
ATOM 3219 C C . VAL B 1 106 ? 3.353 -15.97 -14.145 1 91.99 106 VAL B C 1
ATOM 3221 O O . VAL B 1 106 ? 3.764 -16.166 -13 1 91.99 106 VAL B O 1
ATOM 3224 N N . MET B 1 107 ? 3.381 -16.917 -15.013 1 84.28 107 MET B N 1
ATOM 3225 C CA . MET B 1 107 ? 3.754 -18.28 -14.646 1 84.28 107 MET B CA 1
ATOM 3226 C C . MET B 1 107 ? 5.243 -18.371 -14.33 1 84.28 107 MET B C 1
ATOM 3228 O O . MET B 1 107 ? 5.637 -19.024 -13.363 1 84.28 107 MET B O 1
ATOM 3232 N N . GLU B 1 108 ? 5.998 -17.769 -15.132 1 89.3 108 GLU B N 1
ATOM 3233 C CA . GLU B 1 108 ? 7.442 -17.791 -14.919 1 89.3 108 GLU B CA 1
ATOM 3234 C C . GLU B 1 108 ? 7.827 -17.013 -13.664 1 89.3 108 GLU B C 1
ATOM 3236 O O . GLU B 1 108 ? 8.727 -17.42 -12.927 1 89.3 108 GLU B O 1
ATOM 3241 N N . VAL B 1 109 ? 7.157 -15.902 -13.421 1 95.14 109 VAL B N 1
ATOM 3242 C CA . VAL B 1 109 ? 7.411 -15.119 -12.216 1 95.14 109 VAL B CA 1
ATOM 3243 C C . VAL B 1 109 ? 7.027 -15.931 -10.981 1 95.14 109 VAL B C 1
ATOM 3245 O O . VAL B 1 109 ? 7.753 -15.937 -9.984 1 95.14 109 VAL B O 1
ATOM 3248 N N . MET B 1 110 ? 5.906 -16.614 -11.096 1 91.76 110 MET B N 1
ATOM 3249 C CA . MET B 1 110 ? 5.47 -17.48 -10.004 1 91.76 110 MET B CA 1
ATOM 3250 C C . MET B 1 110 ? 6.515 -18.55 -9.708 1 91.76 110 MET B C 1
ATOM 3252 O O . MET B 1 110 ? 6.843 -18.799 -8.546 1 91.76 110 MET B O 1
ATOM 3256 N N . GLY B 1 111 ? 7.007 -19.176 -10.741 1 89.74 111 GLY B N 1
ATOM 3257 C CA . GLY B 1 111 ? 8.054 -20.17 -10.562 1 89.74 111 GLY B CA 1
ATOM 3258 C C . GLY B 1 111 ? 9.283 -19.622 -9.861 1 89.74 111 GLY B C 1
ATOM 3259 O O . GLY B 1 111 ? 9.811 -20.251 -8.942 1 89.74 111 GLY B O 1
ATOM 3260 N N . SER B 1 112 ? 9.708 -18.458 -10.223 1 93.83 112 SER B N 1
ATOM 3261 C CA . SER B 1 112 ? 10.864 -17.817 -9.604 1 93.83 112 SER B CA 1
ATOM 3262 C C . SER B 1 112 ? 10.569 -17.421 -8.161 1 93.83 112 SER B C 1
ATOM 3264 O O . SER B 1 112 ? 11.437 -17.53 -7.293 1 93.83 112 SER B O 1
ATOM 3266 N N . ALA B 1 113 ? 9.359 -16.886 -7.971 1 95.25 113 ALA B N 1
ATOM 3267 C CA . ALA B 1 113 ? 8.949 -16.527 -6.615 1 95.25 113 ALA B CA 1
ATOM 3268 C C . ALA B 1 113 ? 9.021 -17.733 -5.683 1 95.25 113 ALA B C 1
ATOM 3270 O O . ALA B 1 113 ? 9.426 -17.607 -4.525 1 95.25 113 ALA B O 1
ATOM 3271 N N . MET B 1 114 ? 8.661 -18.863 -6.173 1 90.41 114 MET B N 1
ATOM 3272 C CA . MET B 1 114 ? 8.736 -20.099 -5.4 1 90.41 114 MET B CA 1
ATOM 3273 C C . MET B 1 114 ? 10.186 -20.519 -5.184 1 90.41 114 MET B C 1
ATOM 3275 O O . MET B 1 114 ? 10.572 -20.882 -4.071 1 90.41 114 MET B O 1
ATOM 3279 N N . GLU B 1 115 ? 10.971 -20.441 -6.187 1 91.57 115 GLU B N 1
ATOM 3280 C CA . GLU B 1 115 ? 12.377 -20.825 -6.12 1 91.57 115 GLU B CA 1
ATOM 3281 C C . GLU B 1 115 ? 13.133 -19.979 -5.099 1 91.57 115 GLU B C 1
ATOM 3283 O O . GLU B 1 115 ? 13.986 -20.491 -4.371 1 91.57 115 GLU B O 1
ATOM 3288 N N . TYR B 1 116 ? 12.803 -18.752 -5.008 1 95 116 TYR B N 1
ATOM 3289 C CA . TYR B 1 116 ? 13.519 -17.833 -4.131 1 95 116 TYR B CA 1
ATOM 3290 C C . TYR B 1 116 ? 12.761 -17.622 -2.826 1 95 116 TYR B C 1
ATOM 3292 O O . TYR B 1 116 ? 13.098 -16.733 -2.041 1 95 116 TYR B O 1
ATOM 3300 N N . ASN B 1 117 ? 11.69 -18.331 -2.667 1 93.73 117 ASN B N 1
ATOM 3301 C CA . ASN B 1 117 ? 10.888 -18.33 -1.448 1 93.73 117 ASN B CA 1
ATOM 3302 C C . ASN B 1 117 ? 10.355 -16.936 -1.129 1 93.73 117 ASN B C 1
ATOM 3304 O O . ASN B 1 117 ? 10.486 -16.46 0 1 93.73 117 ASN B O 1
ATOM 3308 N N . LEU B 1 118 ? 9.855 -16.282 -2.14 1 96.7 118 LEU B N 1
ATOM 3309 C CA . LEU B 1 118 ? 9.236 -14.972 -1.969 1 96.7 118 LEU B CA 1
ATOM 3310 C C . LEU B 1 118 ? 7.727 -15.103 -1.789 1 96.7 118 LEU B C 1
ATOM 3312 O O . LEU B 1 118 ? 6.97 -14.989 -2.755 1 96.7 118 LEU B O 1
ATOM 3316 N N . GLU B 1 119 ? 7.301 -15.208 -0.613 1 94.05 119 GLU B N 1
ATOM 3317 C CA . GLU B 1 119 ? 5.913 -15.521 -0.286 1 94.05 119 GLU B CA 1
ATOM 3318 C C . GLU B 1 119 ? 4.971 -14.425 -0.775 1 94.05 119 GLU B C 1
ATOM 3320 O O . GLU B 1 119 ? 3.907 -14.714 -1.326 1 94.05 119 GLU B O 1
ATOM 3325 N N . GLN B 1 120 ? 5.366 -13.205 -0.546 1 96.27 120 GLN B N 1
ATOM 3326 C CA . GLN B 1 120 ? 4.491 -12.1 -0.925 1 96.27 120 GLN B CA 1
ATOM 3327 C C . GLN B 1 120 ? 4.348 -12.008 -2.441 1 96.27 120 GLN B C 1
ATOM 3329 O O . GLN B 1 120 ? 3.28 -11.658 -2.949 1 96.27 120 GLN B O 1
ATOM 3334 N N . LEU B 1 121 ? 5.381 -12.246 -3.118 1 97.38 121 LEU B N 1
ATOM 3335 C CA . LEU B 1 121 ? 5.31 -12.232 -4.575 1 97.38 121 LEU B CA 1
ATOM 3336 C C . LEU B 1 121 ? 4.448 -13.381 -5.088 1 97.38 121 LEU B C 1
ATOM 3338 O O . LEU B 1 121 ? 3.719 -13.225 -6.071 1 97.38 121 LEU B O 1
ATOM 3342 N N . GLN B 1 122 ? 4.551 -14.536 -4.444 1 94.24 122 GLN B N 1
ATOM 3343 C CA . GLN B 1 122 ? 3.676 -15.653 -4.784 1 94.24 122 GLN B CA 1
ATOM 3344 C C . GLN B 1 122 ? 2.207 -15.258 -4.66 1 94.24 122 GLN B C 1
ATOM 3346 O O . GLN B 1 122 ? 1.399 -15.566 -5.539 1 94.24 122 GLN B O 1
ATOM 3351 N N . LYS B 1 123 ? 1.949 -14.573 -3.61 1 93.39 123 LYS B N 1
ATOM 3352 C CA . LYS B 1 123 ? 0.573 -14.147 -3.373 1 93.39 123 LYS B CA 1
ATOM 3353 C C . LYS B 1 123 ? 0.104 -13.176 -4.453 1 93.39 123 LYS B C 1
ATOM 3355 O O . LYS B 1 123 ? -1.051 -13.227 -4.883 1 93.39 123 LYS B O 1
ATOM 3360 N N . ILE B 1 124 ? 0.972 -12.327 -4.842 1 95.97 124 ILE B N 1
ATOM 3361 C CA . ILE B 1 124 ? 0.655 -11.377 -5.903 1 95.97 124 ILE B CA 1
ATOM 3362 C C . ILE B 1 124 ? 0.342 -12.13 -7.194 1 95.97 124 ILE B C 1
ATOM 3364 O O . ILE B 1 124 ? -0.637 -11.822 -7.878 1 95.97 124 ILE B O 1
ATOM 3368 N N . CYS B 1 125 ? 1.115 -13.072 -7.525 1 94.52 125 CYS B N 1
ATOM 3369 C CA . CYS B 1 125 ? 0.902 -13.873 -8.725 1 94.52 125 CYS B CA 1
ATOM 3370 C C . CYS B 1 125 ? -0.415 -14.636 -8.645 1 94.52 125 CYS B C 1
ATOM 3372 O O . CYS B 1 125 ? -1.175 -14.674 -9.615 1 94.52 125 CYS B O 1
ATOM 3374 N N . GLU B 1 126 ? -0.644 -15.206 -7.485 1 91.74 126 GLU B N 1
ATOM 3375 C CA . GLU B 1 126 ? -1.895 -15.927 -7.274 1 91.74 126 GLU B CA 1
ATOM 3376 C C . GLU B 1 126 ? -3.1 -15.017 -7.491 1 91.74 126 GLU B C 1
ATOM 3378 O O . GLU B 1 126 ? -4.09 -15.423 -8.104 1 91.74 126 GLU B O 1
ATOM 3383 N N . GLN B 1 127 ? -2.952 -13.885 -6.929 1 91.8 127 GLN B N 1
ATOM 3384 C CA . GLN B 1 127 ? -4.027 -12.91 -7.077 1 91.8 127 GLN B CA 1
ATOM 3385 C C . GLN B 1 127 ? -4.271 -12.577 -8.546 1 91.8 127 GLN B C 1
ATOM 3387 O O . GLN B 1 127 ? -5.417 -12.548 -9 1 91.8 127 GLN B O 1
ATOM 3392 N N . PHE B 1 128 ? -3.309 -12.308 -9.251 1 94.87 128 PHE B N 1
ATOM 3393 C CA . PHE B 1 128 ? -3.423 -11.98 -10.667 1 94.87 128 PHE B CA 1
ATOM 3394 C C . PHE B 1 128 ? -4.079 -13.12 -11.436 1 94.87 128 PHE B C 1
ATOM 3396 O O . PHE B 1 128 ? -5.017 -12.898 -12.205 1 94.87 128 PHE B O 1
ATOM 3403 N N . ILE B 1 129 ? -3.575 -14.305 -11.217 1 91.55 129 ILE B N 1
ATOM 3404 C CA . ILE B 1 129 ? -4.083 -15.485 -11.909 1 91.55 129 ILE B CA 1
ATOM 3405 C C . ILE B 1 129 ? -5.567 -15.668 -11.596 1 91.55 129 ILE B C 1
ATOM 3407 O O . ILE B 1 129 ? -6.374 -15.901 -12.499 1 91.55 129 ILE B O 1
ATOM 3411 N N . GLY B 1 130 ? -5.866 -15.537 -10.326 1 88.73 130 GLY B N 1
ATOM 3412 C CA . GLY B 1 130 ? -7.249 -15.687 -9.901 1 88.73 130 GLY B CA 1
ATOM 3413 C C . GLY B 1 130 ? -8.178 -14.659 -10.519 1 88.73 130 GLY B C 1
ATOM 3414 O O . GLY B 1 130 ? -9.331 -14.965 -10.83 1 88.73 130 GLY B O 1
ATOM 3415 N N . GLU B 1 131 ? -7.668 -13.517 -10.749 1 89.06 131 GLU B N 1
ATOM 3416 C CA . GLU B 1 131 ? -8.494 -12.43 -11.267 1 89.06 131 GLU B CA 1
ATOM 3417 C C . GLU B 1 131 ? -8.613 -12.503 -12.786 1 89.06 131 GLU B C 1
ATOM 3419 O O . GLU B 1 131 ? -9.486 -11.864 -13.377 1 89.06 131 GLU B O 1
ATOM 3424 N N . THR B 1 132 ? -7.783 -13.244 -13.401 1 88.59 132 THR B N 1
ATOM 3425 C CA . THR B 1 132 ? -7.773 -13.281 -14.86 1 88.59 132 THR B CA 1
ATOM 3426 C C . THR B 1 132 ? -8.204 -14.654 -15.368 1 88.59 132 THR B C 1
ATOM 3428 O O . THR B 1 132 ? -7.918 -15.016 -16.512 1 88.59 132 THR B O 1
ATOM 3431 N N . LEU B 1 133 ? -8.849 -15.362 -14.535 1 92.07 133 LEU B N 1
ATOM 3432 C CA . LEU B 1 133 ? -9.32 -16.683 -14.938 1 92.07 133 LEU B CA 1
ATOM 3433 C C . LEU B 1 133 ? -10.279 -16.58 -16.119 1 92.07 133 LEU B C 1
ATOM 3435 O O . LEU B 1 133 ? -11.157 -15.714 -16.139 1 92.07 133 LEU B O 1
ATOM 3439 N N . ALA B 1 134 ? -10.032 -17.321 -17.075 1 92.75 134 ALA B N 1
ATOM 3440 C CA . ALA B 1 134 ? -10.869 -17.457 -18.265 1 92.75 134 ALA B CA 1
ATOM 3441 C C . ALA B 1 134 ? -10.848 -18.889 -18.79 1 92.75 134 ALA B C 1
ATOM 3443 O O . ALA B 1 134 ? -10.087 -19.726 -18.298 1 92.75 134 ALA B O 1
ATOM 3444 N N . ILE B 1 135 ? -11.672 -19.174 -19.734 1 95.68 135 ILE B N 1
ATOM 3445 C CA . ILE B 1 135 ? -11.826 -20.521 -20.273 1 95.68 135 ILE B CA 1
ATOM 3446 C C . ILE B 1 135 ? -10.475 -21.039 -20.761 1 95.68 135 ILE B C 1
ATOM 3448 O O . ILE B 1 135 ? -10.079 -22.161 -20.437 1 95.68 135 ILE B O 1
ATOM 3452 N N . ASP B 1 136 ? -9.74 -20.206 -21.351 1 91.81 136 ASP B N 1
ATOM 3453 C CA . ASP B 1 136 ? -8.495 -20.63 -21.984 1 91.81 136 ASP B CA 1
ATOM 3454 C C . ASP B 1 136 ? -7.346 -20.65 -20.978 1 91.81 136 ASP B C 1
ATOM 3456 O O . ASP B 1 136 ? -6.298 -21.246 -21.236 1 91.81 136 ASP B O 1
ATOM 3460 N N . THR B 1 137 ? -7.61 -20.066 -19.773 1 89.84 137 THR B N 1
ATOM 3461 C CA . THR B 1 137 ? -6.495 -19.961 -18.839 1 89.84 137 THR B CA 1
ATOM 3462 C C . THR B 1 137 ? -6.746 -20.811 -17.597 1 89.84 137 THR B C 1
ATOM 3464 O O . THR B 1 137 ? -5.828 -21.062 -16.814 1 89.84 137 THR B O 1
ATOM 3467 N N . ALA B 1 138 ? -7.909 -21.296 -17.459 1 94.84 138 ALA B N 1
ATOM 3468 C CA . ALA B 1 138 ? -8.331 -21.969 -16.233 1 94.84 138 ALA B CA 1
ATOM 3469 C C . ALA B 1 138 ? -7.506 -23.229 -15.987 1 94.84 138 ALA B C 1
ATOM 3471 O O . ALA B 1 138 ? -7.07 -23.483 -14.862 1 94.84 138 ALA B O 1
ATOM 3472 N N . SER B 1 139 ? -7.249 -23.973 -17.046 1 94.99 139 SER B N 1
ATOM 3473 C CA . SER B 1 139 ? -6.499 -25.216 -16.891 1 94.99 139 SER B CA 1
ATOM 3474 C C . SER B 1 139 ? -5.053 -24.942 -16.491 1 94.99 139 SER B C 1
ATOM 3476 O O . SER B 1 139 ? -4.51 -25.612 -15.609 1 94.99 139 SER B O 1
ATOM 3478 N N . GLU B 1 140 ? -4.53 -24.002 -17.129 1 90.51 140 GLU B N 1
ATOM 3479 C CA . GLU B 1 140 ? -3.163 -23.624 -16.784 1 90.51 140 GLU B CA 1
ATOM 3480 C C . GLU B 1 140 ? -3.074 -23.132 -15.342 1 90.51 140 GLU B C 1
ATOM 3482 O O . GLU B 1 140 ? -2.117 -23.445 -14.631 1 90.51 140 GLU B O 1
ATOM 3487 N N . ALA B 1 141 ? -4.007 -22.332 -14.966 1 92.79 141 ALA B N 1
ATOM 3488 C CA . ALA B 1 141 ? -4.065 -21.836 -13.594 1 92.79 141 ALA B CA 1
ATOM 3489 C C . ALA B 1 141 ? -4.199 -22.986 -12.6 1 92.79 141 ALA B C 1
ATOM 3491 O O . ALA B 1 141 ? -3.535 -22.997 -11.561 1 92.79 141 ALA B O 1
ATOM 3492 N N . MET B 1 142 ? -4.998 -23.971 -12.929 1 95.02 142 MET B N 1
ATOM 3493 C CA . MET B 1 142 ? -5.172 -25.155 -12.093 1 95.02 142 MET B CA 1
ATOM 3494 C C . MET B 1 142 ? -3.863 -25.926 -11.961 1 95.02 142 MET B C 1
ATOM 3496 O O . MET B 1 142 ? -3.508 -26.373 -10.869 1 95.02 142 MET B O 1
ATOM 3500 N N . GLN B 1 143 ? -3.174 -26.01 -13.056 1 92.69 143 GLN B N 1
ATOM 3501 C CA . GLN B 1 143 ? -1.887 -26.696 -13.05 1 92.69 143 GLN B CA 1
ATOM 3502 C C . GLN B 1 143 ? -0.897 -26 -12.121 1 92.69 143 GLN B C 1
ATOM 3504 O O . GLN B 1 143 ? -0.19 -26.657 -11.354 1 92.69 143 GLN B O 1
ATOM 3509 N N . ILE B 1 144 ? -0.898 -24.714 -12.169 1 88.06 144 ILE B N 1
ATOM 3510 C CA . ILE B 1 144 ? -0.016 -23.918 -11.322 1 88.06 144 ILE B CA 1
ATOM 3511 C C . ILE B 1 144 ? -0.378 -24.132 -9.854 1 88.06 144 ILE B C 1
ATOM 3513 O O . ILE B 1 144 ? 0.5 -24.358 -9.018 1 88.06 144 ILE B O 1
ATOM 3517 N N . ALA B 1 145 ? -1.648 -24.083 -9.544 1 92.04 145 ALA B N 1
ATOM 3518 C CA . ALA B 1 145 ? -2.127 -24.234 -8.173 1 92.04 145 ALA B CA 1
ATOM 3519 C C . ALA B 1 145 ? -1.719 -25.586 -7.595 1 92.04 145 ALA B C 1
ATOM 3521 O O . ALA B 1 145 ? -1.284 -25.671 -6.444 1 92.04 145 ALA B O 1
ATOM 3522 N N . VAL B 1 146 ? -1.787 -26.583 -8.439 1 92.63 146 VAL B N 1
ATOM 3523 C CA . VAL B 1 146 ? -1.476 -27.94 -8.003 1 92.63 146 VAL B CA 1
ATOM 3524 C C . VAL B 1 146 ? 0.036 -28.104 -7.863 1 92.63 146 VAL B C 1
ATOM 3526 O O . VAL B 1 146 ? 0.519 -28.633 -6.86 1 92.63 146 VAL B O 1
ATOM 3529 N N . THR B 1 147 ? 0.759 -27.617 -8.808 1 86.65 147 THR B N 1
ATOM 3530 C CA . THR B 1 147 ? 2.211 -27.753 -8.84 1 86.65 147 THR B CA 1
ATOM 3531 C C . THR B 1 147 ? 2.845 -27.079 -7.627 1 86.65 147 THR B C 1
ATOM 3533 O O . THR B 1 147 ? 3.779 -27.616 -7.029 1 86.65 147 THR B O 1
ATOM 3536 N N . TYR B 1 148 ? 2.246 -26.017 -7.304 1 83.54 148 TYR B N 1
ATOM 3537 C CA . TYR B 1 148 ? 2.889 -25.241 -6.25 1 83.54 148 TYR B CA 1
ATOM 3538 C C . TYR B 1 148 ? 2.099 -25.327 -4.95 1 83.54 148 TYR B C 1
ATOM 3540 O O . TYR B 1 148 ? 2.39 -24.609 -3.99 1 83.54 148 TYR B O 1
ATOM 3548 N N . GLY B 1 149 ? 1.155 -26.166 -4.941 1 87.61 149 GLY B N 1
ATOM 3549 C CA . GLY B 1 149 ? 0.399 -26.402 -3.722 1 87.61 149 GLY B CA 1
ATOM 3550 C C . GLY B 1 149 ? -0.34 -25.172 -3.23 1 87.61 149 GLY B C 1
ATOM 3551 O O . GLY B 1 149 ? -0.353 -24.888 -2.031 1 87.61 149 GLY B O 1
ATOM 3552 N N . GLN B 1 150 ? -0.893 -24.366 -4.098 1 88.29 150 GLN B N 1
ATOM 3553 C CA . GLN B 1 150 ? -1.646 -23.169 -3.741 1 88.29 150 GLN B CA 1
ATOM 3554 C C . GLN B 1 150 ? -3.125 -23.487 -3.545 1 88.29 150 GLN B C 1
ATOM 3556 O O . GLN B 1 150 ? -3.902 -23.47 -4.502 1 88.29 150 GLN B O 1
ATOM 3561 N N . GLU B 1 151 ? -3.521 -23.61 -2.394 1 91.97 151 GLU B N 1
ATOM 3562 C CA . GLU B 1 151 ? -4.854 -24.109 -2.069 1 91.97 151 GLU B CA 1
ATOM 3563 C C . GLU B 1 151 ? -5.932 -23.105 -2.466 1 91.97 151 GLU B C 1
ATOM 3565 O O . GLU B 1 151 ? -6.956 -23.479 -3.04 1 91.97 151 GLU B O 1
ATOM 3570 N N . GLU B 1 152 ? -5.678 -21.885 -2.143 1 90.26 152 GLU B N 1
ATOM 3571 C CA . GLU B 1 152 ? -6.685 -20.874 -2.451 1 90.26 152 GLU B CA 1
ATOM 3572 C C . GLU B 1 152 ? -6.892 -20.742 -3.957 1 90.26 152 GLU B C 1
ATOM 3574 O O . GLU B 1 152 ? -8.027 -20.634 -4.425 1 90.26 152 GLU B O 1
ATOM 3579 N N . LEU B 1 153 ? -5.852 -20.696 -4.622 1 92.32 153 LEU B N 1
ATOM 3580 C CA . LEU B 1 153 ? -5.939 -20.611 -6.076 1 92.32 153 LEU B CA 1
ATOM 3581 C C . LEU B 1 153 ? -6.605 -21.855 -6.654 1 92.32 153 LEU B C 1
ATOM 3583 O O . LEU B 1 153 ? -7.402 -21.76 -7.59 1 92.32 153 LEU B O 1
ATOM 3587 N N . ARG B 1 154 ? -6.263 -22.974 -6.118 1 95.18 154 ARG B N 1
ATOM 3588 C CA . ARG B 1 154 ? -6.852 -24.237 -6.553 1 95.18 154 ARG B CA 1
ATOM 3589 C C . ARG B 1 154 ? -8.371 -24.205 -6.426 1 95.18 154 ARG B C 1
ATOM 3591 O O . ARG B 1 154 ? -9.085 -24.6 -7.351 1 95.18 154 ARG B O 1
ATOM 3598 N N . GLU B 1 155 ? -8.822 -23.738 -5.34 1 95.31 155 GLU B N 1
ATOM 3599 C CA . GLU B 1 155 ? -10.259 -23.671 -5.094 1 95.31 155 GLU B CA 1
ATOM 3600 C C . GLU B 1 155 ? -10.942 -22.715 -6.069 1 95.31 155 GLU B C 1
ATOM 3602 O O . GLU B 1 155 ? -12.021 -23.013 -6.584 1 95.31 155 GLU B O 1
ATOM 3607 N N . ARG B 1 156 ? -10.323 -21.65 -6.284 1 94.27 156 ARG B N 1
ATOM 3608 C CA . ARG B 1 156 ? -10.879 -20.684 -7.226 1 94.27 156 ARG B CA 1
ATOM 3609 C C . ARG B 1 156 ? -10.94 -21.266 -8.634 1 94.27 156 ARG B C 1
ATOM 3611 O O . ARG B 1 156 ? -11.92 -21.062 -9.353 1 94.27 156 ARG B O 1
ATOM 3618 N N . CYS B 1 157 ? -9.918 -21.916 -8.998 1 96.24 157 CYS B N 1
ATOM 3619 C CA . CYS B 1 157 ? -9.879 -22.555 -10.309 1 96.24 157 CYS B CA 1
ATOM 3620 C C . CYS B 1 157 ? -10.959 -23.624 -10.426 1 96.24 157 CYS B C 1
ATOM 3622 O O . CYS B 1 157 ? -11.644 -23.71 -11.447 1 96.24 157 CYS B O 1
ATOM 3624 N N . LEU B 1 158 ? -11.112 -24.384 -9.39 1 96.85 158 LEU B N 1
ATOM 3625 C CA . LEU B 1 158 ? -12.105 -25.452 -9.386 1 96.85 158 LEU B CA 1
ATOM 3626 C C . LEU B 1 158 ? -13.512 -24.886 -9.551 1 96.85 158 LEU B C 1
ATOM 3628 O O . LEU B 1 158 ? -14.293 -25.381 -10.367 1 96.85 158 LEU B O 1
ATOM 3632 N N . ASP B 1 159 ? -13.769 -23.827 -8.82 1 96.54 159 ASP B N 1
ATOM 3633 C CA . ASP B 1 159 ? -15.074 -23.181 -8.914 1 96.54 159 ASP B CA 1
ATOM 3634 C C . ASP B 1 159 ? -15.342 -22.691 -10.335 1 96.54 159 ASP B C 1
ATOM 3636 O O . ASP B 1 159 ? -16.437 -22.884 -10.868 1 96.54 159 ASP B O 1
ATOM 3640 N N . PHE B 1 160 ? -14.402 -22.1 -10.884 1 97.23 160 PHE B N 1
ATOM 3641 C CA . PHE B 1 160 ? -14.555 -21.577 -12.236 1 97.23 160 PHE B CA 1
ATOM 3642 C C . PHE B 1 160 ? -14.756 -22.709 -13.235 1 97.23 160 PHE B C 1
ATOM 3644 O O . PHE B 1 160 ? -15.622 -22.627 -14.109 1 97.23 160 PHE B O 1
ATOM 3651 N N . ILE B 1 161 ? -13.991 -23.784 -13.147 1 97.81 161 ILE B N 1
ATOM 3652 C CA . ILE B 1 161 ? -14.045 -24.905 -14.079 1 97.81 161 ILE B CA 1
ATOM 3653 C C . ILE B 1 161 ? -15.381 -25.63 -13.938 1 97.81 161 ILE B C 1
ATOM 3655 O O . ILE B 1 161 ? -15.971 -26.056 -14.934 1 97.81 161 ILE B O 1
ATOM 3659 N N . GLU B 1 162 ? -15.825 -25.737 -12.724 1 97.43 162 GLU B N 1
ATOM 3660 C CA . GLU B 1 162 ? -17.123 -26.356 -12.47 1 97.43 162 GLU B CA 1
ATOM 3661 C C . GLU B 1 162 ? -18.242 -25.606 -13.187 1 97.43 162 GLU B C 1
ATOM 3663 O O . GLU B 1 162 ? -19.153 -26.223 -13.743 1 97.43 162 GLU B O 1
ATOM 3668 N N . GLU B 1 163 ? -18.12 -24.345 -13.244 1 96.44 163 GLU B N 1
ATOM 3669 C CA . GLU B 1 163 ? -19.147 -23.52 -13.873 1 96.44 163 GLU B CA 1
ATOM 3670 C C . GLU B 1 163 ? -18.988 -23.502 -15.391 1 96.44 163 GLU B C 1
ATOM 3672 O O . GLU B 1 163 ? -19.934 -23.189 -16.116 1 96.44 163 GLU B O 1
ATOM 3677 N N . ASN B 1 164 ? -17.822 -23.863 -15.849 1 97.51 164 ASN B N 1
ATOM 3678 C CA . ASN B 1 164 ? -17.526 -23.796 -17.277 1 97.51 164 ASN B CA 1
ATOM 3679 C C . ASN B 1 164 ? -16.923 -25.102 -17.786 1 97.51 164 ASN B C 1
ATOM 3681 O O . ASN B 1 164 ? -16.043 -25.09 -18.649 1 97.51 164 ASN B O 1
ATOM 3685 N N . THR B 1 165 ? -17.375 -26.168 -17.298 1 97.55 165 THR B N 1
ATOM 3686 C CA . THR B 1 165 ? -16.755 -27.48 -17.451 1 97.55 165 THR B CA 1
ATOM 3687 C C . THR B 1 165 ? -16.558 -27.816 -18.927 1 97.55 165 THR B C 1
ATOM 3689 O O . THR B 1 165 ? -15.433 -28.059 -19.368 1 97.55 165 THR B O 1
ATOM 3692 N N . GLU B 1 166 ? -17.542 -27.732 -19.692 1 96.29 166 GLU B N 1
ATOM 3693 C CA . GLU B 1 166 ? -17.501 -28.175 -21.083 1 96.29 166 GLU B CA 1
ATOM 3694 C C . GLU B 1 166 ? -16.505 -27.354 -21.895 1 96.29 166 GLU B C 1
ATOM 3696 O O . GLU B 1 166 ? -15.713 -27.908 -22.661 1 96.29 166 GLU B O 1
ATOM 3701 N N . ASN B 1 167 ? -16.608 -26.087 -21.702 1 97.35 167 ASN B N 1
ATOM 3702 C CA . ASN B 1 167 ? -15.744 -25.189 -22.462 1 97.35 167 ASN B CA 1
ATOM 3703 C C . ASN B 1 167 ? -14.277 -25.367 -22.081 1 97.35 167 ASN B C 1
ATOM 3705 O O . ASN B 1 167 ? -13.401 -25.357 -22.948 1 97.35 167 ASN B O 1
ATOM 3709 N N . VAL B 1 168 ? -13.999 -25.563 -20.836 1 97.61 168 VAL B N 1
ATOM 3710 C CA . VAL B 1 168 ? -12.629 -25.697 -20.353 1 97.61 168 VAL B CA 1
ATOM 3711 C C . VAL B 1 168 ? -12.05 -27.036 -20.806 1 97.61 168 VAL B C 1
ATOM 3713 O O . VAL B 1 168 ? -10.88 -27.115 -21.19 1 97.61 168 VAL B O 1
ATOM 3716 N N . PHE B 1 169 ? -12.88 -28.088 -20.862 1 96.8 169 PHE B N 1
ATOM 3717 C CA . PHE B 1 169 ? -12.427 -29.428 -21.217 1 96.8 169 PHE B CA 1
ATOM 3718 C C . PHE B 1 169 ? -12.08 -29.508 -22.699 1 96.8 169 PHE B C 1
ATOM 3720 O O . PHE B 1 169 ? -11.401 -30.44 -23.134 1 96.8 169 PHE B O 1
ATOM 3727 N N . ARG B 1 170 ? -12.397 -28.527 -23.428 1 95.07 170 ARG B N 1
ATOM 3728 C CA . ARG B 1 170 ? -12.144 -28.524 -24.866 1 95.07 170 ARG B CA 1
ATOM 3729 C C . ARG B 1 170 ? -10.896 -27.714 -25.201 1 95.07 170 ARG B C 1
ATOM 3731 O O . ARG B 1 170 ? -10.465 -27.678 -26.355 1 95.07 170 ARG B O 1
ATOM 3738 N N . THR B 1 171 ? -10.383 -27.121 -24.24 1 95.06 171 THR B N 1
ATOM 3739 C CA . THR B 1 171 ? -9.223 -26.265 -24.462 1 95.06 171 THR B CA 1
ATOM 3740 C C . THR B 1 171 ? -7.943 -27.094 -24.519 1 95.06 171 THR B C 1
ATOM 3742 O O . THR B 1 171 ? -7.902 -28.218 -24.015 1 95.06 171 THR B O 1
ATOM 3745 N N . LYS B 1 172 ? -6.935 -26.548 -25.115 1 93.89 172 LYS B N 1
ATOM 3746 C CA . LYS B 1 172 ? -5.611 -27.161 -25.148 1 93.89 172 LYS B CA 1
ATOM 3747 C C . LYS B 1 172 ? -5.035 -27.303 -23.742 1 93.89 172 LYS B C 1
ATOM 3749 O O . LYS B 1 172 ? -4.369 -28.293 -23.435 1 93.89 172 LYS B O 1
ATOM 3754 N N . GLY B 1 173 ? -5.368 -26.345 -22.919 1 94.19 173 GLY B N 1
ATOM 3755 C CA . GLY B 1 173 ? -4.881 -26.361 -21.549 1 94.19 173 GLY B CA 1
ATOM 3756 C C . GLY B 1 173 ? -5.307 -27.596 -20.779 1 94.19 173 GLY B C 1
ATOM 3757 O O . GLY B 1 173 ? -4.538 -28.129 -19.976 1 94.19 173 GLY B O 1
ATOM 3758 N N . PHE B 1 174 ? -6.461 -28.045 -21.117 1 96.14 174 PHE B N 1
ATOM 3759 C CA . PHE B 1 174 ? -6.966 -29.242 -20.455 1 96.14 174 PHE B CA 1
ATOM 3760 C C . PHE B 1 174 ? -6.11 -30.455 -20.803 1 96.14 174 PHE B C 1
ATOM 3762 O O . PHE B 1 174 ? -5.775 -31.256 -19.928 1 96.14 174 PHE B O 1
ATOM 3769 N N . HIS B 1 175 ? -5.682 -30.556 -21.99 1 95.57 175 HIS B N 1
ATOM 3770 C CA . HIS B 1 175 ? -4.917 -31.698 -22.477 1 95.57 175 HIS B CA 1
ATOM 3771 C C . HIS B 1 175 ? -3.492 -31.68 -21.933 1 95.57 175 HIS B C 1
ATOM 3773 O O . HIS B 1 175 ? -2.779 -32.682 -22.015 1 95.57 175 HIS B O 1
ATOM 3779 N N . GLU B 1 176 ? -3.183 -30.541 -21.355 1 93.97 176 GLU B N 1
ATOM 3780 C CA . GLU B 1 176 ? -1.822 -30.393 -20.849 1 93.97 176 GLU B CA 1
ATOM 3781 C C . GLU B 1 176 ? -1.78 -30.525 -19.329 1 93.97 176 GLU B C 1
ATOM 3783 O O . GLU B 1 176 ? -0.711 -30.437 -18.722 1 93.97 176 GLU B O 1
ATOM 3788 N N . LEU B 1 177 ? -2.879 -30.808 -18.749 1 96.14 177 LEU B N 1
ATOM 3789 C CA . LEU B 1 177 ? -2.938 -30.97 -17.3 1 96.14 177 LEU B CA 1
ATOM 3790 C C . LEU B 1 177 ? -2.152 -32.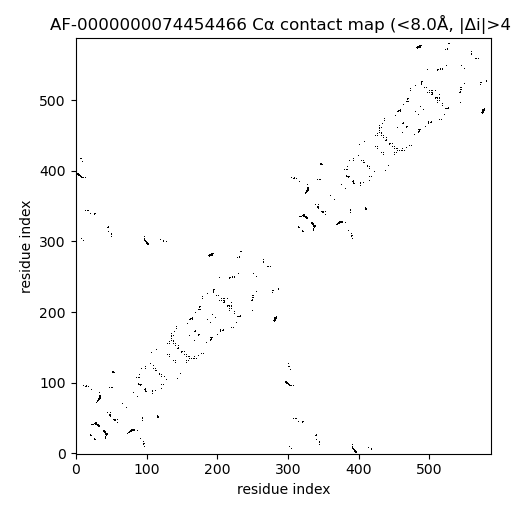2 -16.858 1 96.14 177 LEU B C 1
ATOM 3792 O O . LEU B 1 177 ? -2.111 -33.204 -17.572 1 96.14 177 LEU B O 1
ATOM 3796 N N . SER B 1 178 ? -1.568 -32.065 -15.738 1 95.29 178 SER B N 1
ATOM 3797 C CA . SER B 1 178 ? -0.94 -33.235 -15.133 1 95.29 178 SER B CA 1
ATOM 3798 C C . SER B 1 178 ? -1.985 -34.221 -14.622 1 95.29 178 SER B C 1
ATOM 3800 O O . SER B 1 178 ? -3.161 -33.874 -14.489 1 95.29 178 SER B O 1
ATOM 3802 N N . GLU B 1 179 ? -1.487 -35.413 -14.38 1 95.82 179 GLU B N 1
ATOM 3803 C CA . GLU B 1 179 ? -2.345 -36.447 -13.809 1 95.82 179 GLU B CA 1
ATOM 3804 C C . GLU B 1 179 ? -2.949 -35.992 -12.483 1 95.82 179 GLU B C 1
ATOM 3806 O O . GLU B 1 179 ? -4.136 -36.207 -12.229 1 95.82 179 GLU B O 1
ATOM 3811 N N . GLU B 1 180 ? -2.17 -35.342 -11.729 1 95.97 180 GLU B N 1
ATOM 3812 C CA . GLU B 1 180 ? -2.608 -34.899 -10.408 1 95.97 180 GLU B CA 1
ATOM 3813 C C . GLU B 1 180 ? -3.71 -33.848 -10.516 1 95.97 180 GLU B C 1
ATOM 3815 O O . GLU B 1 180 ? -4.711 -33.916 -9.8 1 95.97 180 GLU B O 1
ATOM 3820 N N . ALA B 1 181 ? -3.512 -32.917 -11.384 1 96.51 181 ALA B N 1
ATOM 3821 C CA . ALA B 1 181 ? -4.491 -31.847 -11.556 1 96.51 181 ALA B CA 1
ATOM 3822 C C . ALA B 1 181 ? -5.813 -32.392 -12.087 1 96.51 181 ALA B C 1
ATOM 3824 O O . ALA B 1 181 ? -6.884 -32.021 -11.602 1 96.51 181 ALA B O 1
ATOM 3825 N N . LEU B 1 182 ? -5.756 -33.287 -13.067 1 97.76 182 LEU B N 1
ATOM 3826 C CA . LEU B 1 182 ? -6.968 -33.861 -13.642 1 97.76 182 LEU B CA 1
ATOM 3827 C C . LEU B 1 182 ? -7.702 -34.72 -12.618 1 97.76 182 LEU B C 1
ATOM 3829 O O . LEU B 1 182 ? -8.933 -34.699 -12.551 1 97.76 182 LEU B O 1
ATOM 3833 N N . ALA B 1 183 ? -6.946 -35.504 -11.911 1 96.85 183 ALA B N 1
ATOM 3834 C CA . ALA B 1 183 ? -7.552 -36.327 -10.868 1 96.85 183 ALA B CA 1
ATOM 3835 C C . ALA B 1 183 ? -8.355 -35.472 -9.891 1 96.85 183 ALA B C 1
ATOM 3837 O O . ALA B 1 183 ? -9.467 -35.84 -9.504 1 96.85 183 ALA B O 1
ATOM 3838 N N . LEU B 1 184 ? -7.805 -34.384 -9.529 1 95.84 184 LEU B N 1
ATOM 3839 C CA . LEU B 1 184 ? -8.467 -33.48 -8.595 1 95.84 184 LEU B CA 1
ATOM 3840 C C . LEU B 1 184 ? -9.76 -32.934 -9.191 1 95.84 184 LEU B C 1
ATOM 3842 O O . LEU B 1 184 ? -10.774 -32.831 -8.497 1 95.84 184 LEU B O 1
ATOM 3846 N N . LEU B 1 185 ? -9.739 -32.569 -10.388 1 96.85 185 LEU B N 1
ATOM 3847 C CA . LEU B 1 185 ? -10.921 -32.055 -11.071 1 96.85 185 LEU B CA 1
ATOM 3848 C C . LEU B 1 185 ? -12.025 -33.106 -11.114 1 96.85 185 LEU B C 1
ATOM 3850 O O . LEU B 1 185 ? -13.19 -32.801 -10.849 1 96.85 185 LEU B O 1
ATOM 3854 N N . LEU B 1 186 ? -11.66 -34.338 -11.43 1 96.94 186 LEU B N 1
ATOM 3855 C CA . LEU B 1 186 ? -12.63 -35.4 -11.675 1 96.94 186 LEU B CA 1
ATOM 3856 C C . LEU B 1 186 ? -13.274 -35.859 -10.371 1 96.94 186 LEU B C 1
ATOM 3858 O O . LEU B 1 186 ? -14.301 -36.541 -10.388 1 96.94 186 LEU B O 1
ATOM 3862 N N . GLN B 1 187 ? -12.714 -35.497 -9.3 1 95.97 187 GLN B N 1
ATOM 3863 C CA . GLN B 1 187 ? -13.279 -35.835 -7.998 1 95.97 187 GLN B CA 1
ATOM 3864 C C . GLN B 1 187 ? -14.451 -34.92 -7.654 1 95.97 187 GLN B C 1
ATOM 3866 O O . GLN B 1 187 ? -15.238 -35.223 -6.754 1 95.97 187 GLN B O 1
ATOM 3871 N N . SER B 1 188 ? -14.553 -33.849 -8.337 1 96.21 188 SER B N 1
ATOM 3872 C CA . SER B 1 188 ? -15.586 -32.862 -8.04 1 96.21 188 SER B CA 1
ATOM 3873 C C . SER B 1 188 ? -16.975 -33.4 -8.366 1 96.21 188 SER B C 1
ATOM 3875 O O . SER B 1 188 ? -17.163 -34.077 -9.379 1 96.21 188 SER B O 1
ATOM 3877 N N . ASP B 1 189 ? -17.96 -33.055 -7.542 1 96.1 189 ASP B N 1
ATOM 3878 C CA . ASP B 1 189 ? -19.356 -33.416 -7.771 1 96.1 189 ASP B CA 1
ATOM 3879 C C . ASP B 1 189 ? -20.087 -32.321 -8.545 1 96.1 189 ASP B C 1
ATOM 3881 O O . ASP B 1 189 ? -21.26 -32.475 -8.891 1 96.1 189 ASP B O 1
ATOM 3885 N N . LYS B 1 190 ? -19.357 -31.319 -8.878 1 97.09 190 LYS B N 1
ATOM 3886 C CA . LYS B 1 190 ? -20.07 -30.15 -9.385 1 97.09 190 LYS B CA 1
ATOM 3887 C C . LYS B 1 190 ? -19.762 -29.916 -10.861 1 97.09 190 LYS B C 1
ATOM 3889 O O . LYS B 1 190 ? -20.16 -28.897 -11.43 1 97.09 190 LYS B O 1
ATOM 3894 N N . LEU B 1 191 ? -19.058 -30.896 -11.429 1 97.03 191 LEU B N 1
ATOM 3895 C CA . LEU B 1 191 ? -18.784 -30.754 -12.855 1 97.03 191 LEU B CA 1
ATOM 3896 C C . LEU B 1 191 ? -20.075 -30.807 -13.664 1 97.03 191 LEU B C 1
ATOM 3898 O O . LEU B 1 191 ? -20.966 -31.607 -13.369 1 97.03 191 LEU B O 1
ATOM 3902 N N . MET B 1 192 ? -20.167 -29.928 -14.653 1 96.85 192 MET B N 1
ATOM 3903 C CA . MET B 1 192 ? -21.371 -29.83 -15.473 1 96.85 192 MET B CA 1
ATOM 3904 C C . MET B 1 192 ? -21.212 -30.62 -16.768 1 96.85 192 MET B C 1
ATOM 3906 O O . MET B 1 192 ? -21.418 -30.082 -17.858 1 96.85 192 MET B O 1
ATOM 3910 N N . MET B 1 193 ? -20.914 -31.81 -16.654 1 95.95 193 MET B N 1
ATOM 3911 C CA . MET B 1 193 ? -20.71 -32.736 -17.765 1 95.95 193 MET B CA 1
ATO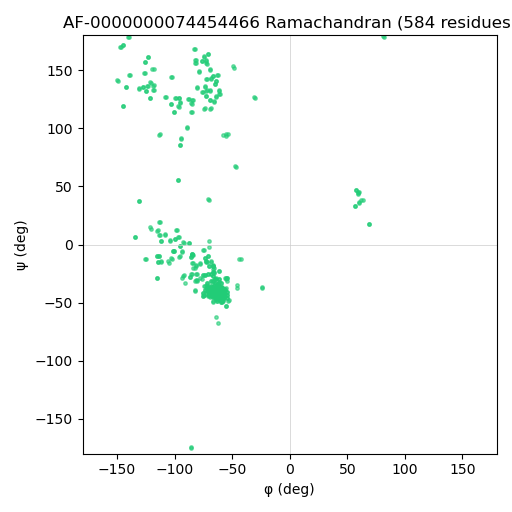M 3912 C C . MET B 1 193 ? -21.091 -34.157 -17.365 1 95.95 193 MET B C 1
ATOM 3914 O O . MET B 1 193 ? -20.836 -34.578 -16.235 1 95.95 193 MET B O 1
ATOM 3918 N N . ASP B 1 194 ? -21.705 -34.871 -18.28 1 96.09 194 ASP B N 1
ATOM 3919 C CA . ASP B 1 194 ? -22.114 -36.248 -18.025 1 96.09 194 ASP B CA 1
ATOM 3920 C C . ASP B 1 194 ? -20.913 -37.19 -18.044 1 96.09 194 ASP B C 1
ATOM 3922 O O . ASP B 1 194 ? -19.858 -36.849 -18.585 1 96.09 194 ASP B O 1
ATOM 3926 N N . GLU B 1 195 ? -21.08 -38.391 -17.469 1 95.9 195 GLU B N 1
ATOM 3927 C CA . GLU B 1 195 ? -19.971 -39.32 -17.276 1 95.9 195 GLU B CA 1
ATOM 3928 C C . GLU B 1 195 ? -19.422 -39.811 -18.612 1 95.9 195 GLU B C 1
ATOM 3930 O O . GLU B 1 195 ? -18.215 -40.013 -18.757 1 95.9 195 GLU B O 1
ATOM 3935 N N . LEU B 1 196 ? -20.276 -39.968 -19.559 1 96.15 196 LEU B N 1
ATOM 3936 C CA . LEU B 1 196 ? -19.815 -40.415 -20.869 1 96.15 196 LEU B CA 1
ATOM 3937 C C . LEU B 1 196 ? -18.931 -39.359 -21.524 1 96.15 196 LEU B C 1
ATOM 3939 O O . LEU B 1 196 ? -17.939 -39.691 -22.176 1 96.15 196 LEU B O 1
ATOM 3943 N N . GLU B 1 197 ? -19.355 -38.145 -21.379 1 96.74 197 GLU B N 1
ATOM 3944 C CA . GLU B 1 197 ? -18.579 -37.036 -21.925 1 96.74 197 GLU B CA 1
ATOM 3945 C C . GLU B 1 197 ? -17.252 -36.875 -21.189 1 96.74 197 GLU B C 1
ATOM 3947 O O . GLU B 1 197 ? -16.233 -36.546 -21.8 1 96.74 197 GLU B O 1
ATOM 3952 N N . ILE B 1 198 ? -17.301 -37.086 -19.889 1 97.4 198 ILE B N 1
ATOM 3953 C CA . ILE B 1 198 ? -16.086 -37.017 -19.084 1 97.4 198 ILE B CA 1
ATOM 3954 C C . ILE B 1 198 ? -15.118 -38.117 -19.517 1 97.4 198 ILE B C 1
ATOM 3956 O O . ILE B 1 198 ? -13.921 -37.87 -19.68 1 97.4 198 ILE B O 1
ATOM 3960 N N . LEU B 1 199 ? -15.656 -39.304 -19.71 1 96.95 199 LEU B N 1
ATOM 3961 C CA . LEU B 1 199 ? -14.842 -40.429 -20.157 1 96.95 199 LEU B CA 1
ATOM 3962 C C . LEU B 1 199 ? -14.171 -40.118 -21.491 1 96.95 199 LEU B C 1
ATOM 3964 O O . LEU B 1 199 ? -12.99 -40.416 -21.682 1 96.95 199 LEU B O 1
ATOM 3968 N N . ALA B 1 200 ? -14.906 -39.547 -22.338 1 96.41 200 ALA B N 1
ATOM 3969 C CA . ALA B 1 200 ? -14.365 -39.172 -23.642 1 96.41 200 ALA B CA 1
ATOM 3970 C C . ALA B 1 200 ? -13.243 -38.148 -23.495 1 96.41 200 ALA B C 1
ATOM 3972 O O . ALA B 1 200 ? -12.224 -38.231 -24.185 1 96.41 200 ALA B O 1
ATOM 3973 N N . ALA B 1 201 ? -13.454 -37.201 -22.675 1 96.94 201 ALA B N 1
ATOM 3974 C CA . ALA B 1 201 ? -12.451 -36.166 -22.436 1 96.94 201 ALA B CA 1
ATOM 3975 C C . ALA B 1 201 ? -11.172 -36.765 -21.856 1 96.94 201 ALA B C 1
ATOM 3977 O O . ALA B 1 201 ? -10.067 -36.382 -22.247 1 96.94 201 ALA B O 1
ATOM 3978 N N . VAL B 1 202 ? -11.335 -37.71 -20.924 1 97.14 202 VAL B N 1
ATOM 3979 C CA . VAL B 1 202 ? -10.189 -38.371 -20.308 1 97.14 202 VAL B CA 1
ATOM 3980 C C . VAL B 1 202 ? -9.434 -39.182 -21.359 1 97.14 202 VAL B C 1
ATOM 3982 O O . VAL B 1 202 ? -8.201 -39.209 -21.363 1 97.14 202 VAL B O 1
ATOM 3985 N N . ARG B 1 203 ? -10.167 -39.819 -22.193 1 96.48 203 ARG B N 1
ATOM 3986 C CA . ARG B 1 203 ? -9.541 -40.591 -23.262 1 96.48 203 ARG B CA 1
ATOM 3987 C C . ARG B 1 203 ? -8.707 -39.692 -24.169 1 96.48 203 ARG B C 1
ATOM 3989 O O . ARG B 1 203 ? -7.585 -40.045 -24.539 1 96.48 203 ARG B O 1
ATOM 3996 N N . GLU B 1 204 ? -9.256 -38.615 -24.544 1 96.03 204 GLU B N 1
ATOM 3997 C CA . GLU B 1 204 ? -8.524 -37.664 -25.375 1 96.03 204 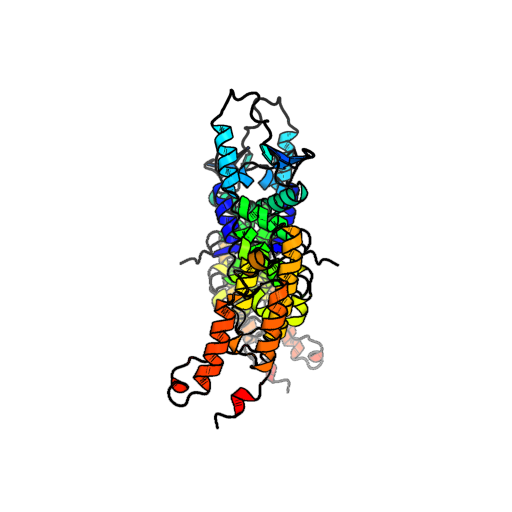GLU B CA 1
ATOM 3998 C C . GLU B 1 204 ? -7.263 -37.171 -24.671 1 96.03 204 GLU B C 1
ATOM 4000 O O . GLU B 1 204 ? -6.189 -37.117 -25.274 1 96.03 204 GLU B O 1
ATOM 4005 N N . TRP B 1 205 ? -7.456 -36.763 -23.457 1 97.33 205 TRP B N 1
ATOM 4006 C CA . TRP B 1 205 ? -6.331 -36.321 -22.638 1 97.33 205 TRP B CA 1
ATOM 4007 C C . TRP B 1 205 ? -5.249 -37.394 -22.575 1 97.33 205 TRP B C 1
ATOM 4009 O O . TRP B 1 205 ? -4.065 -37.101 -22.753 1 97.33 205 TRP B O 1
ATOM 4019 N N . ALA B 1 206 ? -5.578 -38.665 -22.342 1 96.89 206 ALA B N 1
ATOM 4020 C CA . ALA B 1 206 ? -4.639 -39.778 -22.224 1 96.89 206 ALA B CA 1
ATOM 4021 C C . ALA B 1 206 ? -3.941 -40.05 -23.553 1 96.89 206 ALA B C 1
ATOM 4023 O O . ALA B 1 206 ? -2.749 -40.365 -23.582 1 96.89 206 ALA B O 1
ATOM 4024 N N . THR B 1 207 ? -4.684 -39.944 -24.579 1 95.53 207 THR B N 1
ATOM 4025 C CA . THR B 1 207 ? -4.127 -40.171 -25.908 1 95.53 207 THR B CA 1
ATOM 4026 C C . THR B 1 207 ? -3.054 -39.133 -26.229 1 95.53 207 THR B C 1
ATOM 4028 O O . THR B 1 207 ? -1.975 -39.479 -26.714 1 95.53 207 THR B O 1
ATOM 4031 N N . VAL B 1 208 ? -3.369 -37.9 -26.002 1 95.47 208 VAL B N 1
ATOM 4032 C CA . VAL B 1 208 ? -2.428 -36.815 -26.26 1 95.47 208 VAL B CA 1
ATOM 4033 C C . VAL B 1 208 ? -1.165 -37.016 -25.425 1 95.47 208 VAL B C 1
ATOM 4035 O O . VAL B 1 208 ? -0.049 -36.908 -25.939 1 95.47 208 VAL B O 1
ATOM 4038 N N . ASN B 1 209 ? -1.346 -37.352 -24.149 1 94.81 209 ASN B N 1
ATOM 4039 C CA . ASN B 1 209 ? -0.212 -37.476 -23.24 1 94.81 209 ASN B CA 1
ATOM 4040 C C . ASN B 1 209 ? 0.564 -38.767 -23.486 1 94.81 209 ASN B C 1
ATOM 4042 O O . ASN B 1 209 ? 1.742 -38.865 -23.137 1 94.81 209 ASN B O 1
ATOM 4046 N N . SER B 1 210 ? -0.099 -39.773 -24.01 1 94.77 210 SER B N 1
ATOM 4047 C CA . SER B 1 210 ? 0.582 -41.007 -24.392 1 94.77 210 SER B CA 1
ATOM 4048 C C . SER B 1 210 ? 1.645 -40.746 -25.453 1 94.77 210 SER B C 1
ATOM 4050 O O . SER B 1 210 ? 2.739 -41.313 -25.397 1 94.77 210 SER B O 1
ATOM 4052 N N . VAL B 1 211 ? 1.332 -39.888 -26.358 1 94.34 211 VAL B N 1
ATOM 4053 C CA . VAL B 1 211 ? 2.25 -39.537 -27.437 1 94.34 211 VAL B CA 1
ATOM 4054 C C . VAL B 1 211 ? 3.398 -38.696 -26.886 1 94.34 211 VAL B C 1
ATOM 4056 O O . VAL B 1 211 ? 4.562 -38.923 -27.226 1 94.34 211 VAL B O 1
ATOM 4059 N N . VAL B 1 212 ? 3.075 -37.832 -26.023 1 91.21 212 VAL B N 1
ATOM 4060 C CA . VAL B 1 212 ? 4.052 -36.887 -25.494 1 91.21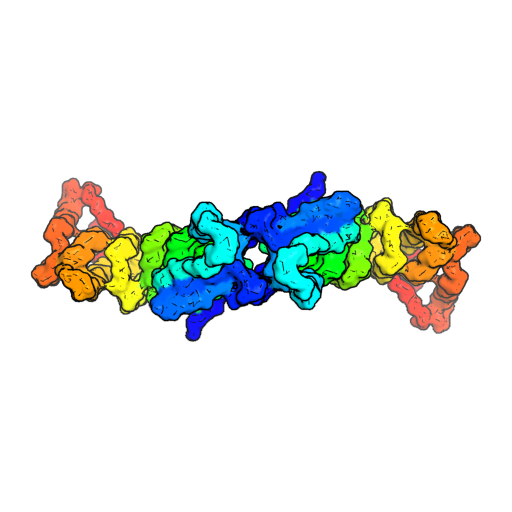 212 VAL B CA 1
ATOM 4061 C C . VAL B 1 212 ? 5.037 -37.617 -24.583 1 91.21 212 VAL B C 1
ATOM 4063 O O . VAL B 1 212 ? 6.242 -37.359 -24.626 1 91.21 212 VAL B O 1
ATOM 4066 N N . LEU B 1 213 ? 4.555 -38.569 -23.757 1 92.64 213 LEU B N 1
ATOM 4067 C CA . LEU B 1 213 ? 5.383 -39.201 -22.736 1 92.64 213 LEU B CA 1
ATOM 4068 C C . LEU B 1 213 ? 5.853 -40.577 -23.192 1 92.64 213 LEU B C 1
ATOM 4070 O O . LEU B 1 213 ? 6.595 -41.254 -22.476 1 92.64 213 LEU B O 1
ATOM 4074 N N . SER B 1 214 ? 5.39 -41.095 -24.373 1 93.65 214 SER B N 1
ATOM 4075 C CA . SER B 1 214 ? 5.744 -42.402 -24.917 1 93.65 214 SER B CA 1
ATOM 4076 C C . SER B 1 214 ? 5.353 -43.523 -23.96 1 93.65 214 SER B C 1
ATOM 4078 O O . SER B 1 214 ? 6.171 -44.389 -23.643 1 93.65 214 SER B O 1
ATOM 4080 N N . LYS B 1 215 ? 4.205 -43.404 -23.436 1 95.04 215 LYS B N 1
ATOM 4081 C CA . LYS B 1 215 ? 3.58 -44.41 -22.582 1 95.04 215 LYS B CA 1
ATOM 4082 C C . LYS B 1 215 ? 2.229 -44.845 -23.143 1 95.04 215 LYS B C 1
ATOM 4084 O O . LYS B 1 215 ? 1.68 -44.19 -24.031 1 95.04 215 LYS B O 1
ATOM 4089 N N . SER B 1 216 ? 1.801 -45.878 -22.725 1 94.51 216 SER B N 1
ATOM 4090 C CA . SER B 1 216 ? 0.499 -46.348 -23.186 1 94.51 216 SER B CA 1
ATOM 4091 C C . SER B 1 216 ? -0.632 -45.517 -22.589 1 94.51 216 SER B C 1
ATOM 4093 O O . SER B 1 216 ? -0.459 -44.882 -21.546 1 94.51 216 SER B O 1
ATOM 4095 N N . VAL B 1 217 ? -1.714 -45.501 -23.233 1 95.49 217 VAL B N 1
ATOM 4096 C CA . VAL B 1 217 ? -2.898 -44.785 -22.773 1 95.49 217 VAL B CA 1
ATOM 4097 C C . VAL B 1 217 ? -3.332 -45.324 -21.411 1 95.49 217 VAL B C 1
ATOM 4099 O O . VAL B 1 217 ? -3.726 -44.557 -20.53 1 95.49 217 VAL B O 1
ATOM 4102 N N . ALA B 1 218 ? -3.295 -46.617 -21.25 1 94.68 218 ALA B N 1
ATOM 4103 C CA . ALA B 1 218 ? -3.671 -47.276 -20.002 1 94.68 218 ALA B CA 1
ATOM 4104 C C . ALA B 1 218 ? -2.795 -46.802 -18.846 1 94.68 218 ALA B C 1
ATOM 4106 O O . ALA B 1 218 ? -3.286 -46.579 -17.737 1 94.68 218 ALA B O 1
ATOM 4107 N N . GLU B 1 219 ? -1.566 -46.634 -19.082 1 95.32 219 GLU B N 1
ATOM 4108 C CA . GLU B 1 219 ? -0.618 -46.188 -18.065 1 95.32 219 GLU B CA 1
ATOM 4109 C C . GLU B 1 219 ? -0.882 -44.74 -17.662 1 95.32 219 GLU B C 1
ATOM 4111 O O . GLU B 1 219 ? -0.817 -44.398 -16.48 1 95.32 219 GLU B O 1
ATOM 4116 N N . ILE B 1 220 ? -1.176 -43.937 -18.665 1 95.06 220 ILE B N 1
ATOM 4117 C CA . ILE B 1 220 ? -1.403 -42.515 -18.431 1 95.06 220 ILE B CA 1
ATOM 4118 C C . ILE B 1 220 ? -2.683 -42.323 -17.62 1 95.06 220 ILE B C 1
ATOM 4120 O O . ILE B 1 220 ? -2.724 -41.508 -16.696 1 95.06 220 ILE B O 1
ATOM 4124 N N . ALA B 1 221 ? -3.726 -43.105 -17.943 1 95.7 221 ALA B N 1
ATOM 4125 C CA . ALA B 1 221 ? -5.064 -42.889 -17.397 1 95.7 221 ALA B CA 1
ATOM 4126 C C . ALA B 1 221 ? -5.219 -43.574 -16.042 1 95.7 221 ALA B C 1
ATOM 4128 O O . ALA B 1 221 ? -6.206 -43.351 -15.337 1 95.7 221 ALA B O 1
ATOM 4129 N N . GLN B 1 222 ? -4.327 -44.339 -15.6 1 92.32 222 GLN B N 1
ATOM 4130 C CA . GLN B 1 222 ? -4.43 -45.249 -14.463 1 92.32 222 GLN B CA 1
ATOM 4131 C C . GLN B 1 222 ? -4.874 -44.509 -13.205 1 92.32 222 GLN B C 1
ATOM 4133 O O . GLN B 1 222 ? -5.748 -44.983 -12.476 1 92.32 222 GLN B O 1
ATOM 4138 N N . ASN B 1 223 ? -4.335 -43.344 -13.027 1 92.74 223 ASN B N 1
ATOM 4139 C CA . ASN B 1 223 ? -4.57 -42.667 -11.756 1 92.74 223 ASN B CA 1
ATOM 4140 C C . ASN B 1 223 ? -5.738 -41.689 -11.849 1 92.74 223 ASN B C 1
ATOM 4142 O O . ASN B 1 223 ? -6.122 -41.078 -10.851 1 92.74 223 ASN B O 1
ATOM 4146 N N . VAL B 1 224 ? -6.36 -41.551 -13.049 1 96.57 224 VAL B N 1
ATOM 4147 C CA . VAL B 1 224 ? -7.431 -40.57 -13.187 1 96.57 224 VAL B CA 1
ATOM 4148 C C . VAL B 1 224 ? -8.748 -41.281 -13.488 1 96.57 224 VAL B C 1
ATOM 4150 O O . VAL B 1 224 ? -9.819 -40.808 -13.101 1 96.57 224 VAL B O 1
ATOM 4153 N N . ILE B 1 225 ? -8.721 -42.479 -14.155 1 96.35 225 ILE B N 1
ATOM 4154 C CA . ILE B 1 225 ? -9.896 -43.174 -14.672 1 96.35 225 ILE B CA 1
ATOM 4155 C C . ILE B 1 225 ? -10.767 -43.649 -13.511 1 96.35 225 ILE B C 1
ATOM 4157 O O . ILE B 1 225 ? -11.978 -43.82 -13.665 1 96.35 225 ILE B O 1
ATOM 4161 N N . GLN B 1 226 ? -10.22 -43.832 -12.337 1 94.95 226 GLN B N 1
ATOM 4162 C CA . GLN B 1 226 ? -10.948 -44.323 -11.172 1 94.95 226 GLN B CA 1
ATOM 4163 C C . GLN B 1 226 ? -11.992 -43.311 -10.708 1 94.95 226 GLN B C 1
ATOM 4165 O O . GLN B 1 226 ? -12.926 -43.662 -9.985 1 94.95 226 GLN B O 1
ATOM 4170 N N . TYR B 1 227 ? -11.826 -42.106 -11.135 1 96.39 227 TYR B N 1
ATOM 4171 C CA . TYR B 1 227 ? -12.733 -41.068 -10.66 1 96.39 227 TYR B CA 1
ATOM 4172 C C . TYR B 1 227 ? -13.901 -40.882 -11.621 1 96.39 227 TYR B C 1
ATOM 4174 O O . TYR B 1 227 ? -14.814 -40.097 -11.355 1 96.39 227 TYR B O 1
ATOM 4182 N N . VAL B 1 228 ? -13.834 -41.563 -12.739 1 96.39 228 VAL B N 1
ATOM 4183 C CA . VAL B 1 228 ? -15.013 -41.622 -13.597 1 96.39 228 VAL B CA 1
ATOM 4184 C C . VAL B 1 228 ? -16.04 -42.58 -12.998 1 96.39 228 VAL B C 1
ATOM 4186 O O . VAL B 1 228 ? -15.712 -43.72 -12.659 1 96.39 228 VAL B O 1
ATOM 4189 N N . ARG B 1 229 ? -17.197 -42.187 -12.908 1 95.54 229 ARG B N 1
ATOM 4190 C CA . ARG B 1 229 ? -18.24 -42.936 -12.213 1 95.54 229 ARG B CA 1
ATOM 4191 C C . ARG B 1 229 ? -19.043 -43.79 -13.189 1 95.54 229 ARG B C 1
ATOM 4193 O O . ARG B 1 229 ? -20.177 -43.448 -13.533 1 95.54 229 ARG B O 1
ATOM 4200 N N . LEU B 1 230 ? -18.582 -44.948 -13.468 1 95.07 230 LEU B N 1
ATOM 4201 C CA . LEU B 1 230 ? -19.133 -45.828 -14.492 1 95.07 230 LEU B CA 1
ATOM 4202 C C . LEU B 1 230 ? -20.483 -46.389 -14.057 1 95.07 230 LEU B C 1
ATOM 4204 O O . LEU B 1 230 ? -21.326 -46.713 -14.898 1 95.07 230 LEU B O 1
ATOM 4208 N N . ALA B 1 231 ? -20.642 -46.445 -12.763 1 92.47 231 ALA B N 1
ATOM 4209 C CA . ALA B 1 231 ? -21.867 -47.022 -12.217 1 92.47 231 ALA B CA 1
ATOM 4210 C C . ALA B 1 231 ? -23.072 -46.134 -12.513 1 92.47 231 ALA B C 1
ATOM 4212 O O . ALA B 1 231 ? -24.219 -46.571 -12.388 1 92.47 231 ALA B O 1
ATOM 4213 N N . LEU B 1 232 ? -22.784 -44.931 -12.915 1 93.46 232 LEU B N 1
ATOM 4214 C CA . LEU B 1 232 ? -23.868 -44.004 -13.219 1 93.46 232 LEU B CA 1
ATOM 4215 C C . LEU B 1 232 ? -24.368 -44.201 -14.646 1 93.46 232 LEU B C 1
ATOM 4217 O O . LEU B 1 232 ? -25.404 -43.651 -15.027 1 93.46 232 LEU B O 1
ATOM 4221 N N . LEU B 1 233 ? -23.706 -44.979 -15.426 1 94.17 233 LEU B N 1
ATOM 4222 C CA . LEU B 1 233 ? -24.096 -45.259 -16.804 1 94.17 233 LEU B CA 1
ATOM 4223 C C . LEU B 1 233 ? -25.174 -46.336 -16.855 1 94.17 233 LEU B C 1
ATOM 4225 O O . LEU B 1 233 ? -25.288 -47.151 -15.937 1 94.17 233 LEU B O 1
ATOM 4229 N N . THR B 1 234 ? -25.95 -46.348 -17.922 1 92.46 234 THR B N 1
ATOM 4230 C CA . THR B 1 234 ? -26.894 -47.438 -18.141 1 92.46 234 THR B CA 1
ATOM 4231 C C . THR B 1 234 ? -26.161 -48.715 -18.542 1 92.46 234 THR B C 1
ATOM 4233 O O . THR B 1 234 ? -25.014 -48.664 -18.992 1 92.46 234 THR B O 1
ATOM 4236 N N . PRO B 1 235 ? -26.797 -49.825 -18.337 1 93.1 235 PRO B N 1
ATOM 4237 C CA . PRO B 1 235 ? -26.169 -51.074 -18.774 1 93.1 235 PRO B CA 1
ATOM 4238 C C . PRO B 1 235 ? -25.798 -51.063 -20.255 1 93.1 235 PRO B C 1
ATOM 4240 O O . PRO B 1 235 ? -24.753 -51.594 -20.638 1 93.1 235 PRO B O 1
ATOM 4243 N N . GLU B 1 236 ? -26.652 -50.457 -21.044 1 94.64 236 GLU B N 1
ATOM 4244 C CA . GLU B 1 236 ? -26.368 -50.363 -22.472 1 94.64 236 GLU B CA 1
ATOM 4245 C C . GLU B 1 236 ? -25.123 -49.519 -22.733 1 94.64 236 GLU B C 1
ATOM 4247 O O . GLU B 1 236 ? -24.281 -49.883 -23.556 1 94.64 236 GLU B O 1
ATOM 4252 N N . GLU B 1 237 ? -25.095 -48.462 -22.046 1 95.44 237 GLU B N 1
ATOM 4253 C CA . GLU B 1 237 ? -23.941 -47.577 -22.178 1 95.44 237 GLU B CA 1
ATOM 4254 C C . GLU B 1 237 ? -22.667 -48.254 -21.68 1 95.44 237 GLU B C 1
ATOM 4256 O O . GLU B 1 237 ? -21.609 -48.129 -22.3 1 95.44 237 GLU B O 1
ATOM 4261 N N . LEU B 1 238 ? -22.758 -48.906 -20.546 1 95.5 238 LEU B N 1
ATOM 4262 C CA . LEU B 1 238 ? -21.62 -49.606 -19.961 1 95.5 238 LEU B CA 1
ATOM 4263 C C . LEU B 1 238 ? -21.1 -50.683 -20.907 1 95.5 238 LEU B C 1
ATOM 4265 O O . LEU B 1 238 ? -19.888 -50.885 -21.019 1 95.5 238 LEU B O 1
ATOM 4269 N N . LYS B 1 239 ? -22.031 -51.343 -21.524 1 96.02 239 LYS B N 1
ATOM 4270 C CA . LYS B 1 239 ? -21.648 -52.35 -22.51 1 96.02 239 LYS B CA 1
ATOM 4271 C C . LYS B 1 239 ? -20.827 -51.73 -23.637 1 96.02 239 LYS B C 1
ATOM 4273 O O . LYS B 1 239 ? -19.807 -52.288 -24.048 1 96.02 239 LYS B O 1
ATOM 4278 N N . GLN B 1 240 ? -21.31 -50.641 -24.129 1 96.05 240 GLN B N 1
ATOM 4279 C CA . GLN B 1 240 ? -20.593 -49.952 -25.196 1 96.05 240 GLN B CA 1
ATOM 4280 C C . GLN B 1 240 ? -19.211 -49.502 -24.729 1 96.05 240 GLN B C 1
ATOM 4282 O O . GLN B 1 240 ? -18.238 -49.587 -25.48 1 96.05 240 GLN B O 1
ATOM 4287 N N . VAL B 1 241 ? -19.155 -49.013 -23.529 1 96.25 241 VAL B N 1
ATOM 4288 C CA . VAL B 1 241 ? -17.886 -48.575 -22.957 1 96.25 241 VAL B CA 1
ATOM 4289 C C . VAL B 1 241 ? -16.922 -49.756 -22.872 1 96.25 241 VAL B C 1
ATOM 4291 O O . VAL B 1 241 ? -15.73 -49.614 -23.157 1 96.25 241 VAL B O 1
ATOM 4294 N N . GLU B 1 242 ? -17.375 -50.861 -22.397 1 95.68 242 GLU B N 1
ATOM 4295 C CA . GLU B 1 242 ? -16.56 -52.068 -22.288 1 95.68 242 GLU B CA 1
ATOM 4296 C C . GLU B 1 242 ? -16.024 -52.497 -23.651 1 95.68 242 GLU B C 1
ATOM 4298 O O . GLU B 1 242 ? -14.86 -52.885 -23.771 1 95.68 242 GLU B O 1
ATOM 4303 N N . LEU B 1 243 ? -16.855 -52.408 -24.667 1 95.34 243 LEU B N 1
ATOM 4304 C CA . LEU B 1 243 ? -16.449 -52.759 -26.023 1 95.34 243 LEU B CA 1
ATOM 4305 C C . LEU B 1 243 ? -15.361 -51.816 -26.526 1 95.34 243 LEU B C 1
ATOM 4307 O O . LEU B 1 243 ? -14.373 -52.259 -27.117 1 95.34 243 LEU B O 1
ATOM 4311 N N . ASP B 1 244 ? -15.562 -50.612 -26.311 1 94.38 244 ASP B N 1
ATOM 4312 C CA . ASP B 1 244 ? -14.608 -49.6 -26.755 1 94.38 244 ASP B CA 1
ATOM 4313 C C . ASP B 1 244 ? -13.286 -49.723 -26.002 1 94.38 244 ASP B C 1
ATOM 4315 O O . ASP B 1 244 ? -12.23 -49.362 -26.527 1 94.38 244 ASP B O 1
ATOM 4319 N N . ASN B 1 245 ? -13.325 -50.182 -24.729 1 95.18 245 ASN B N 1
ATOM 4320 C CA . ASN B 1 245 ? -12.153 -50.301 -23.868 1 95.18 245 ASN B CA 1
ATOM 4321 C C . ASN B 1 245 ? -11.188 -51.367 -24.38 1 95.18 245 ASN B C 1
ATOM 4323 O O . ASN B 1 245 ? -10.022 -51.398 -23.982 1 95.18 245 ASN B O 1
ATOM 4327 N N . GLU B 1 246 ? -11.601 -52.231 -25.197 1 92.15 246 GLU B N 1
ATOM 4328 C CA . GLU B 1 246 ? -10.766 -53.299 -25.738 1 92.15 246 GLU B CA 1
ATOM 4329 C C . GLU B 1 246 ? -9.648 -52.737 -26.612 1 92.15 246 GLU B C 1
ATOM 4331 O O . GLU B 1 246 ? -8.585 -53.348 -26.738 1 92.15 246 GLU B O 1
ATOM 4336 N N . LYS B 1 247 ? -9.882 -51.597 -27.113 1 90.33 247 LYS B N 1
ATOM 4337 C CA . LYS B 1 247 ? -8.936 -50.975 -28.035 1 90.33 247 LYS B CA 1
ATOM 4338 C C . LYS B 1 247 ? -7.711 -50.448 -27.294 1 90.33 247 LYS B C 1
ATOM 4340 O O . LYS B 1 247 ? -6.576 -50.676 -27.718 1 90.33 247 LYS B O 1
ATOM 4345 N N . ASP B 1 248 ? -7.946 -49.837 -26.217 1 89.7 248 ASP B N 1
ATOM 4346 C CA . ASP B 1 248 ? -6.829 -49.146 -25.582 1 89.7 248 ASP B CA 1
ATOM 4347 C C . ASP B 1 248 ? -6.652 -49.601 -24.136 1 89.7 248 ASP B C 1
ATOM 4349 O O . ASP B 1 248 ? -5.648 -49.278 -23.496 1 89.7 248 ASP B O 1
ATOM 4353 N N . ARG B 1 249 ? -7.669 -50.354 -23.55 1 92.82 249 ARG B N 1
ATOM 4354 C CA . ARG B 1 249 ? -7.616 -50.912 -22.203 1 92.82 249 ARG B CA 1
ATOM 4355 C C . ARG B 1 249 ? -7.372 -49.82 -21.167 1 92.82 249 ARG B C 1
ATOM 4357 O O . ARG B 1 249 ? -6.583 -50.004 -20.237 1 92.82 249 ARG B O 1
ATOM 4364 N N . MET B 1 250 ? -7.914 -48.668 -21.488 1 95.16 250 MET B N 1
ATOM 4365 C CA . MET B 1 250 ? -7.744 -47.509 -20.617 1 95.16 250 MET B CA 1
ATOM 4366 C C . MET B 1 250 ? -8.374 -47.758 -19.25 1 95.16 250 MET B C 1
ATOM 4368 O O . MET B 1 250 ? -7.826 -47.347 -18.226 1 95.16 250 MET B O 1
ATOM 4372 N N . ILE B 1 251 ? -9.46 -48.477 -19.246 1 96.89 251 ILE B N 1
ATOM 4373 C CA . ILE B 1 251 ? -10.198 -48.748 -18.017 1 96.89 251 ILE B CA 1
ATOM 4374 C C . ILE B 1 251 ? -9.834 -50.135 -17.492 1 96.89 251 ILE B C 1
ATOM 4376 O O . ILE B 1 251 ? -9.986 -51.133 -18.2 1 96.89 251 ILE B O 1
ATOM 4380 N N . PRO B 1 252 ? -9.441 -50.21 -16.315 1 95.48 252 PRO B N 1
ATOM 4381 C CA . PRO B 1 252 ? -9.158 -51.522 -15.727 1 95.48 252 PRO B CA 1
ATOM 4382 C C . PRO B 1 252 ? -10.396 -52.414 -15.652 1 95.48 252 PRO B C 1
ATOM 4384 O O . PRO B 1 252 ? -11.492 -51.931 -15.359 1 95.48 252 PRO B O 1
ATOM 4387 N N . ILE B 1 253 ? -10.171 -53.621 -15.822 1 94.36 253 ILE B N 1
ATOM 4388 C CA . ILE B 1 253 ? -11.255 -54.597 -15.846 1 94.36 253 ILE B CA 1
ATOM 4389 C C . ILE B 1 253 ? -11.981 -54.595 -14.503 1 94.36 253 ILE B C 1
ATOM 4391 O O . ILE B 1 253 ? -13.206 -54.732 -14.452 1 94.36 253 ILE B O 1
ATOM 4395 N N . LYS B 1 254 ? -11.219 -54.427 -13.518 1 94.59 254 LYS B N 1
ATOM 4396 C CA . LYS B 1 254 ? -11.803 -54.41 -12.18 1 94.59 254 LYS B CA 1
ATOM 4397 C C . LYS B 1 254 ? -12.836 -53.295 -12.045 1 94.59 254 LYS B C 1
ATOM 4399 O O . LYS B 1 254 ? -13.875 -53.478 -11.407 1 94.59 254 LYS B O 1
ATOM 4404 N N . GLN B 1 255 ? -12.556 -52.223 -12.613 1 95.13 255 GLN B N 1
ATOM 4405 C CA . GLN B 1 255 ? -13.452 -51.076 -12.514 1 95.13 255 GLN B CA 1
ATOM 4406 C C . GLN B 1 255 ? -14.738 -51.313 -13.301 1 95.13 255 GLN B C 1
ATOM 4408 O O . GLN B 1 255 ? -15.823 -50.931 -12.857 1 95.13 255 GLN B O 1
ATOM 4413 N N . ILE B 1 256 ? -14.648 -51.871 -14.45 1 95.49 256 ILE B N 1
ATOM 4414 C CA . ILE B 1 256 ? -15.82 -52.213 -15.248 1 95.49 256 ILE B CA 1
ATOM 4415 C C . ILE B 1 256 ? -16.654 -53.262 -14.517 1 95.49 256 ILE B C 1
ATOM 4417 O O . ILE B 1 256 ? -17.879 -53.147 -14.44 1 95.49 256 ILE B O 1
ATOM 4421 N N . SER B 1 257 ? -15.971 -54.203 -13.933 1 95.13 257 SER B N 1
ATOM 4422 C CA . SER B 1 257 ? -16.636 -55.264 -13.183 1 95.13 257 SER B CA 1
ATOM 4423 C C . SER B 1 257 ? -17.423 -54.699 -12.006 1 95.13 257 SER B C 1
ATOM 4425 O O . SER B 1 257 ? -18.529 -55.159 -11.713 1 95.13 257 SER B O 1
ATOM 4427 N N . GLU B 1 258 ? -16.831 -53.862 -11.38 1 93.36 258 GLU B N 1
ATOM 4428 C CA . GLU B 1 258 ? -17.494 -53.245 -10.235 1 93.36 258 GLU B CA 1
ATOM 4429 C C . GLU B 1 258 ? -18.771 -52.525 -10.659 1 93.36 258 GLU B C 1
ATOM 4431 O O . GLU B 1 258 ? -19.763 -52.528 -9.927 1 93.36 258 GLU B O 1
ATOM 4436 N N . ALA B 1 259 ? -18.705 -51.867 -11.768 1 93.82 259 ALA B N 1
ATOM 4437 C CA . ALA B 1 259 ? -19.896 -51.192 -12.277 1 93.82 259 ALA B CA 1
ATOM 4438 C C . ALA B 1 259 ? -20.99 -52.197 -12.624 1 93.82 259 ALA B C 1
ATOM 4440 O O . ALA B 1 259 ? -22.166 -51.973 -12.325 1 93.82 259 ALA B O 1
ATOM 4441 N N . TRP B 1 260 ? -20.593 -53.273 -13.225 1 93.41 260 TRP B N 1
ATOM 4442 C CA . TRP B 1 260 ? -21.547 -54.335 -13.528 1 93.41 260 TRP B CA 1
ATOM 4443 C C . TRP B 1 260 ? -22.151 -54.906 -12.25 1 93.41 260 TRP B C 1
ATOM 4445 O O . TRP B 1 260 ? -23.353 -55.175 -12.19 1 93.41 260 TRP B O 1
ATOM 4455 N N . LYS B 1 261 ? -21.247 -55.083 -11.251 1 91.17 261 LYS B N 1
ATOM 4456 C CA . LYS B 1 261 ? -21.706 -55.574 -9.955 1 91.17 261 LYS B CA 1
ATOM 4457 C C . LYS B 1 261 ? -22.769 -54.653 -9.363 1 91.17 261 LYS B C 1
ATOM 4459 O O . LYS B 1 261 ? -23.773 -55.123 -8.822 1 91.17 261 LYS B O 1
ATOM 4464 N N . TYR B 1 262 ? -22.567 -53.467 -9.437 1 90.69 262 TYR B N 1
ATOM 4465 C CA . TYR B 1 262 ? -23.538 -52.496 -8.943 1 90.69 262 TYR B CA 1
ATOM 4466 C C . TYR B 1 262 ? -24.888 -52.679 -9.625 1 90.69 262 TYR B C 1
ATOM 4468 O O . TYR B 1 262 ? -25.927 -52.713 -8.961 1 90.69 262 TYR B O 1
ATOM 4476 N N . HIS B 1 263 ? -24.885 -52.779 -10.912 1 89 263 HIS B N 1
ATOM 4477 C CA . HIS B 1 263 ? -26.126 -52.92 -11.666 1 89 263 HIS B CA 1
ATOM 4478 C C . HIS B 1 263 ? -26.827 -54.233 -11.332 1 89 263 HIS B C 1
ATOM 4480 O O . HIS B 1 263 ? -28.058 -54.294 -11.304 1 89 263 HIS B O 1
ATOM 4486 N N . ALA B 1 264 ? -26.02 -55.174 -11.073 1 87.52 264 ALA B N 1
ATOM 4487 C CA . ALA B 1 264 ? -26.574 -56.486 -10.748 1 87.52 264 ALA B CA 1
ATOM 4488 C C . ALA B 1 264 ? -27.185 -56.492 -9.35 1 87.52 264 ALA B C 1
ATOM 4490 O O . ALA B 1 264 ? -28.257 -57.064 -9.136 1 87.52 264 ALA B O 1
ATOM 4491 N N . LEU B 1 265 ? -26.54 -55.84 -8.472 1 85.58 265 LEU B N 1
ATOM 4492 C CA . LEU B 1 265 ? -26.967 -55.887 -7.078 1 85.58 265 LEU B CA 1
ATOM 4493 C C . LEU B 1 265 ? -28.124 -54.924 -6.831 1 85.58 265 LEU B C 1
ATOM 4495 O O . LEU B 1 265 ? -28.96 -55.163 -5.957 1 85.58 265 LEU B O 1
ATOM 4499 N N . ARG B 1 266 ? -28.15 -53.946 -7.517 1 82.77 266 ARG B N 1
ATOM 4500 C CA . ARG B 1 266 ? -29.214 -52.968 -7.318 1 82.77 266 ARG B CA 1
ATOM 4501 C C . ARG B 1 266 ? -30.57 -53.546 -7.711 1 82.77 266 ARG B C 1
ATOM 4503 O O . ARG B 1 266 ? -31.604 -53.132 -7.182 1 82.77 266 ARG B O 1
ATOM 4510 N N . LYS B 1 267 ? -30.575 -54.456 -8.583 1 77.17 267 LYS B N 1
ATOM 4511 C CA . LYS B 1 267 ? -31.807 -55.094 -9.039 1 77.17 267 LYS B CA 1
ATOM 4512 C C . LYS B 1 267 ? -32.215 -56.231 -8.107 1 77.17 267 LYS B C 1
ATOM 4514 O O . LYS B 1 267 ? -33.347 -56.716 -8.169 1 77.17 267 LYS B O 1
ATOM 4519 N N . SER B 1 268 ? -31.269 -56.504 -7.224 1 76.86 268 SER B N 1
ATOM 4520 C CA . SER B 1 268 ? -31.561 -57.612 -6.319 1 76.86 268 SER B CA 1
ATOM 4521 C C . SER B 1 268 ? -32.368 -57.142 -5.113 1 76.86 268 SER B C 1
ATOM 4523 O O . SER B 1 268 ? -31.984 -56.185 -4.438 1 76.86 268 SER B O 1
ATOM 4525 N N . PRO B 1 269 ? -33.566 -57.671 -4.858 1 69.49 269 PRO B N 1
ATOM 4526 C CA . PRO B 1 269 ? -34.395 -57.28 -3.716 1 69.49 269 PRO B CA 1
ATOM 4527 C C . PRO B 1 269 ? -33.663 -57.412 -2.382 1 69.49 269 PRO B C 1
ATOM 4529 O O . PRO B 1 269 ? -33.905 -56.629 -1.46 1 69.49 269 PRO B O 1
ATOM 4532 N N . LYS B 1 270 ? -32.835 -58.257 -2.256 1 73.28 270 LYS B N 1
ATOM 4533 C CA . LYS B 1 270 ? -32.149 -58.535 -0.998 1 73.28 270 LYS B CA 1
ATOM 4534 C C . LYS B 1 270 ? -31.012 -57.545 -0.762 1 73.28 270 LYS B C 1
ATOM 4536 O O . LYS B 1 270 ? -30.702 -57.209 0.383 1 73.28 270 LYS B O 1
ATOM 4541 N N . HIS B 1 271 ? -30.325 -57.023 -1.846 1 70.5 271 HIS B N 1
ATOM 4542 C CA . HIS B 1 271 ? -29.084 -56.278 -1.663 1 70.5 271 HIS B CA 1
ATOM 4543 C C . HIS B 1 271 ? -29.255 -54.816 -2.061 1 70.5 271 HIS B C 1
ATOM 4545 O O . HIS B 1 271 ? -28.391 -53.984 -1.773 1 70.5 271 HIS B O 1
ATOM 4551 N N . SER B 1 272 ? -30.392 -54.547 -2.679 1 68.68 272 SER B N 1
ATOM 4552 C CA . SER B 1 272 ? -30.598 -53.22 -3.249 1 68.68 272 SER B CA 1
ATOM 4553 C C . SER B 1 272 ? -30.386 -52.13 -2.204 1 68.68 272 SER B C 1
ATOM 4555 O O . SER B 1 272 ? -29.838 -51.068 -2.508 1 68.68 272 SER B O 1
ATOM 4557 N N . ALA B 1 273 ? -30.644 -52.493 -1.062 1 64.3 273 ALA B N 1
ATOM 4558 C CA . ALA B 1 273 ? -30.611 -51.497 0.006 1 64.3 273 ALA B CA 1
ATOM 4559 C C . ALA B 1 273 ? -29.181 -51.244 0.476 1 64.3 273 ALA B C 1
ATOM 4561 O O . ALA B 1 273 ? -28.877 -50.175 1.01 1 64.3 273 ALA B O 1
ATOM 4562 N N . THR B 1 274 ? -28.421 -52.213 0.269 1 69.46 274 THR B N 1
ATOM 4563 C CA . THR B 1 274 ? -27.09 -52.163 0.863 1 69.46 274 THR B CA 1
ATOM 4564 C C . THR B 1 274 ? -26.069 -51.633 -0.14 1 69.46 274 THR B C 1
ATOM 4566 O O . THR B 1 274 ? -24.932 -51.328 0.227 1 69.46 274 THR B O 1
ATOM 4569 N N . VAL B 1 275 ? -26.432 -51.51 -1.341 1 71.92 275 VAL B N 1
ATOM 4570 C CA . VAL B 1 275 ? -25.469 -51.076 -2.348 1 71.92 275 VAL B CA 1
ATOM 4571 C C . VAL B 1 275 ? -25.407 -49.55 -2.379 1 71.92 275 VAL B C 1
ATOM 4573 O O . VAL B 1 275 ? -26.407 -48.888 -2.667 1 71.92 275 VAL B O 1
ATOM 4576 N N . PRO B 1 276 ? -24.321 -49.058 -2.013 1 77.57 276 PRO B N 1
ATOM 4577 C CA . PRO B 1 276 ? -24.205 -47.598 -2.023 1 77.57 276 PRO B CA 1
ATOM 4578 C C . PRO B 1 276 ? -24.281 -47.009 -3.43 1 77.57 276 PRO B C 1
ATOM 4580 O O . PRO B 1 276 ? -23.614 -47.499 -4.345 1 77.57 276 PRO B O 1
ATOM 4583 N N . ARG B 1 277 ? -25.207 -46.132 -3.633 1 76.16 277 ARG B N 1
ATOM 4584 C CA . ARG B 1 277 ? -25.368 -45.457 -4.917 1 76.16 277 ARG B CA 1
ATOM 4585 C C . ARG B 1 277 ? -24.246 -44.451 -5.152 1 76.16 277 ARG B C 1
ATOM 4587 O O . ARG B 1 277 ? -23.88 -43.699 -4.247 1 76.16 277 ARG B O 1
ATOM 4594 N N . PRO B 1 278 ? -23.709 -44.533 -6.349 1 84.99 278 PRO B N 1
ATOM 4595 C CA . PRO B 1 278 ? -22.713 -43.506 -6.664 1 84.99 278 PRO B CA 1
ATOM 4596 C C . PRO B 1 278 ? -23.307 -42.1 -6.701 1 84.99 278 PRO B C 1
ATOM 4598 O O . PRO B 1 278 ? -24.442 -41.917 -7.148 1 84.99 278 PRO B O 1
ATOM 4601 N N . ARG B 1 279 ? -22.671 -41.173 -6.24 1 89.83 279 ARG B N 1
ATOM 4602 C CA . ARG B 1 279 ? -23.119 -39.785 -6.181 1 89.83 279 ARG B CA 1
ATOM 4603 C C . ARG B 1 279 ? -23.06 -39.132 -7.557 1 89.83 279 ARG B C 1
ATOM 4605 O O . ARG B 1 279 ? -21.99 -39.045 -8.163 1 89.83 279 ARG B O 1
ATOM 4612 N N . PRO B 1 280 ? -24.173 -38.741 -8.069 1 92.98 280 PRO B N 1
ATOM 4613 C CA . PRO B 1 280 ? -24.174 -38.07 -9.371 1 92.98 280 PRO B CA 1
ATOM 4614 C C . PRO B 1 280 ? -23.536 -36.683 -9.321 1 92.98 280 PRO B C 1
ATOM 4616 O O . PRO B 1 280 ? -23.548 -36.032 -8.273 1 92.98 280 PRO B O 1
ATOM 4619 N N . ARG B 1 281 ? -22.976 -36.297 -10.42 1 94.86 281 ARG B N 1
ATOM 4620 C CA . ARG B 1 281 ? -22.457 -34.939 -10.545 1 94.86 281 ARG B CA 1
ATOM 4621 C C . ARG B 1 281 ? -23.567 -33.961 -10.914 1 94.86 281 ARG B C 1
ATOM 4623 O O . ARG B 1 281 ? -24.679 -34.373 -11.252 1 94.86 281 ARG B O 1
ATOM 4630 N N . ARG B 1 282 ? -23.269 -32.671 -10.824 1 95.18 282 ARG B N 1
ATOM 4631 C CA . ARG B 1 282 ? -24.244 -31.639 -11.162 1 95.18 282 ARG B CA 1
ATOM 4632 C C . ARG B 1 282 ? -24.66 -31.737 -12.626 1 95.18 282 ARG B C 1
ATOM 4634 O O . ARG B 1 282 ? -25.808 -31.45 -12.971 1 95.18 282 ARG B O 1
ATOM 4641 N N . GLY B 1 283 ? -23.758 -32.213 -13.465 1 93.87 283 GLY B N 1
ATOM 4642 C CA . GLY B 1 283 ? -24.044 -32.284 -14.889 1 93.87 283 GLY B CA 1
ATOM 4643 C C . GLY B 1 283 ? -24.491 -33.662 -15.34 1 93.87 283 GLY B C 1
ATOM 4644 O O . GLY B 1 283 ? -24.616 -33.919 -16.539 1 93.87 283 GLY B O 1
ATOM 4645 N N . THR B 1 284 ? -24.816 -34.544 -14.424 1 93.82 284 THR B N 1
ATOM 4646 C CA . THR B 1 284 ? -25.228 -35.903 -14.76 1 93.82 284 THR B CA 1
ATOM 4647 C C . THR B 1 284 ? -26.599 -35.902 -15.431 1 93.82 284 THR B C 1
ATOM 4649 O O . THR B 1 284 ? -27.54 -35.283 -14.931 1 93.82 284 THR B O 1
ATOM 4652 N N . LYS B 1 285 ? -26.655 -36.485 -16.598 1 92.35 285 LYS B N 1
ATOM 4653 C CA . LYS B 1 285 ? -27.917 -36.583 -17.325 1 92.35 285 LYS B CA 1
ATOM 4654 C C . LYS B 1 285 ? -28.839 -37.62 -16.69 1 92.35 285 LYS B C 1
ATOM 4656 O O . LYS B 1 285 ? -28.382 -38.677 -16.25 1 92.35 285 LYS B O 1
ATOM 4661 N N . PRO B 1 286 ? -30.171 -37.272 -16.547 1 88.02 286 PRO B N 1
ATOM 4662 C CA . PRO B 1 286 ? -31.124 -38.225 -15.973 1 88.02 286 PRO B CA 1
ATOM 4663 C C . PRO B 1 286 ? -31.249 -39.504 -16.799 1 88.02 286 PRO B C 1
ATOM 4665 O O . PRO B 1 286 ? -31.226 -39.452 -18.031 1 88.02 286 PRO B O 1
ATOM 4668 N N . ARG B 1 287 ? -31.202 -40.656 -16.124 1 82.92 287 ARG B N 1
ATOM 4669 C CA . ARG B 1 287 ? -31.359 -41.962 -16.755 1 82.92 287 ARG B CA 1
ATOM 4670 C C . ARG B 1 287 ? -32.492 -42.75 -16.106 1 82.92 287 ARG B C 1
ATOM 4672 O O . ARG B 1 287 ? -32.825 -42.524 -14.94 1 82.92 287 ARG B O 1
ATOM 4679 N N . GLU B 1 288 ? -33.38 -43.447 -16.992 1 66.51 288 GLU B N 1
ATOM 4680 C CA . GLU B 1 288 ? -34.575 -44.188 -16.6 1 66.51 288 GLU B CA 1
ATOM 4681 C C . GLU B 1 288 ? -34.299 -45.084 -15.396 1 66.51 288 GLU B C 1
ATOM 4683 O O . GLU B 1 288 ? -35.201 -45.366 -14.605 1 66.51 288 GLU B O 1
ATOM 4688 N N . MET B 1 289 ? -33.318 -45.611 -15.221 1 58.55 289 MET B N 1
ATOM 4689 C CA . MET B 1 289 ? -33.036 -46.542 -14.132 1 58.55 289 MET B CA 1
ATOM 4690 C C . MET B 1 289 ? -33.3 -45.891 -12.778 1 58.55 289 MET B C 1
ATOM 4692 O O . MET B 1 289 ? -33.635 -46.577 -11.81 1 58.55 289 MET B O 1
ATOM 4696 N N . TYR B 1 290 ? -33.187 -44.639 -12.578 1 54.64 290 TYR B N 1
ATOM 4697 C CA . TYR B 1 290 ? -33.359 -43.97 -11.293 1 54.64 290 TYR B CA 1
ATOM 4698 C C . TYR B 1 290 ? -34.831 -43.691 -11.016 1 54.64 290 TYR B C 1
ATOM 4700 O O . TYR B 1 290 ? -35.21 -43.39 -9.881 1 54.64 290 TYR B O 1
ATOM 4708 N N . THR B 1 291 ? -35.651 -43.662 -11.891 1 46.47 291 THR B N 1
ATOM 4709 C CA . THR B 1 291 ? -37.071 -43.379 -11.711 1 46.47 291 THR B CA 1
ATOM 4710 C C . THR B 1 291 ? -37.792 -44.588 -11.121 1 46.47 291 THR B C 1
ATOM 4712 O O . THR B 1 291 ? -38.88 -44.454 -10.557 1 46.47 291 THR B O 1
ATOM 4715 N N . GLU B 1 292 ? -37.405 -45.803 -11.341 1 42.85 292 GLU B N 1
ATOM 4716 C CA . GLU B 1 292 ? -38.309 -46.864 -10.909 1 42.85 292 GLU B CA 1
ATOM 4717 C C . GLU B 1 292 ? -38.274 -47.035 -9.393 1 42.85 292 GLU B C 1
ATOM 4719 O O . GLU B 1 292 ? -38.917 -47.936 -8.849 1 42.85 292 GLU B O 1
ATOM 4724 N N . ALA B 1 293 ? -37.517 -46.416 -8.715 1 40.05 293 ALA B N 1
ATOM 4725 C CA . ALA B 1 293 ? -37.621 -46.645 -7.276 1 40.05 293 ALA B CA 1
ATOM 4726 C C . ALA B 1 293 ? -38.909 -46.046 -6.717 1 40.05 293 ALA B C 1
ATOM 4728 O O . ALA B 1 293 ? -39.111 -46.018 -5.501 1 40.05 293 ALA B O 1
ATOM 4729 N N . HIS B 1 294 ? -39.935 -45.411 -7.417 1 33.16 294 HIS B N 1
ATOM 4730 C CA . HIS B 1 294 ? -41.165 -45.182 -6.668 1 33.16 294 HIS B CA 1
ATOM 4731 C C . HIS B 1 294 ? -41.957 -46.475 -6.501 1 33.16 294 HIS B C 1
ATOM 4733 O O . HIS B 1 294 ? -42.081 -47.258 -7.445 1 33.16 294 HIS B O 1
#

Secondary structure (DSSP, 8-state):
----EEEE--HHHHHHHHHTTTT-GGG-SEEEEETTTTEEEEE-HHHHHHH-HHHHHHHHHHHHS---TTT-TTPPEEETTS-HHHHHHHHHHHHHSEEEE-TTTHHHHHHHHHHTT-HHHHHHHHHHHHHT--HHHHHHHHHHHHHTT-HHHHHHHHHHHHHTHHHHHTSHHHHT--HHHHHHHHT-S--SS-HHHHHHHHHHHHHHHHHHHT--HHHHHTTTGGGS-GGGS-HHHHHHHHHHHHHH--S-HHHHHHHHHHHHHHT-TTTTTTSPPPPPPTTPPP-GGGTTT-/----EEEE--HHHHHHHHHTTTT-GGG-SEEEEETTTTEEEEE-HHHHHHH-HHHHHHHHHHHHS---TTT-TTPPEEETTS-HHHHHHHHHHHHHSEEEE-TTTHHHHHHHHHHTT-HHHHHHHHHHHHHT--HHHHHHHHHHHHHTT-HHHHHHHHHHHHHTHHHHHTSHHHHT--HHHHHHHHT-S--SS-HHHHHHHHHHHHHHHHHHHT--HHHHHTTTGGGS-GGGS-HHHHHHHHHHHHHH--S-HHHHHHHHHHHHHHT-TTTTTTSPPPPPPTTPPP-GGGGGG-

Radius of gyration: 38.37 Å; Cα contacts (8 Å, |Δi|>4): 820; chains: 2; bounding box: 84×115×57 Å

Foldseek 3Di:
DPDDDDDDDDLVVQLVVQVVLWQPPVNFQAWEQEEPVRDITGDHLVLCLVQFVQSVVVVVVQVVVPDDPPPRSYDHHYHHPAHPVLVSQVRSCSRRVDGDDDPVCLLVNLVVCVVRVRVSSVVVSLVVLLVPDDLQCLLVQLQSCQVSVPPVSNVSSLVVCLVVVVSNLPYPSVLVHAPVSLQVSLQAQRHQAALVVVVVSLQSSLVSVCVVVVHASLVRLVSRVLSRDLLLDDPVVLVVVVVVCVVRVNDPPVSSVVSVVLVVQCPPPVRVVVRDDDRHHNNHDDDPVVPPPD/DPDDDDDDDDLVVQLVVQVVLWQPPVNFQAWEQEEPVRDITGDHLVLCLVQFVQSVVVVVVQVVVPDDPPPRSYDHHYHHPAHPVLVSQVRSCSRRVDGDDDPVCLLVNLVVCVVRVRVSSVVVSLVVLLVPDDLQCLLVQLQSCQVSVPPVSNVSSLVVCLVVVVSNLPYPSVLVHALVSLQVSLQAQRHQAALVVVVVSLQSSLVSVCVVVVHASLVRLVSRVLSRDLLLDDPVVLVVVVVVCVVRVNDPPVSSVVSVVLVVQCPPPVRVVVRDDDRHHNNHDDDPVVPPPD

Solvent-accessible surface area (backbone atoms only — not comparable to full-atom values): 32004 Å² total; per-residue (Å²): 125,76,69,69,46,73,47,73,49,59,62,64,62,49,24,60,30,41,54,68,46,59,58,26,74,94,38,32,69,39,42,31,31,25,21,94,81,53,44,78,46,36,36,42,56,55,54,42,40,44,65,25,66,55,47,27,55,60,55,53,54,53,61,70,60,59,60,72,88,84,76,60,78,68,65,58,48,76,38,67,91,40,48,56,71,52,50,49,46,49,47,41,26,59,64,34,43,30,40,75,38,31,81,85,46,38,63,60,44,34,51,49,21,59,74,47,6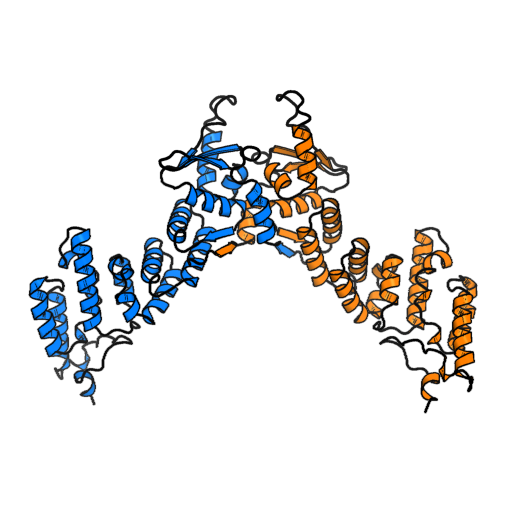6,33,65,60,55,33,49,51,39,45,50,51,52,64,73,60,60,39,64,78,39,33,37,51,51,32,39,50,15,57,75,67,66,34,62,70,50,32,52,53,33,49,56,52,39,29,76,36,30,64,65,29,63,68,30,70,38,42,49,64,44,47,64,69,45,48,33,58,58,46,64,48,52,53,35,50,53,29,60,70,59,48,52,50,49,49,49,52,31,19,49,57,42,16,66,75,68,72,45,53,39,27,69,60,25,56,81,38,54,77,50,55,60,61,63,76,48,51,72,69,54,44,51,52,50,56,60,59,30,70,76,59,46,43,62,55,66,67,59,54,49,51,27,51,48,49,60,56,36,53,72,30,87,86,41,33,82,72,54,83,75,81,81,71,36,68,26,46,71,91,57,74,79,71,62,64,77,114,125,77,70,69,46,77,47,72,49,58,63,65,64,50,25,59,28,41,55,70,46,58,60,25,74,92,42,32,68,39,42,30,31,27,20,91,82,52,46,78,46,36,35,42,56,55,54,42,39,43,66,27,66,55,48,27,56,59,56,52,54,54,59,72,61,59,59,73,86,83,77,62,80,69,64,57,46,77,38,66,92,41,48,58,71,51,50,49,46,48,49,40,27,60,65,35,43,30,40,75,39,32,84,85,46,37,63,61,43,37,53,49,21,59,74,44,65,34,64,61,57,35,50,51,37,45,49,52,52,65,74,61,60,39,62,79,40,34,39,51,51,32,38,50,15,56,76,66,66,32,62,69,49,30,52,54,34,48,54,52,41,29,77,36,30,63,65,29,64,70,31,71,38,43,49,64,44,47,66,67,45,49,33,58,58,47,64,47,54,52,34,49,52,28,59,68,60,47,50,50,48,50,50,52,31,18,49,56,43,14,66,75,69,72,46,52,39,26,69,59,26,55,79,37,53,77,49,55,59,60,63,77,49,51,72,70,54,44,50,51,48,57,59,60,30,70,77,58,47,42,62,53,65,67,59,55,49,52,29,52,49,48,61,55,37,54,72,32,86,88,41,33,82,72,53,81,74,81,81,72,36,67,26,47,71,91,58,77,81,70,63,66,80,114

Nearest PDB structures (foldseek):
  4ap2-assembly1_A  TM=7.075E-01  e=2.359E-11  Homo sapiens
  8h37-assembly1_A  TM=7.435E-01  e=8.425E-11  Homo sapiens
  8h37-assembly1_N  TM=7.252E-01  e=4.701E-11  Homo sapiens
  8h37-assembly1_P  TM=7.252E-01  e=6.128E-11  Homo sapiens
  4apf-assembly1_A-2  TM=7.085E-01  e=8.425E-11  Homo sapiens

Organism: Stylophora pistillata (NCBI:txid50429)

pLDDT: mean 89.46, std 13.61, range [33.16, 98.57]

Sequence (588 aa):
MAQERTIPGCPWAFADDMRRIIDKKEFSDVKFIVGPNRKVIRANKAILMARCEVFRAMLSDQKDNVRPKTDQQDVPLVLADVTPEIFMSLLEFLYTNTCTLDNRNVMEVMGSAMEYNLEQLQKICEQFIGETLAIDTASEAMQIAVTYGQEELRERCLDFIEENTENVFRTKGFHELSEEALALLLQSDKLMMDELEILAAVREWATVNSVVLSKSVAEIAQNVIQYVRLALLTPEELKQVELDNEKDRMIPIKQISEAWKYHALRKSPKHSATVPRPRPRRGTKPREMYTEAHMAQERTIPGCPWAFADDMRRIIDKKEFSDVKFIVGPNRKVIRANKAILMARCEVFRAMLSDQKDNVRPKTDQQDVPLVLADVTPEIFMSLLEFLYTNTCTLDNRNVMEVMGSAMEYNLEQLQKICEQFIGETLAIDTASEAMQIAVTYGQEELRERCLDFIEENTENVFRTKGFHELSEEALALLLQSDKLMMDELEILAAVREWATVNSVVLSKSVAEIAQNVIQYVRLALLTPEELKQVELDNEKDRMIPIKQISEAWKYHALRKSPKHSATVPRPRPRRGTKPREMYTEAH

InterPro domains:
  IPR000210 BTB/POZ domain [PF00651] (23-130)
  IPR000210 BTB/POZ domain [PS50097] (28-103)
  IPR000210 BTB/POZ domain [SM00225] (28-133)
  IPR011333 SKP1/BTB/POZ domain superfamily [G3DSA:3.30.710.10] (3-161)
  IPR011333 SKP1/BTB/POZ domain superfamily [SSF54695] (7-131)
  IPR011705 BTB/Kelch-associated [PF07707] (141-241)
  IPR011705 BTB/Kelch-associated [SM00875] (138-242)
  IPR042846 BTB/POZ domain-containing protein 19 [PTHR46965] (2-291)